Protein AF-0000000069422534 (afdb_homodimer)

Foldseek 3Di:
DPPCPDDPPPPDPPPPPPPPDDPPPPPPPPPPPPLDFPPQAAADALVNVVVVLVQFAEEEEEPDLFQAHVVNQHGDPCSQLLVVLSVVVRHHYAYAYLAQQAALVRVVVVCVVVPHDDDSLRYFYLLLLQLCCCCPVVNQDFEEEEQGEVNSVVSVVVVPHHYDPHDADPQDDDPDPVSLVPGDDDDGHQEYEAAWHPRDDPNSLSRLLVQVVPVRYAYEYADQQQQWDAPDDVDIGGGRNVRSVSSCVSNPPDDHHYRAFLDQNSVVVSCVSVVPDDQSRYEYEEADLRGGLSSNVNNVHAYEHAQSHDDHPVNQSPDDSVSHGSYYYHHSVSSSVND/DPPCPDDPPPPDPPPPPPPPDDPPPPPPPPPPPPLDFPPQAAADALVNVVVVLVQFAEEEEEPDLFQAHVVNQHHDPCSQLLVVLSVVVRHHYAYAYLAQQAALVRVVVVCVVVPHDDDSLRYFYLLLQQLCCCCPVVNQDFEEEEQGYVNSVVSVVVVPHHYDPHDADPQDDDPDPVSLVPGDDDDGHQEYEAAWHPRDDPNSLSRLLVQVVPVRYAYEYADQPQQWDAPDDVDIGGGRNVRSVSSCVSNPPDDHHYRAFLDQNSVVVSCVSVVPDDQSNYEYEEADLRGGLSSNVVNVHAYEHAQSHDDHPVNQSPDDSVSHGSYYYHHSVSSSVND

InterPro domains:
  IPR006349 2-phosphoglycolate phosphatase, eukaryotic [TIGR01452] (56-333)
  IPR006357 HAD-superfamily hydrolase, subfamily IIA [PF13344] (59-160)
  IPR006357 HAD-superfamily hydrolase, subfamily IIA [PIRSF000915] (41-337)
  IPR006357 HAD-superfamily hydrolase, subfamily IIA [TIGR01460] (59-309)
  IPR023214 HAD superfamily [G3DSA:3.40.50.1000] (58-333)
  IPR023214 HAD superfamily [G3DSA:3.40.50.1000] (126-260)
  IPR036412 HAD-like superfamily [SSF56784] (52-336)

Nearest PDB structures (foldseek):
  4bkm-assembly2_B  TM=9.030E-01  e=2.365E-28  Mus musculus
  7po7-assembly1_A  TM=9.098E-01  e=5.197E-28  Mus musculus
  7po7-assembly3_E  TM=8.797E-01  e=7.046E-29  Mus musculus
  4i9g-assembly1_B  TM=8.922E-01  e=3.150E-19  Mycobacterium tuberculosis
  4i9f-assembly1_B  TM=8.465E-01  e=4.804E-18  Mycobacterium tuberculosis

Solvent-accessible surface area (backbone atoms only — not comparable to full-atom values): 36246 Å² total; per-residue (Å²): 135,81,84,74,82,78,78,68,86,70,67,75,79,68,71,78,69,74,68,75,70,68,68,66,75,76,68,72,69,72,69,62,81,69,70,69,71,57,94,67,43,38,76,51,46,64,72,53,44,56,58,53,54,72,62,37,50,34,36,40,28,36,37,71,13,55,57,26,27,73,83,68,69,44,82,48,73,50,36,65,52,13,53,51,40,43,44,74,72,64,37,43,70,33,39,47,36,68,55,35,77,32,28,59,64,59,44,45,49,49,41,47,74,72,67,42,91,78,59,72,87,32,55,43,30,29,25,52,49,47,33,45,42,41,48,72,71,68,54,64,83,52,28,30,41,30,45,23,30,69,23,37,49,51,33,24,48,76,69,69,44,51,66,47,63,58,55,73,72,84,65,78,82,62,84,48,65,71,60,58,73,64,45,90,78,76,91,54,56,42,28,39,41,37,34,35,38,64,53,43,32,39,67,57,34,29,50,53,17,10,56,54,59,40,88,78,28,42,43,38,33,37,38,68,72,53,32,57,45,75,80,48,90,65,33,32,41,52,33,29,14,10,46,43,34,23,45,41,28,25,29,57,86,60,75,71,47,64,40,16,54,34,36,52,56,45,55,55,58,49,32,71,80,41,70,81,69,49,49,86,26,28,36,31,36,22,16,31,58,74,31,42,36,39,21,19,56,64,65,56,29,44,22,32,35,29,49,57,31,80,29,46,70,67,55,57,69,70,43,56,74,92,63,50,36,46,27,34,38,59,51,55,36,56,45,42,73,53,97,136,80,84,74,83,79,79,70,87,70,65,76,80,66,73,78,68,75,68,75,71,67,63,71,72,74,67,73,68,72,71,62,81,69,69,68,72,58,96,66,43,38,76,51,44,64,73,53,44,56,58,54,56,73,64,36,48,34,37,42,28,36,36,70,14,56,56,27,28,72,84,68,69,45,84,49,73,50,36,63,51,14,53,50,39,43,42,74,71,64,37,44,68,33,39,46,35,67,56,35,76,32,30,60,66,60,44,45,50,50,41,47,73,72,67,44,92,77,58,72,88,32,55,43,31,29,25,52,50,45,34,46,42,41,48,74,71,69,54,62,83,50,29,30,41,30,44,22,28,70,22,36,50,52,34,23,50,76,71,70,45,51,66,47,64,58,56,73,74,84,65,78,83,59,83,47,64,72,58,59,74,65,46,92,77,75,90,53,56,43,27,39,40,36,33,36,38,64,52,42,31,38,66,59,35,29,49,50,17,11,56,53,61,39,89,78,28,42,41,38,32,37,39,68,72,53,33,56,46,75,80,48,90,64,32,32,44,52,32,30,13,10,46,42,34,23,44,42,29,25,30,56,87,59,74,70,47,62,40,15,55,34,36,52,55,46,55,56,57,50,32,70,80,39,72,81,67,50,49,86,27,28,36,32,37,21,16,31,57,75,30,42,35,39,21,19,56,64,63,55,29,46,22,32,37,29,50,58,31,80,30,45,70,67,54,58,70,70,42,57,73,90,66,51,37,46,26,33,38,59,50,54,34,56,45,42,72,53,97

pLDDT: mean 87.61, std 21.86, range [19.75, 98.94]

Organism: NCBI:txid2607531

Radius of gyration: 29.17 Å; Cα contacts (8 Å, |Δi|>4): 1330; chains: 2; bounding box: 58×94×70 Å

Structure (mmCIF, N/CA/C/O backbone):
data_AF-0000000069422534-model_v1
#
loop_
_entity.id
_entity.type
_entity.pdbx_description
1 polymer 'Phosphoglycolate phosphatase 2'
#
loop_
_atom_site.group_PDB
_atom_site.id
_atom_site.type_symbol
_atom_site.label_atom_id
_atom_site.label_alt_id
_atom_site.label_comp_id
_atom_site.label_asym_id
_atom_site.label_entity_id
_atom_site.label_seq_id
_atom_site.pdbx_PDB_ins_code
_atom_site.Cartn_x
_atom_site.Cartn_y
_atom_site.Cartn_z
_atom_site.occupancy
_atom_site.B_iso_or_equiv
_atom_site.auth_seq_id
_atom_site.auth_comp_id
_atom_site.auth_asym_id
_atom_site.auth_atom_id
_atom_site.pdbx_PDB_model_num
ATOM 1 N N . MET A 1 1 ? 23.094 -49.656 -5.113 1 19.75 1 MET A N 1
ATOM 2 C CA . MET A 1 1 ? 23.312 -49.219 -6.484 1 19.75 1 MET A CA 1
ATOM 3 C C . MET A 1 1 ? 22.922 -47.75 -6.656 1 19.75 1 MET A C 1
ATOM 5 O O . MET A 1 1 ? 21.766 -47.406 -6.48 1 19.75 1 MET A O 1
ATOM 9 N N . VAL A 1 2 ? 23.859 -46.781 -6.336 1 21.44 2 VAL A N 1
ATOM 10 C CA . VAL A 1 2 ? 23.859 -45.344 -6 1 21.44 2 VAL A CA 1
ATOM 11 C C . VAL A 1 2 ? 23.484 -44.531 -7.234 1 21.44 2 VAL A C 1
ATOM 13 O O . VAL A 1 2 ? 24.141 -44.625 -8.273 1 21.44 2 VAL A O 1
ATOM 16 N N . PHE A 1 3 ? 22.203 -44.344 -7.531 1 21.11 3 PHE A N 1
ATOM 17 C CA . PHE A 1 3 ? 21.703 -43.75 -8.766 1 21.11 3 PHE A CA 1
ATOM 18 C C . PHE A 1 3 ? 22.328 -42.406 -9.008 1 21.11 3 PHE A C 1
ATOM 20 O O . PHE A 1 3 ? 22.219 -41.5 -8.172 1 21.11 3 PHE A O 1
ATOM 27 N N . LYS A 1 4 ? 23.531 -42.312 -9.672 1 22.3 4 LYS A N 1
ATOM 28 C CA . LYS A 1 4 ? 24.484 -41.312 -10.164 1 22.3 4 LYS A CA 1
ATOM 29 C C . LYS A 1 4 ? 23.812 -40.312 -11.102 1 22.3 4 LYS A C 1
ATOM 31 O O . LYS A 1 4 ? 23.625 -40.594 -12.289 1 22.3 4 LYS A O 1
ATOM 36 N N . LEU A 1 5 ? 22.703 -39.75 -10.812 1 23.52 5 LEU A N 1
ATOM 37 C CA . LEU A 1 5 ? 22.078 -38.781 -11.703 1 23.52 5 LEU A CA 1
ATOM 38 C C . LEU A 1 5 ? 23.047 -37.656 -12.047 1 23.52 5 LEU A C 1
ATOM 40 O O . LEU A 1 5 ? 23.422 -36.875 -11.18 1 23.52 5 LEU A O 1
ATOM 44 N N . THR A 1 6 ? 24.047 -37.812 -12.883 1 19.86 6 THR A N 1
ATOM 45 C CA . THR A 1 6 ? 25.266 -37.125 -13.273 1 19.86 6 THR A CA 1
ATOM 46 C C . THR A 1 6 ? 24.953 -35.75 -13.805 1 19.86 6 THR A C 1
ATOM 48 O O . THR A 1 6 ? 23.812 -35.438 -14.164 1 19.86 6 THR A O 1
ATOM 51 N N . ARG A 1 7 ? 26.109 -34.969 -14.523 1 22.17 7 ARG A N 1
ATOM 52 C CA . ARG A 1 7 ? 26.828 -33.719 -14.805 1 22.17 7 ARG A CA 1
ATOM 53 C C . ARG A 1 7 ? 26.203 -32.969 -15.984 1 22.17 7 ARG A C 1
ATOM 55 O O . ARG A 1 7 ? 26.516 -31.812 -16.234 1 22.17 7 ARG A O 1
ATOM 62 N N . THR A 1 8 ? 25.562 -33.594 -16.891 1 21.02 8 THR A N 1
ATOM 63 C CA . THR A 1 8 ? 25.75 -33.156 -18.266 1 21.02 8 THR A CA 1
ATOM 64 C C . THR A 1 8 ? 24.953 -31.875 -18.516 1 21.02 8 THR A C 1
ATOM 66 O O . THR A 1 8 ? 25.281 -31.109 -19.422 1 21.02 8 THR A O 1
ATOM 69 N N . VAL A 1 9 ? 23.828 -31.656 -17.922 1 22.38 9 VAL A N 1
ATOM 70 C CA . VAL A 1 9 ? 23.016 -30.688 -18.656 1 22.38 9 VAL A CA 1
ATOM 71 C C . VAL A 1 9 ? 23.578 -29.281 -18.453 1 22.38 9 VAL A C 1
ATOM 73 O O . VAL A 1 9 ? 22.969 -28.297 -18.875 1 22.38 9 VAL A O 1
ATOM 76 N N . TYR A 1 10 ? 24.781 -29.062 -17.75 1 22.88 10 TYR A N 1
ATOM 77 C CA . TYR A 1 10 ? 25.188 -27.719 -17.344 1 22.88 10 TYR A CA 1
ATOM 78 C C . TYR A 1 10 ? 25.609 -26.891 -18.562 1 22.88 10 TYR A C 1
ATOM 80 O O . TYR A 1 10 ? 25.812 -25.688 -18.453 1 22.88 10 TYR A O 1
ATOM 88 N N . HIS A 1 11 ? 26.062 -27.531 -19.672 1 23.81 11 HIS A N 1
ATOM 89 C CA . HIS A 1 11 ? 27.047 -26.812 -20.453 1 23.81 11 HIS A CA 1
ATOM 90 C C . HIS A 1 11 ? 26.406 -25.688 -21.266 1 23.81 11 HIS A C 1
ATOM 92 O O . HIS A 1 11 ? 27.078 -24.766 -21.719 1 23.81 11 HIS A O 1
ATOM 98 N N . ALA A 1 12 ? 25.234 -25.891 -21.859 1 22.94 12 ALA A N 1
ATOM 99 C CA . ALA A 1 12 ? 25.031 -25.109 -23.078 1 22.94 12 ALA A CA 1
ATOM 100 C C . ALA A 1 12 ? 24.734 -23.656 -22.734 1 22.94 12 ALA A C 1
ATOM 102 O O . ALA A 1 12 ? 24.719 -22.797 -23.625 1 22.94 12 ALA A O 1
ATOM 103 N N . TRP A 1 13 ? 24.328 -23.312 -21.547 1 23.12 13 TRP A N 1
ATOM 104 C CA . TRP A 1 13 ? 23.641 -22.031 -21.5 1 23.12 13 TRP A CA 1
ATOM 105 C C . TRP A 1 13 ? 24.656 -20.875 -21.516 1 23.12 13 TRP A C 1
ATOM 107 O O . TRP A 1 13 ? 24.5 -19.906 -20.781 1 23.12 13 TRP A O 1
ATOM 117 N N . THR A 1 14 ? 25.891 -21.109 -21.953 1 24.97 14 THR A N 1
ATOM 118 C CA . THR A 1 14 ? 26.875 -20.047 -21.766 1 24.97 14 THR A CA 1
ATOM 119 C C . THR A 1 14 ? 26.5 -18.812 -22.562 1 24.97 14 THR A C 1
ATOM 121 O O . THR A 1 14 ? 26.812 -17.688 -22.156 1 24.97 14 THR A O 1
ATOM 124 N N . LYS A 1 15 ? 26.188 -18.891 -23.859 1 25.72 15 LYS A N 1
ATOM 125 C CA . LYS A 1 15 ? 26.578 -17.812 -24.734 1 25.72 15 LYS A CA 1
ATOM 126 C C . LYS A 1 15 ? 25.562 -16.672 -24.703 1 25.72 15 LYS A C 1
ATOM 128 O O . LYS A 1 15 ? 25.578 -15.781 -25.562 1 25.72 15 LYS A O 1
ATOM 133 N N . LEU A 1 16 ? 24.484 -16.75 -24.031 1 23.06 16 LEU A N 1
ATOM 134 C CA . LEU A 1 16 ? 23.609 -15.625 -24.375 1 23.06 16 LEU A CA 1
ATOM 135 C C . LEU A 1 16 ? 24.188 -14.305 -23.875 1 23.06 16 LEU A C 1
ATOM 137 O O . LEU A 1 16 ? 24.422 -14.133 -22.672 1 23.06 16 LEU A O 1
ATOM 141 N N . THR A 1 17 ? 25.078 -13.703 -24.734 1 23.64 17 THR A N 1
ATOM 142 C CA . THR A 1 17 ? 25.688 -12.398 -24.5 1 23.64 17 THR A CA 1
ATOM 143 C C . THR A 1 17 ? 24.625 -11.344 -24.234 1 23.64 17 THR A C 1
ATOM 145 O O . THR A 1 17 ? 23.609 -11.273 -24.938 1 23.64 17 THR A O 1
ATOM 148 N N . PRO A 1 18 ? 24.5 -10.969 -23.047 1 24.42 18 PRO A N 1
ATOM 149 C CA . PRO A 1 18 ? 23.562 -9.938 -22.594 1 24.42 18 PRO A CA 1
ATOM 150 C C . PRO A 1 18 ? 23.719 -8.617 -23.344 1 24.42 18 PRO A C 1
ATOM 152 O O . PRO A 1 18 ? 23.203 -7.59 -22.922 1 24.42 18 PRO A O 1
ATOM 155 N N . ARG A 1 19 ? 24.328 -8.625 -24.547 1 25.06 19 ARG A N 1
ATOM 156 C CA . ARG A 1 19 ? 24.781 -7.312 -25 1 25.06 19 ARG A CA 1
ATOM 157 C C . ARG A 1 19 ? 23.594 -6.371 -25.203 1 25.06 19 ARG A C 1
ATOM 159 O O . ARG A 1 19 ? 23.766 -5.148 -25.219 1 25.06 19 ARG A O 1
ATOM 166 N N . VAL A 1 20 ? 22.531 -6.945 -25.734 1 23.59 20 VAL A N 1
ATOM 167 C CA . VAL A 1 20 ? 21.812 -5.961 -26.531 1 23.59 20 VAL A CA 1
ATOM 168 C C . VAL A 1 20 ? 21.203 -4.902 -25.625 1 23.59 20 VAL A C 1
ATOM 170 O O . VAL A 1 20 ? 20.938 -3.775 -26.062 1 23.59 20 VAL A O 1
ATOM 173 N N . LEU A 1 21 ? 20.828 -5.328 -24.391 1 21.23 21 LEU A N 1
ATOM 174 C CA . LEU A 1 21 ? 19.688 -4.504 -24 1 21.23 21 LEU A CA 1
ATOM 175 C C . LEU A 1 21 ? 20.141 -3.09 -23.641 1 21.23 21 LEU A C 1
ATOM 177 O O . LEU A 1 21 ? 19.328 -2.156 -23.672 1 21.23 21 LEU A O 1
ATOM 181 N N . LEU A 1 22 ? 21.297 -3.049 -23.062 1 22.47 22 LEU A N 1
ATOM 182 C CA . LEU A 1 22 ? 21.266 -1.954 -22.094 1 22.47 22 LEU A CA 1
ATOM 183 C C . LEU A 1 22 ? 21.469 -0.612 -22.797 1 22.47 22 LEU A C 1
ATOM 185 O O . LEU A 1 22 ? 21.453 0.436 -22.141 1 22.47 22 LEU A O 1
ATOM 189 N N . ALA A 1 23 ? 22 -0.636 -23.969 1 25.48 23 ALA A N 1
ATOM 190 C CA . ALA A 1 23 ? 22.641 0.647 -24.25 1 25.48 23 ALA A CA 1
ATOM 191 C C . ALA A 1 23 ? 21.609 1.751 -24.438 1 25.48 23 ALA A C 1
ATOM 193 O O . ALA A 1 23 ? 21.406 2.246 -25.547 1 25.48 23 ALA A O 1
ATOM 194 N N . ASP A 1 24 ? 20.375 1.513 -24.172 1 23.95 24 ASP A N 1
ATOM 195 C CA . ASP A 1 24 ? 19.703 2.742 -24.562 1 23.95 24 ASP A CA 1
ATOM 196 C C . ASP A 1 24 ? 20.344 3.961 -23.906 1 23.95 24 ASP A C 1
ATOM 198 O O . ASP A 1 24 ? 20.688 3.92 -22.719 1 23.95 24 ASP A O 1
ATOM 202 N N . GLY A 1 25 ? 21.125 4.695 -24.75 1 24.83 25 GLY A N 1
ATOM 203 C CA . GLY A 1 25 ? 21.797 5.969 -24.531 1 24.83 25 GLY A CA 1
ATOM 204 C C . GLY A 1 25 ? 20.969 6.938 -23.703 1 24.83 25 GLY A C 1
ATOM 205 O O . GLY A 1 25 ? 19.812 7.223 -24.031 1 24.83 25 GLY A O 1
ATOM 206 N N . MET A 1 26 ? 20.984 6.773 -22.406 1 24.92 26 MET A N 1
ATOM 207 C CA . MET A 1 26 ? 20.531 7.922 -21.625 1 24.92 26 MET A CA 1
ATOM 208 C C . MET A 1 26 ? 21.141 9.219 -22.156 1 24.92 26 MET A C 1
ATOM 210 O O . MET A 1 26 ? 22.344 9.453 -22.016 1 24.92 26 MET A O 1
ATOM 214 N N . ARG A 1 27 ? 20.781 9.609 -23.375 1 25.95 27 ARG A N 1
ATOM 215 C CA . ARG A 1 27 ? 21.172 10.984 -23.672 1 25.95 27 ARG A CA 1
ATOM 216 C C . ARG A 1 27 ? 20.922 11.898 -22.484 1 25.95 27 ARG A C 1
ATOM 218 O O . ARG A 1 27 ? 19.797 11.953 -21.969 1 25.95 27 ARG A O 1
ATOM 225 N N . ARG A 1 28 ? 21.891 12.109 -21.766 1 26.05 28 ARG A N 1
ATOM 226 C CA . ARG A 1 28 ? 21.875 13.242 -20.844 1 26.05 28 ARG A CA 1
ATOM 227 C C . ARG A 1 28 ? 21.266 14.469 -21.516 1 26.05 28 ARG A C 1
ATOM 229 O O . ARG A 1 28 ? 21.891 15.094 -22.375 1 26.05 28 ARG A O 1
ATOM 236 N N . ARG A 1 29 ? 20 14.438 -21.812 1 28.11 29 ARG A N 1
ATOM 237 C CA . ARG A 1 29 ? 19.516 15.766 -22.172 1 28.11 29 ARG A CA 1
ATOM 238 C C . ARG A 1 29 ? 20.047 16.828 -21.203 1 28.11 29 ARG A C 1
ATOM 240 O O . ARG A 1 29 ? 19.953 16.656 -19.984 1 28.11 29 ARG A O 1
ATOM 247 N N . SER A 1 30 ? 21.125 17.359 -21.562 1 27.81 30 SER A N 1
ATOM 248 C CA . SER A 1 30 ? 21.547 18.625 -20.953 1 27.81 30 SER A CA 1
ATOM 249 C C . SER A 1 30 ? 20.344 19.453 -20.5 1 27.81 30 SER A C 1
ATOM 251 O O . SER A 1 30 ? 19.484 19.797 -21.297 1 27.81 30 SER A O 1
ATOM 253 N N . PHE A 1 31 ? 19.781 18.984 -19.422 1 31.39 31 PHE A N 1
ATOM 254 C CA . PHE A 1 31 ? 18.859 19.938 -18.812 1 31.39 31 PHE A CA 1
ATOM 255 C C . PHE A 1 31 ? 19.422 21.344 -18.891 1 31.39 31 PHE A C 1
ATOM 257 O O . PHE A 1 31 ? 20.547 21.594 -18.453 1 31.39 31 PHE A O 1
ATOM 264 N N . ASP A 1 32 ? 19.156 21.922 -19.938 1 32.22 32 ASP A N 1
ATOM 265 C CA . ASP A 1 32 ? 19.438 23.359 -20 1 32.22 32 ASP A CA 1
ATOM 266 C C . ASP A 1 32 ? 19.125 24.016 -18.656 1 32.22 32 ASP A C 1
ATOM 268 O O . ASP A 1 32 ? 18 23.984 -18.172 1 32.22 32 ASP A O 1
ATOM 272 N N . ALA A 1 33 ? 19.953 24 -17.766 1 37.59 33 ALA A N 1
ATOM 273 C CA . ALA A 1 33 ? 19.984 24.766 -16.516 1 37.59 33 ALA A CA 1
ATOM 274 C C . ALA A 1 33 ? 19.203 26.078 -16.672 1 37.59 33 ALA A C 1
ATOM 276 O O . ALA A 1 33 ? 19.016 26.812 -15.688 1 37.59 33 ALA A O 1
ATOM 277 N N . GLY A 1 34 ? 19.094 26.438 -17.844 1 37.5 34 GLY A N 1
ATOM 278 C CA . GLY A 1 34 ? 18.5 27.75 -17.969 1 37.5 34 GLY A CA 1
ATOM 279 C C . GLY A 1 34 ? 16.984 27.734 -17.922 1 37.5 34 GLY A C 1
ATOM 280 O O . GLY A 1 34 ? 16.312 28.562 -18.547 1 37.5 34 GLY A O 1
ATOM 281 N N . ARG A 1 35 ? 16.422 26.594 -17.656 1 46.53 35 ARG A N 1
ATOM 282 C CA . ARG A 1 35 ? 14.969 26.719 -17.766 1 46.53 35 ARG A CA 1
ATOM 283 C C . ARG A 1 35 ? 14.422 27.781 -16.812 1 46.53 35 ARG A C 1
ATOM 285 O O . ARG A 1 35 ? 14.633 27.703 -15.609 1 46.53 35 ARG A O 1
ATOM 292 N N . LYS A 1 36 ? 14.18 28.828 -17.281 1 48.34 36 LYS A N 1
ATOM 293 C CA . LYS A 1 36 ? 13.602 30 -16.609 1 48.34 36 LYS A CA 1
ATOM 294 C C . LYS A 1 36 ? 12.203 29.688 -16.078 1 48.34 36 LYS A C 1
ATOM 296 O O . LYS A 1 36 ? 11.391 29.062 -16.766 1 48.34 36 LYS A O 1
ATOM 301 N N . LEU A 1 37 ? 12.125 29.656 -14.734 1 62.25 37 LEU A N 1
ATOM 302 C CA . LEU A 1 37 ? 10.805 29.578 -14.117 1 62.25 37 LEU A CA 1
ATOM 303 C C . LEU A 1 37 ? 9.828 30.516 -14.836 1 62.25 37 LEU A C 1
ATOM 305 O O . LEU A 1 37 ? 10.219 31.562 -15.352 1 62.25 37 LEU A O 1
ATOM 309 N N . SER A 1 38 ? 8.641 29.969 -15.047 1 59.44 38 SER A N 1
ATOM 310 C CA . SER A 1 38 ? 7.586 30.75 -15.688 1 59.44 38 SER A CA 1
ATOM 311 C C . SER A 1 38 ? 7.355 32.062 -14.953 1 59.44 38 SER A C 1
ATOM 313 O O . SER A 1 38 ? 7.707 32.188 -13.781 1 59.44 38 SER A O 1
ATOM 315 N N . SER A 1 39 ? 6.949 33.062 -15.602 1 66.75 39 SER A N 1
ATOM 316 C CA . SER A 1 39 ? 6.707 34.438 -15.164 1 66.75 39 SER A CA 1
ATOM 317 C C . SER A 1 39 ? 5.754 34.469 -13.977 1 66.75 39 SER A C 1
ATOM 319 O O . SER A 1 39 ? 5.723 35.469 -13.234 1 66.75 39 SER A O 1
ATOM 321 N N . ASN A 1 40 ? 5.129 33.312 -13.5 1 84 40 ASN A N 1
ATOM 322 C CA . ASN A 1 40 ? 4.121 33.375 -12.445 1 84 40 ASN A CA 1
ATOM 323 C C . ASN A 1 40 ? 4.672 32.844 -11.117 1 84 40 ASN A C 1
ATOM 325 O O . ASN A 1 40 ? 3.969 32.875 -10.102 1 84 40 ASN A O 1
ATOM 329 N N . CYS A 1 41 ? 5.84 32.406 -11.047 1 92.94 41 CYS A N 1
ATOM 330 C CA . CYS A 1 41 ? 6.539 31.969 -9.844 1 92.94 41 CYS A CA 1
ATOM 331 C C . CYS A 1 41 ? 7.789 32.812 -9.609 1 92.94 41 CYS A C 1
ATOM 333 O O . CYS A 1 41 ? 8.789 32.656 -10.305 1 92.94 41 CYS A O 1
ATOM 335 N N . CYS A 1 42 ? 7.754 33.625 -8.594 1 93.56 42 CYS A N 1
ATOM 336 C CA . CYS A 1 42 ? 8.805 34.625 -8.422 1 93.56 42 CYS A CA 1
ATOM 337 C C . CYS A 1 42 ? 9.648 34.312 -7.191 1 93.56 42 CYS A C 1
ATOM 339 O O . CYS A 1 42 ? 9.117 33.906 -6.152 1 93.56 42 CYS A O 1
ATOM 341 N N . HIS A 1 43 ? 10.891 34.469 -7.395 1 95.31 43 HIS A N 1
ATOM 342 C CA . HIS A 1 43 ? 11.781 34.406 -6.242 1 95.31 43 HIS A CA 1
ATOM 343 C C . HIS A 1 43 ? 11.617 35.625 -5.34 1 95.31 43 HIS A C 1
ATOM 345 O O . HIS A 1 43 ? 11.617 36.75 -5.82 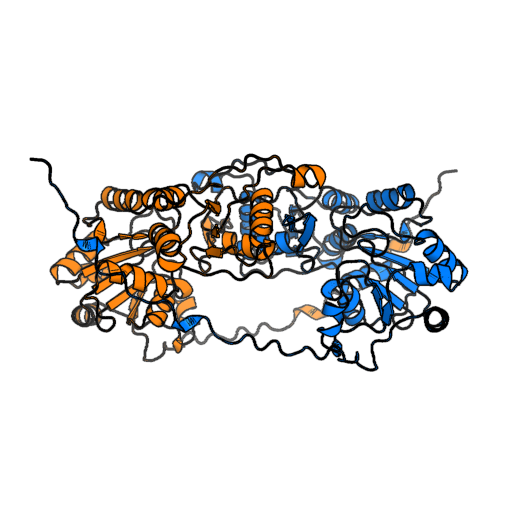1 95.31 43 HIS A O 1
ATOM 351 N N . LEU A 1 44 ? 11.492 35.344 -4.086 1 93.25 44 LEU A N 1
ATOM 352 C CA . LEU A 1 44 ? 11.414 36.438 -3.133 1 93.25 44 LEU A CA 1
ATOM 353 C C . LEU A 1 44 ? 12.797 36.781 -2.596 1 93.25 44 LEU A C 1
ATOM 355 O O . LEU A 1 44 ? 13.461 35.938 -1.988 1 93.25 44 LEU A O 1
ATOM 359 N N . ASP A 1 45 ? 13.117 37.969 -2.883 1 89.19 45 ASP A N 1
ATOM 360 C CA . ASP A 1 45 ? 14.32 38.531 -2.277 1 89.19 45 ASP A CA 1
ATOM 361 C C . ASP A 1 45 ? 13.969 39.625 -1.252 1 89.19 45 ASP A C 1
ATOM 363 O O . ASP A 1 45 ? 12.789 39.812 -0.922 1 89.19 45 ASP A O 1
ATOM 367 N N . CYS A 1 46 ? 15.008 40.25 -0.704 1 85.5 46 CYS A N 1
ATOM 368 C CA . CYS A 1 46 ? 14.789 41.219 0.369 1 85.5 46 CYS A CA 1
ATOM 369 C C . CYS A 1 46 ? 13.828 42.312 -0.07 1 85.5 46 CYS A C 1
ATOM 371 O O . CYS A 1 46 ? 12.883 42.625 0.647 1 85.5 46 CYS A O 1
ATOM 373 N N . SER A 1 47 ? 13.969 42.781 -1.221 1 85 47 SER A N 1
ATOM 374 C CA . SER A 1 47 ? 13.148 43.875 -1.716 1 85 47 SER A CA 1
ATOM 375 C C . SER A 1 47 ? 11.727 43.438 -1.994 1 85 47 SER A C 1
ATOM 377 O O . SER A 1 47 ? 10.766 44.094 -1.615 1 85 47 SER A O 1
ATOM 379 N N . SER A 1 48 ? 11.57 42.344 -2.57 1 89.5 48 SER A N 1
ATOM 380 C CA . SER A 1 48 ? 10.242 41.844 -2.955 1 89.5 48 SER A CA 1
ATOM 381 C C . SER A 1 48 ? 9.484 41.312 -1.753 1 89.5 48 SER A C 1
ATOM 383 O O . SER A 1 48 ? 8.25 41.375 -1.708 1 89.5 48 SER A O 1
ATOM 385 N N . ALA A 1 49 ? 10.211 40.844 -0.824 1 89.38 49 ALA A N 1
ATOM 386 C CA . ALA A 1 49 ? 9.578 40.281 0.362 1 89.38 49 ALA A CA 1
ATOM 387 C C . ALA A 1 49 ? 8.812 41.344 1.143 1 89.38 49 ALA A C 1
ATOM 389 O O . ALA A 1 49 ? 7.695 41.094 1.608 1 89.38 49 ALA A O 1
ATOM 390 N N . LYS A 1 50 ? 9.391 42.438 1.272 1 86.5 50 LYS A N 1
ATOM 391 C CA . LYS A 1 50 ? 8.742 43.562 1.977 1 86.5 50 LYS A CA 1
ATOM 392 C C . LYS A 1 50 ? 7.441 43.969 1.281 1 86.5 50 LYS A C 1
ATOM 394 O O . LYS A 1 50 ? 6.441 44.25 1.941 1 86.5 50 LYS A O 1
ATOM 399 N N . ARG A 1 51 ? 7.48 43.938 0.025 1 86.44 51 ARG A N 1
ATOM 400 C CA . ARG A 1 51 ? 6.332 44.344 -0.773 1 86.44 51 ARG A CA 1
ATOM 401 C C . ARG A 1 51 ? 5.191 43.344 -0.646 1 86.44 51 ARG A C 1
ATOM 403 O O . ARG A 1 51 ? 4.023 43.75 -0.545 1 86.44 51 ARG A O 1
ATOM 410 N N . ILE A 1 52 ? 5.52 42.125 -0.582 1 90 52 ILE A N 1
ATOM 411 C CA . ILE A 1 52 ? 4.457 41.125 -0.642 1 90 52 ILE A CA 1
ATOM 412 C C . ILE A 1 52 ? 3.807 40.969 0.731 1 90 52 ILE A C 1
ATOM 414 O O . ILE A 1 52 ? 2.641 40.594 0.834 1 90 52 ILE A O 1
ATOM 418 N N . VAL A 1 53 ? 4.52 41.312 1.707 1 90.88 53 VAL A N 1
ATOM 419 C CA . VAL A 1 53 ? 3.973 41.219 3.057 1 90.88 53 VAL A CA 1
ATOM 420 C C . VAL A 1 53 ? 2.75 42.094 3.188 1 90.88 53 VAL A C 1
ATOM 422 O O . VAL A 1 53 ? 1.78 41.75 3.865 1 90.88 53 VAL A O 1
ATOM 425 N N . GLY A 1 54 ? 2.803 43.219 2.518 1 92 54 GLY A N 1
ATOM 426 C CA . GLY A 1 54 ? 1.701 44.156 2.58 1 92 54 GLY A CA 1
ATOM 427 C C . GLY A 1 54 ? 0.453 43.656 1.87 1 92 54 GLY A C 1
ATOM 428 O O . GLY A 1 54 ? -0.646 44.156 2.121 1 92 54 GLY A O 1
ATOM 429 N N . LYS A 1 55 ? 0.625 42.688 1.12 1 94.56 55 LYS A N 1
ATOM 430 C CA . LYS A 1 55 ? -0.464 42.188 0.274 1 94.56 55 LYS A CA 1
ATOM 431 C C . LYS A 1 55 ? -1.395 41.281 1.049 1 94.56 55 LYS A C 1
ATOM 433 O O . LYS A 1 55 ? -2.537 41.062 0.645 1 94.56 55 LYS A O 1
ATOM 438 N N . TYR A 1 56 ? -0.965 40.75 2.094 1 96.94 56 TYR A N 1
ATOM 439 C CA . TYR A 1 56 ? -1.718 39.719 2.771 1 96.94 56 TYR A CA 1
ATOM 440 C C . TYR A 1 56 ? -2.008 40.094 4.215 1 96.94 56 TYR A C 1
ATOM 442 O O . TYR A 1 56 ? -1.255 40.844 4.824 1 96.94 56 TYR A O 1
ATOM 450 N N . ASP A 1 57 ? -3.092 39.562 4.723 1 97.62 57 ASP A N 1
ATOM 451 C CA . ASP A 1 57 ? -3.479 39.781 6.113 1 97.62 57 ASP A CA 1
ATOM 452 C C . ASP A 1 57 ? -3.145 38.562 6.973 1 97.62 57 ASP A C 1
ATOM 454 O O . ASP A 1 57 ? -2.832 38.719 8.156 1 97.62 57 ASP A O 1
ATOM 458 N N . THR A 1 58 ? -3.229 37.406 6.375 1 98.12 58 THR A N 1
ATOM 459 C CA . THR A 1 58 ? -3.047 36.125 7.086 1 98.12 58 THR A CA 1
ATOM 460 C C . THR A 1 58 ? -2.02 35.25 6.379 1 98.12 58 THR A C 1
ATOM 462 O O . THR A 1 58 ? -2.008 35.156 5.148 1 98.12 58 THR A O 1
ATOM 465 N N . ILE A 1 59 ? -1.166 34.656 7.191 1 98.25 59 ILE A N 1
ATOM 466 C CA . ILE A 1 59 ? -0.203 33.688 6.672 1 98.25 59 ILE A CA 1
ATOM 467 C C . ILE A 1 59 ? -0.47 32.312 7.281 1 98.25 59 ILE A C 1
ATOM 469 O O . ILE A 1 59 ? -0.462 32.156 8.508 1 98.25 59 ILE A O 1
ATOM 473 N N . LEU A 1 60 ? -0.822 31.344 6.43 1 98.44 60 LEU A N 1
ATOM 474 C CA . LEU A 1 60 ? -0.843 29.938 6.836 1 98.44 60 LEU A CA 1
ATOM 475 C C . LEU A 1 60 ? 0.547 29.328 6.73 1 98.44 60 LEU A C 1
ATOM 477 O O . LEU A 1 60 ? 1.152 29.328 5.656 1 98.44 60 LEU A O 1
ATOM 481 N N . LEU A 1 61 ? 1.03 28.828 7.832 1 98.12 61 LEU A N 1
ATOM 482 C CA . LEU A 1 61 ? 2.393 28.312 7.871 1 98.12 61 LEU A CA 1
ATOM 483 C C . LEU A 1 61 ? 2.396 26.812 8.1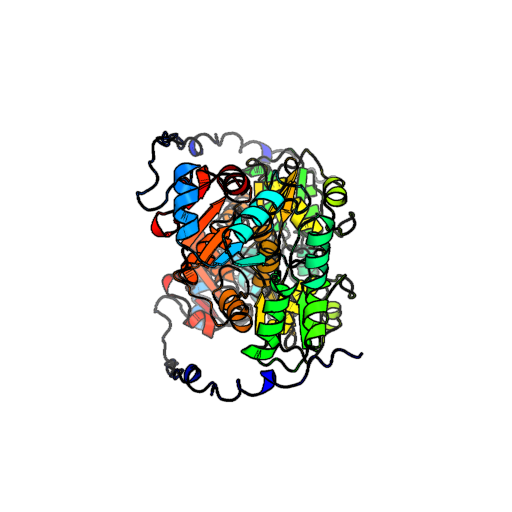41 1 98.12 61 LEU A C 1
ATOM 485 O O . LEU A 1 61 ? 1.846 26.359 9.141 1 98.12 61 LEU A O 1
ATOM 489 N N . ASP A 1 62 ? 3.025 26.047 7.238 1 97.19 62 ASP A N 1
ATOM 490 C CA . ASP A 1 62 ? 3.432 24.688 7.594 1 97.19 62 ASP A CA 1
ATOM 491 C C . ASP A 1 62 ? 4.465 24.703 8.719 1 97.19 62 ASP A C 1
ATOM 493 O O . ASP A 1 62 ? 5.004 25.75 9.062 1 97.19 62 ASP A O 1
ATOM 497 N N . CYS A 1 63 ? 4.68 23.531 9.273 1 94.75 63 CYS A N 1
ATOM 498 C CA . CYS A 1 63 ? 5.586 23.516 10.414 1 94.75 63 CYS A CA 1
ATOM 499 C C . CYS A 1 63 ? 6.848 22.719 10.102 1 94.75 63 CYS A C 1
ATOM 501 O O . CYS A 1 63 ? 7.941 23.281 10.039 1 94.75 63 CYS A O 1
ATOM 503 N N . ASP A 1 64 ? 6.672 21.453 9.812 1 91.31 64 ASP A N 1
ATOM 504 C CA . ASP A 1 64 ? 7.82 20.594 9.516 1 91.31 64 ASP A CA 1
ATOM 505 C C . ASP A 1 64 ? 8.492 21.016 8.211 1 91.31 64 ASP A C 1
ATOM 507 O O . ASP A 1 64 ? 7.871 20.984 7.145 1 91.31 64 ASP A O 1
ATOM 511 N N . GLY A 1 65 ? 9.727 21.453 8.32 1 92.69 65 GLY A N 1
ATOM 512 C CA . GLY A 1 65 ? 10.453 21.938 7.156 1 92.69 65 GLY A CA 1
ATOM 513 C C . GLY A 1 65 ? 10.375 23.453 6.984 1 92.69 65 GLY A C 1
ATOM 514 O O . GLY A 1 65 ? 11.023 24.016 6.102 1 92.69 65 GLY A O 1
ATOM 515 N N . VAL A 1 66 ? 9.586 24.078 7.836 1 95.69 66 VAL A N 1
ATOM 516 C CA . VAL A 1 66 ? 9.375 25.516 7.746 1 95.69 66 VAL A CA 1
ATOM 517 C C . VAL A 1 66 ? 9.75 26.172 9.07 1 95.69 66 VAL A C 1
ATOM 519 O O . VAL A 1 66 ? 10.633 27.047 9.109 1 95.69 66 VAL A O 1
ATOM 522 N N . ILE A 1 67 ? 9.125 25.734 10.117 1 94.81 67 ILE A N 1
ATOM 523 C CA . ILE A 1 67 ? 9.375 26.266 11.453 1 94.81 67 ILE A CA 1
ATOM 524 C C . ILE A 1 67 ? 10.602 25.578 12.055 1 94.81 67 ILE A C 1
ATOM 526 O O . ILE A 1 67 ? 11.406 26.234 12.734 1 94.81 67 ILE A O 1
ATOM 530 N N . TRP A 1 68 ? 10.68 24.312 11.859 1 90.5 68 TRP A N 1
ATOM 531 C CA . TRP A 1 68 ? 11.828 23.5 12.242 1 90.5 68 TRP A CA 1
ATOM 532 C C . TRP A 1 68 ? 12.188 22.516 11.141 1 90.5 68 TRP A C 1
ATOM 534 O O . TRP A 1 68 ? 11.547 22.5 10.086 1 90.5 68 TRP A O 1
ATOM 544 N N . GLY A 1 69 ? 13.203 21.766 11.398 1 83.56 69 GLY A N 1
ATOM 545 C CA . GLY A 1 69 ? 13.695 20.875 10.367 1 83.56 69 GLY A CA 1
ATOM 546 C C . GLY A 1 69 ? 12.742 19.734 10.055 1 83.56 69 GLY A C 1
ATOM 547 O O . GLY A 1 69 ? 11.812 19.469 10.82 1 83.56 69 GLY A O 1
ATOM 548 N N . THR A 1 70 ? 13.039 19.031 8.938 1 76.94 70 THR A N 1
ATOM 549 C CA . THR A 1 70 ? 12.203 17.922 8.469 1 76.94 70 THR A CA 1
ATOM 550 C C . THR A 1 70 ? 12.312 16.734 9.414 1 76.94 70 THR A C 1
ATOM 552 O O . THR A 1 70 ? 11.469 15.836 9.383 1 76.94 70 THR A O 1
ATOM 555 N N . ASP A 1 71 ? 13.352 16.766 10.211 1 69.12 71 ASP A N 1
ATOM 556 C CA . ASP A 1 71 ? 13.5 15.742 11.234 1 69.12 71 ASP A CA 1
ATOM 557 C C . ASP A 1 71 ? 12.617 16.047 12.445 1 69.12 71 ASP A C 1
ATOM 559 O O . ASP A 1 71 ? 12.617 15.297 13.422 1 69.12 71 ASP A O 1
ATOM 563 N N . HIS A 1 72 ? 11.961 17.141 12.43 1 71.88 72 HIS A N 1
ATOM 564 C CA . HIS A 1 72 ? 10.93 17.578 13.359 1 71.88 72 HIS A CA 1
ATOM 565 C C . HIS A 1 72 ? 11.539 18.109 14.656 1 71.88 72 HIS A C 1
ATOM 567 O O . HIS A 1 72 ? 10.812 18.469 15.586 1 71.88 72 HIS A O 1
ATOM 573 N N . VAL A 1 73 ? 12.906 18.203 14.703 1 70.31 73 VAL A N 1
ATOM 574 C CA . VAL A 1 73 ? 13.492 18.609 15.977 1 70.31 73 VAL A CA 1
ATOM 575 C C . VAL A 1 73 ? 14.531 19.719 15.734 1 70.31 73 VAL A C 1
ATOM 577 O O . VAL A 1 73 ? 14.734 20.578 16.578 1 70.31 73 VAL A O 1
ATOM 580 N N . SER A 1 74 ? 15.117 19.719 14.625 1 77.38 74 SER A N 1
ATOM 581 C CA . SER A 1 74 ? 16.234 20.641 14.375 1 77.38 74 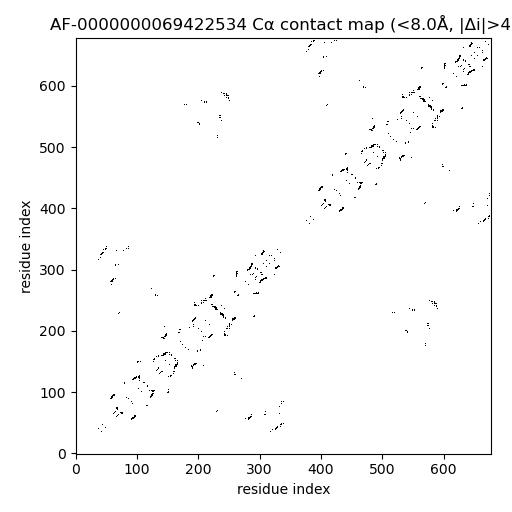SER A CA 1
ATOM 582 C C . SER A 1 74 ? 15.742 22.078 14.281 1 77.38 74 SER A C 1
ATOM 584 O O . SER A 1 74 ? 14.758 22.359 13.594 1 77.38 74 SER A O 1
ATOM 586 N N . ARG A 1 75 ? 16.469 22.969 14.875 1 82.56 75 ARG A N 1
ATOM 587 C CA . ARG A 1 75 ? 16.109 24.375 14.875 1 82.56 75 ARG A CA 1
ATOM 588 C C . ARG A 1 75 ? 16.562 25.047 13.586 1 82.56 75 ARG A C 1
ATOM 590 O O . ARG A 1 75 ? 17.609 24.688 13.016 1 82.56 75 ARG A O 1
ATOM 597 N N . MET A 1 76 ? 15.727 25.969 13.188 1 87.94 76 MET A N 1
ATOM 598 C CA . MET A 1 76 ? 16.062 26.766 12.008 1 87.94 76 MET A CA 1
ATOM 599 C C . MET A 1 76 ? 16.406 28.203 12.398 1 87.94 76 MET A C 1
ATOM 601 O O . MET A 1 76 ? 15.852 28.75 13.352 1 87.94 76 MET A O 1
ATOM 605 N N . ASP A 1 77 ? 17.25 28.766 11.602 1 87.19 77 ASP A N 1
ATOM 606 C CA . ASP A 1 77 ? 17.797 30.078 11.914 1 87.19 77 ASP A CA 1
ATOM 607 C C . ASP A 1 77 ? 16.734 31.156 11.797 1 87.19 77 ASP A C 1
ATOM 609 O O . ASP A 1 77 ? 16 31.219 10.805 1 87.19 77 ASP A O 1
ATOM 613 N N . LYS A 1 78 ? 16.594 32.031 12.836 1 92.94 78 LYS A N 1
ATOM 614 C CA . LYS A 1 78 ? 15.891 33.312 12.883 1 92.94 78 LYS A CA 1
ATOM 615 C C . LYS A 1 78 ? 14.391 33.125 12.656 1 92.94 78 LYS A C 1
ATOM 617 O O . LYS A 1 78 ? 13.703 34.062 12.211 1 92.94 78 LYS A O 1
ATOM 622 N N . VAL A 1 79 ? 13.922 31.953 12.844 1 94.19 79 VAL A N 1
ATOM 623 C CA . VAL A 1 79 ? 12.5 31.703 12.633 1 94.19 79 VAL A CA 1
ATOM 624 C C . VAL A 1 79 ? 11.68 32.469 13.656 1 94.19 79 VAL A C 1
ATOM 626 O O . VAL A 1 79 ? 10.688 33.125 13.312 1 94.19 79 VAL A O 1
ATOM 629 N N . ASN A 1 80 ? 12.117 32.438 14.875 1 93 80 ASN A N 1
ATOM 630 C CA . ASN A 1 80 ? 11.422 33.188 15.93 1 93 80 ASN A CA 1
ATOM 631 C C . ASN A 1 80 ? 11.367 34.688 15.633 1 93 80 ASN A C 1
ATOM 633 O O . ASN A 1 80 ? 10.328 35.312 15.812 1 93 80 ASN A O 1
ATOM 637 N N . GLU A 1 81 ? 12.445 35.188 15.219 1 95.12 81 GLU A N 1
ATOM 638 C CA . GLU A 1 81 ? 12.523 36.594 14.867 1 95.12 81 GLU A CA 1
ATOM 639 C C . GLU A 1 81 ? 11.609 36.906 13.688 1 95.12 81 GLU A C 1
ATOM 641 O O . GLU A 1 81 ? 10.945 37.969 13.68 1 95.12 81 GLU A O 1
ATOM 646 N N . ALA A 1 82 ? 11.625 36.062 12.719 1 96 82 ALA A N 1
ATOM 647 C CA . ALA A 1 82 ? 10.773 36.25 11.547 1 96 82 ALA A CA 1
ATOM 648 C C . ALA A 1 82 ? 9.305 36.312 11.938 1 96 82 ALA A C 1
ATOM 650 O O . ALA A 1 82 ? 8.57 37.188 11.484 1 96 82 ALA A O 1
ATOM 651 N N . LEU A 1 83 ? 8.883 35.406 12.781 1 96.56 83 LEU A N 1
ATOM 652 C CA . LEU A 1 83 ? 7.496 35.344 13.227 1 96.56 83 LEU A CA 1
ATOM 653 C C . LEU A 1 83 ? 7.129 36.625 14 1 96.56 83 LEU A C 1
ATOM 655 O O . LEU A 1 83 ? 6.043 37.156 13.812 1 96.56 83 LEU A O 1
ATOM 659 N N . HIS A 1 84 ? 8.008 37.062 14.805 1 95.5 84 HIS A N 1
ATOM 660 C CA . HIS A 1 84 ? 7.797 38.25 15.586 1 95.5 84 HIS A CA 1
ATOM 661 C C . HIS A 1 84 ? 7.633 39.469 14.68 1 95.5 84 HIS A C 1
ATOM 663 O O . HIS A 1 84 ? 6.715 40.281 14.875 1 95.5 84 HIS A O 1
ATOM 669 N N . LYS A 1 85 ? 8.5 39.531 13.75 1 95.44 85 LYS A N 1
ATOM 670 C CA . LYS A 1 85 ? 8.461 40.688 12.828 1 95.44 85 LYS A CA 1
ATOM 671 C C . LYS A 1 85 ? 7.172 40.656 12.008 1 95.44 85 LYS A C 1
ATOM 673 O O . LYS A 1 85 ? 6.57 41.719 11.781 1 95.44 85 LYS A O 1
ATOM 678 N N . LEU A 1 86 ? 6.789 39.531 11.539 1 96.44 86 LEU A N 1
ATOM 679 C CA . LEU A 1 86 ? 5.547 39.438 10.789 1 96.44 86 LEU A CA 1
ATOM 680 C C . LEU A 1 86 ? 4.359 39.906 11.633 1 96.44 86 LEU A C 1
ATOM 682 O O . LEU A 1 86 ? 3.494 40.625 11.141 1 96.44 86 LEU A O 1
ATOM 686 N N . ARG A 1 87 ? 4.348 39.531 12.891 1 95.94 87 ARG A N 1
ATOM 687 C CA . ARG A 1 87 ? 3.291 39.969 13.805 1 95.94 87 ARG A CA 1
ATOM 688 C C . ARG A 1 87 ? 3.32 41.469 14.008 1 95.94 87 ARG A C 1
ATOM 690 O O . ARG A 1 87 ? 2.273 42.125 14.039 1 95.94 87 ARG A O 1
ATOM 697 N N . GLN A 1 88 ? 4.477 41.969 14.133 1 94.81 88 GLN A N 1
ATOM 698 C CA . GLN A 1 88 ? 4.637 43.406 14.312 1 94.81 88 GLN A CA 1
ATOM 699 C C . GLN A 1 88 ? 4.105 44.156 13.109 1 94.81 88 GLN A C 1
ATOM 701 O O . GLN A 1 88 ? 3.652 45.312 13.242 1 94.81 88 GLN A O 1
ATOM 706 N N . HIS A 1 89 ? 4.125 43.531 12.047 1 95.19 89 HIS A N 1
ATOM 707 C CA . HIS A 1 89 ? 3.625 44.156 10.828 1 95.19 89 HIS A CA 1
ATOM 708 C C . HIS A 1 89 ? 2.154 43.844 10.602 1 95.19 89 HIS A C 1
ATOM 710 O O . HIS A 1 89 ? 1.669 43.906 9.469 1 95.19 89 HIS A O 1
ATOM 716 N N . GLY A 1 90 ? 1.508 43.281 11.586 1 95.44 90 GLY A N 1
ATOM 717 C CA . GLY A 1 90 ? 0.061 43.125 11.594 1 95.44 90 GLY A CA 1
ATOM 718 C C . GLY A 1 90 ? -0.413 41.844 10.977 1 95.44 90 GLY A C 1
ATOM 719 O O . GLY A 1 90 ? -1.594 41.688 10.656 1 95.44 90 GLY A O 1
ATOM 720 N N . LYS A 1 91 ? 0.457 40.906 10.812 1 96.69 91 LYS A N 1
ATOM 721 C CA . LYS A 1 91 ? 0.047 39.688 10.164 1 96.69 91 LYS A CA 1
ATOM 722 C C . LYS A 1 91 ? -0.529 38.688 11.172 1 96.69 91 LYS A C 1
ATOM 724 O O . LYS A 1 91 ? 0.001 38.531 12.273 1 96.69 91 LYS A O 1
ATOM 729 N N . GLN A 1 92 ? -1.65 38.125 10.836 1 97.31 92 GLN A N 1
ATOM 730 C CA . GLN A 1 92 ? -2.158 36.938 11.539 1 97.31 92 GLN A CA 1
ATOM 731 C C . GLN A 1 92 ? -1.432 35.688 11.094 1 97.31 92 GLN A C 1
ATOM 733 O O . GLN A 1 92 ? -1.37 35.375 9.898 1 97.31 92 GLN A O 1
ATOM 738 N N . LEU A 1 93 ? -0.877 34.969 12.078 1 97.81 93 LEU A N 1
ATOM 739 C CA . LEU A 1 93 ? -0.152 33.75 11.766 1 97.81 93 LEU A CA 1
ATOM 740 C C . LEU A 1 93 ? -0.933 32.531 12.234 1 97.81 93 LEU A C 1
ATOM 742 O O . LEU A 1 93 ? -1.35 32.438 13.398 1 97.81 93 LEU A O 1
ATOM 746 N N . LEU A 1 94 ? -1.178 31.562 11.336 1 98.12 94 LEU A N 1
ATOM 747 C CA . LEU A 1 94 ? -1.816 30.281 11.633 1 98.12 94 LEU A CA 1
ATOM 748 C C . LEU A 1 94 ? -0.919 29.125 11.227 1 98.12 94 LEU A C 1
ATOM 750 O O . LEU A 1 94 ? -0.371 29.109 10.117 1 98.12 94 LEU A O 1
ATOM 754 N N . PHE A 1 95 ? -0.719 28.203 12.133 1 97.56 95 PHE A N 1
ATOM 755 C CA . PHE A 1 95 ? 0.17 27.062 11.914 1 97.56 95 PHE A CA 1
ATOM 756 C C . PHE A 1 95 ? -0.627 25.812 11.562 1 97.56 95 PHE A C 1
ATOM 758 O O . PHE A 1 95 ? -1.414 25.312 12.375 1 97.56 95 PHE A O 1
ATOM 765 N N . VAL A 1 96 ? -0.381 25.266 10.375 1 97.12 96 VAL A N 1
ATOM 766 C CA . VAL A 1 96 ? -1.188 24.188 9.805 1 97.12 96 VAL A CA 1
ATOM 767 C C . VAL A 1 96 ? -0.302 22.984 9.492 1 97.12 96 VAL A C 1
ATOM 769 O O . VAL A 1 96 ? 0.531 23.031 8.586 1 97.12 96 VAL A O 1
ATOM 772 N N . THR A 1 97 ? -0.497 21.906 10.219 1 95.06 97 THR A N 1
ATOM 773 C CA . THR A 1 97 ? 0.416 20.781 10.055 1 95.06 97 THR A CA 1
ATOM 774 C C . THR A 1 97 ? -0.355 19.5 9.75 1 95.06 97 THR A C 1
ATOM 776 O O . THR A 1 97 ? -1.434 19.266 10.297 1 95.06 97 THR A O 1
ATOM 779 N N . ASN A 1 98 ? 0.202 18.609 8.82 1 94.75 98 ASN A N 1
ATOM 780 C CA . ASN A 1 98 ? -0.298 17.281 8.531 1 94.75 98 ASN A CA 1
ATOM 781 C C . ASN A 1 98 ? 0.292 16.234 9.492 1 94.75 98 ASN A C 1
ATOM 783 O O . ASN A 1 98 ? -0.035 15.055 9.406 1 94.75 98 ASN A O 1
ATOM 787 N N . ASN A 1 99 ? 1.101 16.688 10.367 1 92.25 99 ASN A N 1
ATOM 788 C CA . ASN A 1 99 ? 1.772 15.742 11.258 1 92.25 99 ASN A CA 1
ATOM 789 C C . ASN A 1 99 ? 0.788 15.078 12.219 1 92.25 99 ASN A C 1
ATOM 791 O O . ASN A 1 99 ? 0.205 15.742 13.078 1 92.25 99 ASN A O 1
ATOM 795 N N . SER A 1 100 ? 0.71 13.781 12.047 1 92.31 100 SER A N 1
ATOM 796 C CA . SER A 1 100 ? -0.305 13.07 12.812 1 92.31 100 SER A CA 1
ATOM 797 C C . SER A 1 100 ? 0.284 12.477 14.086 1 92.31 100 SER A C 1
ATOM 799 O O . SER A 1 100 ? -0.321 11.594 14.703 1 92.31 100 SER A O 1
ATOM 801 N N . LEU A 1 101 ? 1.458 12.938 14.516 1 91.94 101 LEU A N 1
ATOM 802 C CA . LEU A 1 101 ? 2.102 12.43 15.719 1 91.94 101 LEU A CA 1
ATOM 803 C C . LEU A 1 101 ? 1.826 13.344 16.906 1 91.94 101 LEU A C 1
ATOM 805 O O . LEU A 1 101 ? 2.184 13.023 18.047 1 91.94 101 LEU A O 1
ATOM 809 N N . HIS A 1 102 ? 1.111 14.43 16.609 1 90.19 102 HIS A N 1
ATOM 810 C CA . HIS A 1 102 ? 0.867 15.375 17.688 1 90.19 102 HIS A CA 1
ATOM 811 C C . HIS A 1 102 ? -0.614 15.734 17.781 1 90.19 102 HIS A C 1
ATOM 813 O O . HIS A 1 102 ? -1.292 15.867 16.766 1 90.19 102 HIS A O 1
ATOM 819 N N . SER A 1 103 ? -1.03 15.859 19.047 1 92.69 103 SER A N 1
ATOM 820 C CA . SER A 1 103 ? -2.26 16.594 19.297 1 92.69 103 SER A CA 1
ATOM 821 C C . SER A 1 103 ? -2.01 18.109 19.281 1 92.69 103 SER A C 1
ATOM 823 O O . SER A 1 103 ? -0.859 18.547 19.281 1 92.69 103 SER A O 1
ATOM 825 N N . THR A 1 104 ? -3.07 18.844 19.281 1 94.06 104 THR A N 1
ATOM 826 C CA . THR A 1 104 ? -2.918 20.297 19.328 1 94.06 104 THR A CA 1
ATOM 827 C C . THR A 1 104 ? -2.182 20.719 20.609 1 94.06 104 THR A C 1
ATOM 829 O O . THR A 1 104 ? -1.287 21.562 20.562 1 94.06 104 THR A O 1
ATOM 832 N N . ASN A 1 105 ? -2.492 20.031 21.656 1 93.69 105 ASN A N 1
ATOM 833 C CA . ASN A 1 105 ? -1.866 20.359 22.922 1 93.69 105 ASN A CA 1
ATOM 834 C C . ASN A 1 105 ? -0.377 20.031 22.922 1 93.69 105 ASN A C 1
ATOM 836 O O . ASN A 1 105 ? 0.447 20.844 23.328 1 93.69 105 ASN A O 1
ATOM 840 N N . THR A 1 106 ? -0.098 18.797 22.469 1 92.19 106 THR A N 1
ATOM 841 C CA . THR A 1 106 ? 1.306 18.406 22.5 1 92.19 106 THR A CA 1
ATOM 842 C C . THR A 1 106 ? 2.111 19.219 21.484 1 92.19 106 THR A C 1
ATOM 844 O O . THR A 1 106 ? 3.295 19.484 21.703 1 92.19 106 THR A O 1
ATOM 847 N N . PHE A 1 107 ? 1.453 19.641 20.484 1 92.5 107 PHE A N 1
ATOM 848 C CA . PHE A 1 107 ? 2.131 20.469 19.5 1 92.5 107 PHE A CA 1
ATOM 849 C C . PHE A 1 107 ? 2.375 21.875 20.047 1 92.5 107 PHE A C 1
ATOM 851 O O . PHE A 1 107 ? 3.426 22.469 19.812 1 92.5 107 PHE A O 1
ATOM 858 N N . PHE A 1 108 ? 1.423 22.391 20.734 1 94.88 108 PHE A N 1
ATOM 859 C CA . PHE A 1 108 ? 1.59 23.672 21.422 1 94.88 108 PHE A CA 1
ATOM 860 C C . PHE A 1 108 ? 2.77 23.609 22.391 1 94.88 108 PHE A C 1
ATOM 862 O O . PHE A 1 108 ? 3.609 24.516 22.406 1 94.88 108 PHE A O 1
ATOM 869 N N . ASP A 1 109 ? 2.814 22.547 23.125 1 94.12 109 ASP A N 1
ATOM 870 C CA . ASP A 1 109 ? 3.916 22.375 24.062 1 94.12 109 ASP A CA 1
ATOM 871 C C . ASP A 1 109 ? 5.262 22.391 23.344 1 94.12 109 ASP A C 1
ATOM 873 O O . ASP A 1 109 ? 6.242 22.922 23.859 1 94.12 109 ASP A O 1
ATOM 877 N N . LYS A 1 110 ? 5.262 21.766 22.219 1 91.81 110 LYS A N 1
ATOM 878 C CA . LYS A 1 110 ? 6.484 21.75 21.422 1 91.81 110 LYS A CA 1
ATOM 879 C C . LYS A 1 110 ? 6.898 23.172 21.016 1 91.81 110 LYS A C 1
ATOM 881 O O . LYS A 1 110 ? 8.07 23.531 21.125 1 91.81 110 LYS A O 1
ATOM 886 N N . PHE A 1 111 ? 5.98 23.969 20.562 1 93.12 111 PHE A N 1
ATOM 887 C CA . PHE A 1 111 ? 6.246 25.359 20.188 1 93.12 111 PHE A CA 1
ATOM 888 C C . PHE A 1 111 ? 6.828 26.125 21.375 1 93.12 111 PHE A C 1
ATOM 890 O O . PHE A 1 111 ? 7.832 26.828 21.219 1 93.12 111 PHE A O 1
ATOM 897 N N . VAL A 1 112 ? 6.246 25.938 22.484 1 92.44 112 VAL A N 1
ATOM 898 C CA . VAL A 1 112 ? 6.672 26.641 23.688 1 92.44 112 VAL A CA 1
ATOM 899 C C . VAL A 1 112 ? 8.07 26.188 24.094 1 92.44 112 VAL A C 1
ATOM 901 O O . VAL A 1 112 ? 8.93 27.016 24.406 1 92.44 112 VAL A O 1
ATOM 904 N N . GLN A 1 113 ? 8.234 24.953 24.047 1 90.94 113 GLN A N 1
ATOM 905 C CA . GLN A 1 113 ? 9.531 24.391 24.391 1 90.94 113 GLN A CA 1
ATOM 906 C C . GLN A 1 113 ? 10.633 24.953 23.5 1 90.94 113 GLN A C 1
ATOM 908 O O . GLN A 1 113 ? 11.766 25.156 23.953 1 90.94 113 GLN A O 1
ATOM 913 N N . TYR A 1 114 ? 10.258 25.203 22.266 1 88.88 114 TYR A N 1
ATOM 914 C CA . TYR A 1 114 ? 11.242 25.688 21.312 1 88.88 114 TYR A CA 1
ATOM 915 C C . TYR A 1 114 ? 11.359 27.203 21.359 1 88.88 114 TYR A C 1
ATOM 917 O O . TYR A 1 114 ? 12.125 27.797 20.609 1 88.88 114 TYR A O 1
ATOM 925 N N . GLY A 1 115 ? 10.562 27.891 22.219 1 88 115 GLY A N 1
ATOM 926 C CA . GLY A 1 115 ? 10.719 29.312 22.516 1 88 115 GLY A CA 1
ATOM 927 C C . GLY A 1 115 ? 9.859 30.188 21.625 1 88 115 GLY A C 1
ATOM 928 O O . GLY A 1 115 ? 10.117 31.391 21.5 1 88 115 GLY A O 1
ATOM 929 N N . PHE A 1 116 ? 8.953 29.594 21.016 1 91.06 116 PHE A N 1
ATOM 930 C CA . PHE A 1 116 ? 8.07 30.391 20.172 1 91.06 116 PHE A CA 1
ATOM 931 C C . PHE A 1 116 ? 6.926 30.984 21 1 91.06 116 PHE A C 1
ATOM 933 O O . PHE A 1 116 ? 6.398 30.328 21.891 1 91.06 116 PHE A O 1
ATOM 940 N N . ASP A 1 117 ? 6.652 32.219 20.672 1 90.19 117 ASP A N 1
ATOM 941 C CA . ASP A 1 117 ? 5.488 32.875 21.25 1 90.19 117 ASP A CA 1
ATOM 942 C C . ASP A 1 117 ? 4.254 32.688 20.375 1 90.19 117 ASP A C 1
ATOM 944 O O . ASP A 1 117 ? 4.078 33.406 19.391 1 90.19 117 ASP A O 1
ATOM 948 N N . ILE A 1 118 ? 3.438 31.75 20.797 1 92.88 118 ILE A N 1
ATOM 949 C CA . ILE A 1 118 ? 2.252 31.453 20 1 92.88 118 ILE A CA 1
ATOM 950 C C . ILE A 1 118 ? 1.055 31.219 20.922 1 92.88 118 ILE A C 1
ATOM 952 O O . ILE A 1 118 ? 1.224 30.969 22.109 1 92.88 118 ILE A O 1
ATOM 956 N N . ASN A 1 119 ? -0.148 31.375 20.312 1 93.69 119 ASN A N 1
ATOM 957 C CA . ASN A 1 119 ? -1.385 31.016 21 1 93.69 119 ASN A CA 1
ATOM 958 C C . ASN A 1 119 ? -1.888 29.641 20.547 1 93.69 119 ASN A C 1
ATOM 960 O O . ASN A 1 119 ? -1.751 29.281 19.375 1 93.69 119 ASN A O 1
ATOM 964 N N . HIS A 1 120 ? -2.479 28.984 21.469 1 94.94 120 HIS A N 1
ATOM 965 C CA . HIS A 1 120 ? -3.01 27.656 21.219 1 94.94 120 HIS A CA 1
ATOM 966 C C . HIS A 1 120 ? -3.996 27.656 20.062 1 94.94 120 HIS A C 1
ATOM 968 O O . HIS A 1 120 ? -4.02 26.734 19.25 1 94.94 120 HIS A O 1
ATOM 974 N N . ASP A 1 121 ? -4.688 28.719 19.938 1 94.81 121 ASP A N 1
ATOM 975 C CA . ASP A 1 121 ? -5.754 28.828 18.938 1 94.81 121 ASP A CA 1
ATOM 976 C C . ASP A 1 121 ? -5.188 29.047 17.547 1 94.81 121 ASP A C 1
ATOM 978 O O . ASP A 1 121 ? -5.91 28.969 16.547 1 94.81 121 ASP A O 1
ATOM 982 N N . GLU A 1 122 ? -3.914 29.219 17.453 1 96.56 122 GLU A N 1
ATOM 983 C CA . GLU A 1 122 ? -3.266 29.453 16.172 1 96.56 122 GLU A CA 1
ATOM 984 C C . GLU A 1 122 ? -2.824 28.141 15.523 1 96.56 122 GLU A C 1
ATOM 986 O O . GLU A 1 122 ? -2.404 28.125 14.359 1 96.56 122 GLU A O 1
ATOM 991 N N . ILE A 1 123 ? -2.99 27.078 16.281 1 96.81 123 ILE A N 1
ATOM 992 C CA . ILE A 1 123 ? -2.459 25.797 15.836 1 96.81 123 ILE A CA 1
ATOM 993 C C . ILE A 1 123 ? -3.588 24.938 15.258 1 96.81 123 ILE A C 1
ATOM 995 O O . ILE A 1 123 ? -4.605 24.719 15.922 1 96.81 123 ILE A O 1
ATOM 999 N N . PHE A 1 124 ? -3.393 24.484 14.062 1 96.56 124 PHE A N 1
ATOM 1000 C CA . PHE A 1 124 ? -4.32 23.562 13.406 1 96.56 124 PHE A CA 1
ATOM 1001 C C . PHE A 1 124 ? -3.631 22.266 13.031 1 96.56 124 PHE A C 1
ATOM 1003 O O . PHE A 1 124 ? -2.916 22.203 12.031 1 96.56 124 PHE A O 1
ATOM 1010 N N . CYS A 1 125 ? -3.965 21.25 13.797 1 95.06 125 CYS A N 1
ATOM 1011 C CA . CYS A 1 125 ? -3.398 19.906 13.625 1 95.06 125 CYS A CA 1
ATOM 1012 C C . CYS A 1 125 ? -4.359 19.016 12.859 1 95.06 125 CYS A C 1
ATOM 1014 O O . CYS A 1 125 ? -5.57 19.062 13.078 1 95.06 125 CYS A O 1
ATOM 1016 N N . ILE A 1 126 ? -3.754 18.172 12.07 1 96.75 126 ILE A N 1
ATOM 1017 C CA . ILE A 1 126 ? -4.551 17.297 11.211 1 96.75 126 ILE A CA 1
ATOM 1018 C C . ILE A 1 126 ? -5.398 16.359 12.078 1 96.75 126 ILE A C 1
ATOM 1020 O O . ILE A 1 126 ? -6.512 15.992 11.688 1 96.75 126 ILE A O 1
ATOM 1024 N N . ASN A 1 127 ? -4.914 15.953 13.25 1 97.62 127 ASN A N 1
ATOM 1025 C CA . ASN A 1 127 ? -5.66 15.039 14.109 1 97.62 127 ASN A CA 1
ATOM 1026 C C . ASN A 1 127 ? -6.945 15.672 14.625 1 97.62 127 ASN A C 1
ATOM 1028 O O . ASN A 1 127 ? -7.98 15.008 14.719 1 97.62 127 ASN A O 1
ATOM 1032 N N . SER A 1 128 ? -6.887 16.953 14.969 1 96.88 128 SER A N 1
ATOM 1033 C CA . SER A 1 128 ? -8.086 17.672 15.383 1 96.88 128 SER A CA 1
ATOM 1034 C C . SER A 1 128 ? -9.07 17.812 14.234 1 96.88 128 SER A C 1
ATOM 1036 O O . SER A 1 128 ? -10.281 17.672 14.43 1 96.88 128 SER A O 1
ATOM 1038 N N . ALA A 1 129 ? -8.562 18.078 13.086 1 96.69 129 ALA A N 1
ATOM 1039 C CA . ALA A 1 129 ? -9.406 18.172 11.898 1 96.69 129 ALA A CA 1
ATOM 1040 C C . ALA A 1 129 ? -10.086 16.844 11.594 1 96.69 129 ALA A C 1
ATOM 1042 O O . ALA A 1 129 ? -11.273 16.812 11.25 1 96.69 129 ALA A O 1
ATOM 1043 N N . ALA A 1 130 ? -9.352 15.758 11.719 1 98.31 130 ALA A N 1
ATOM 1044 C CA . ALA A 1 130 ? -9.898 14.43 11.461 1 98.31 130 ALA A CA 1
ATOM 1045 C C . ALA A 1 130 ? -11.016 14.094 12.445 1 98.31 130 ALA A C 1
ATOM 1047 O O . ALA A 1 130 ? -12.07 13.586 12.047 1 98.31 130 ALA A O 1
ATOM 1048 N N . ALA A 1 131 ? -10.766 14.383 13.719 1 98.25 131 ALA A N 1
ATOM 1049 C CA . ALA A 1 131 ? -11.797 14.156 14.727 1 98.25 131 ALA A CA 1
ATOM 1050 C C . ALA A 1 131 ? -13.055 14.969 14.43 1 98.25 131 ALA A C 1
ATOM 1052 O O . ALA A 1 131 ? -14.172 14.453 14.508 1 98.25 131 ALA A O 1
ATOM 1053 N N . PHE A 1 132 ? -12.836 16.172 14.055 1 97.19 132 PHE A N 1
ATOM 1054 C CA . PHE A 1 132 ? -13.961 17.047 13.727 1 97.19 132 PHE A CA 1
ATOM 1055 C C . PHE A 1 132 ? -14.711 16.516 12.508 1 97.19 132 PHE A C 1
ATOM 1057 O O . PHE A 1 132 ? -15.945 16.547 12.484 1 97.19 132 PHE A O 1
ATOM 1064 N N . TYR A 1 133 ? -13.961 16.094 11.5 1 98 133 TYR A N 1
ATOM 1065 C CA . TYR A 1 133 ? -14.578 15.539 10.305 1 98 133 TYR A CA 1
ATOM 1066 C C . TYR A 1 133 ? -15.484 14.359 10.648 1 98 133 TYR A C 1
ATOM 1068 O O . TYR A 1 133 ? -16.625 14.297 10.195 1 98 133 TYR A O 1
ATOM 1076 N N . LEU A 1 134 ? -15.023 13.461 11.469 1 98.62 134 LEU A N 1
ATOM 1077 C CA . LEU A 1 134 ? -15.773 12.273 11.867 1 98.62 134 LEU A CA 1
ATOM 1078 C C . LEU A 1 134 ? -17.031 12.664 12.641 1 98.62 134 LEU A C 1
ATOM 1080 O O . LEU A 1 134 ? -18.109 12.148 12.367 1 98.62 134 LEU A O 1
ATOM 1084 N N . LYS A 1 135 ? -16.875 13.594 13.516 1 97.75 135 LYS A N 1
ATOM 1085 C CA . LYS A 1 135 ? -17.969 13.953 14.414 1 97.75 135 LYS A CA 1
ATOM 1086 C C . LYS A 1 135 ? -19 14.836 13.703 1 97.75 135 LYS A C 1
ATOM 1088 O O . LYS A 1 135 ? -20.203 14.539 13.727 1 97.75 135 LYS A O 1
ATOM 1093 N N . SER A 1 136 ? -18.562 15.828 13.008 1 96.06 136 SER A N 1
ATOM 1094 C CA . SER A 1 136 ? -19.453 16.906 12.602 1 96.06 136 SER A CA 1
ATOM 1095 C C . SER A 1 136 ? -19.828 16.781 11.125 1 96.06 136 SER A C 1
ATOM 1097 O O . SER A 1 136 ? -20.891 17.266 10.711 1 96.06 136 SER A O 1
ATOM 1099 N N . VAL A 1 137 ? -19.031 16.219 10.359 1 96.19 137 VAL A N 1
ATOM 1100 C CA . VAL A 1 137 ? -19.328 16.078 8.938 1 96.19 137 VAL A CA 1
ATOM 1101 C C . VAL A 1 137 ? -20 14.734 8.68 1 96.19 137 VAL A C 1
ATOM 1103 O O . VAL A 1 137 ? -21.094 14.672 8.086 1 96.19 137 VAL A O 1
ATOM 1106 N N . LEU A 1 138 ? -19.438 13.648 9.203 1 97.5 138 LEU A N 1
ATOM 1107 C CA . LEU A 1 138 ? -19.953 12.312 8.938 1 97.5 138 LEU A CA 1
ATOM 1108 C C . LEU A 1 138 ? -21 11.922 9.977 1 97.5 138 LEU A C 1
ATOM 1110 O O . LEU A 1 138 ? -21.812 11.031 9.734 1 97.5 138 LEU A O 1
ATOM 1114 N N . GLY A 1 139 ? -20.938 12.539 11.125 1 97.88 139 GLY A N 1
ATOM 1115 C CA . GLY A 1 139 ? -21.875 12.227 12.188 1 97.88 139 GLY A CA 1
ATOM 1116 C C . GLY A 1 139 ? -21.672 10.844 12.773 1 97.88 139 GLY A C 1
ATOM 1117 O O . GLY A 1 139 ? -22.656 10.156 13.086 1 97.88 139 GLY A O 1
ATOM 1118 N N . VAL A 1 140 ? -20.484 10.445 12.898 1 97.56 140 VAL A N 1
ATOM 1119 C CA . VAL A 1 140 ? -20.156 9.125 13.43 1 97.56 140 VAL A CA 1
ATOM 1120 C C . VAL A 1 140 ? -20.656 9.008 14.867 1 97.56 140 VAL A C 1
ATOM 1122 O O . VAL A 1 140 ? -20.422 9.883 15.695 1 97.56 140 VAL A O 1
ATOM 1125 N N . LYS A 1 141 ? -21.328 7.891 15.133 1 97.12 141 LYS A N 1
ATOM 1126 C CA . LYS A 1 141 ? -21.938 7.672 16.438 1 97.12 141 LYS A CA 1
ATOM 1127 C C . LYS A 1 141 ? -21.359 6.426 17.109 1 97.12 141 LYS A C 1
ATOM 1129 O O . LYS A 1 141 ? -21.5 6.25 18.328 1 97.12 141 LYS A O 1
ATOM 1134 N N . LYS A 1 142 ? -20.797 5.594 16.344 1 97.44 142 LYS A N 1
ATOM 1135 C CA . LYS A 1 142 ? -20.234 4.34 16.844 1 97.44 142 LYS A CA 1
ATOM 1136 C C . LYS A 1 142 ? -18.719 4.41 16.938 1 97.44 142 LYS A C 1
ATOM 1138 O O . LYS A 1 142 ? -18.141 5.496 17.031 1 97.44 142 LYS A O 1
ATOM 1143 N N . SER A 1 143 ? -18.078 3.264 16.969 1 98.5 143 SER A N 1
ATOM 1144 C CA . SER A 1 143 ? -16.641 3.232 17.234 1 98.5 143 SER A CA 1
ATOM 1145 C C . SER A 1 143 ? -15.836 3.459 15.969 1 98.5 143 SER A C 1
ATOM 1147 O O . SER A 1 143 ? -16.312 3.16 14.867 1 98.5 143 SER A O 1
ATOM 1149 N N . VAL A 1 144 ? -14.68 4.016 16.188 1 98.94 144 VAL A N 1
ATOM 1150 C CA . VAL A 1 144 ? -13.711 4.223 15.117 1 98.94 144 VAL A CA 1
ATOM 1151 C C . VAL A 1 144 ? -12.5 3.322 15.336 1 98.94 144 VAL A C 1
ATOM 1153 O O . VAL A 1 144 ? -11.906 3.314 16.422 1 98.94 144 VAL A O 1
ATOM 1156 N N . TYR A 1 145 ? -12.195 2.477 14.328 1 98.94 145 TYR A N 1
ATOM 1157 C CA . TYR A 1 145 ? -10.938 1.738 14.352 1 98.94 145 TYR A CA 1
ATOM 1158 C C . TYR A 1 145 ? -9.789 2.602 13.852 1 98.94 145 TYR A C 1
ATOM 1160 O O . TYR A 1 145 ? -9.828 3.104 12.719 1 98.94 145 TYR A O 1
ATOM 1168 N N . VAL A 1 146 ? -8.75 2.77 14.703 1 98.94 146 VAL A N 1
ATOM 1169 C CA . VAL A 1 146 ? -7.68 3.713 14.391 1 98.94 146 VAL A CA 1
ATOM 1170 C C . VAL A 1 146 ? -6.379 2.957 14.148 1 98.94 146 VAL A C 1
ATOM 1172 O O . VAL A 1 146 ? -5.949 2.158 14.984 1 98.94 146 VAL A O 1
ATOM 1175 N N . ILE A 1 147 ? -5.875 3.135 13.016 1 98.88 147 ILE A N 1
ATOM 1176 C CA . ILE A 1 147 ? -4.461 2.877 12.758 1 98.88 147 ILE A CA 1
ATOM 1177 C C . ILE A 1 147 ? -3.68 4.188 12.82 1 98.88 147 ILE A C 1
ATOM 1179 O O . ILE A 1 147 ? -3.686 4.961 11.859 1 98.88 147 ILE A O 1
ATOM 1183 N N . GLY A 1 148 ? -3.033 4.434 13.938 1 98.69 148 GLY A N 1
ATOM 1184 C CA . GLY A 1 148 ? -2.473 5.762 14.133 1 98.69 148 GLY A CA 1
ATOM 1185 C C . GLY A 1 148 ? -1.849 5.953 15.5 1 98.69 148 GLY A C 1
ATOM 1186 O O . GLY A 1 148 ? -1.589 4.984 16.219 1 98.69 148 GLY A O 1
ATOM 1187 N N . SER A 1 149 ? -1.625 7.176 15.828 1 97.62 149 SER A N 1
ATOM 1188 C CA . SER A 1 149 ? -0.852 7.555 17 1 97.62 149 SER A CA 1
ATOM 1189 C C . SER A 1 149 ? -1.76 7.816 18.203 1 97.62 149 SER A C 1
ATOM 1191 O O . SER A 1 149 ? -2.975 7.949 18.047 1 97.62 149 SER A O 1
ATOM 1193 N N . GLU A 1 150 ? -1.09 7.902 19.375 1 97.5 150 GLU A N 1
ATOM 1194 C CA . GLU A 1 150 ? -1.795 8.281 20.594 1 97.5 150 GLU A CA 1
ATOM 1195 C C . GLU A 1 150 ? -2.412 9.672 20.469 1 97.5 150 GLU A C 1
ATOM 1197 O O . GLU A 1 150 ? -3.479 9.93 21.031 1 97.5 150 GLU A O 1
ATOM 1202 N N . ALA A 1 151 ? -1.787 10.539 19.75 1 97.44 151 ALA A N 1
ATOM 1203 C CA . ALA A 1 151 ? -2.287 11.898 19.547 1 97.44 151 ALA A CA 1
ATOM 1204 C C . ALA A 1 151 ? -3.629 11.875 18.812 1 97.44 151 ALA A C 1
ATOM 1206 O O . ALA A 1 151 ? -4.508 12.695 19.109 1 97.44 151 ALA A O 1
ATOM 1207 N N . MET A 1 152 ? -3.773 11 17.922 1 98.25 152 MET A N 1
ATOM 1208 C CA . MET A 1 152 ? -5.055 10.836 17.234 1 98.25 152 MET A CA 1
ATOM 1209 C C . MET A 1 152 ? -6.148 10.438 18.219 1 98.25 152 MET A C 1
ATOM 1211 O O . MET A 1 152 ? -7.254 10.977 18.188 1 98.25 152 MET A O 1
ATOM 1215 N N . GLY A 1 153 ? -5.793 9.516 19.062 1 98.44 153 GLY A N 1
ATOM 1216 C CA . GLY A 1 153 ? -6.73 9.102 20.094 1 98.44 153 GLY A CA 1
ATOM 1217 C C . GLY A 1 153 ? -7.156 10.242 21 1 98.44 153 GLY A C 1
ATOM 1218 O O . GLY A 1 153 ? -8.336 10.352 21.359 1 98.44 153 GLY A O 1
ATOM 1219 N N . THR A 1 154 ? -6.211 11.039 21.344 1 98 154 THR A N 1
ATOM 1220 C CA . THR A 1 154 ? -6.48 12.172 22.219 1 98 154 THR A CA 1
ATOM 1221 C C . THR A 1 154 ? -7.512 13.109 21.594 1 98 154 THR A C 1
ATOM 1223 O O . THR A 1 154 ? -8.453 13.547 22.266 1 98 154 THR A O 1
ATOM 1226 N N . GLU A 1 155 ? -7.355 13.422 20.344 1 98.06 155 GLU A N 1
ATOM 1227 C CA . GLU A 1 155 ? -8.273 14.336 19.672 1 98.06 155 GLU A CA 1
ATOM 1228 C C . GLU A 1 155 ? -9.656 13.711 19.5 1 98.06 155 GLU A C 1
ATOM 1230 O O . GLU A 1 155 ? -10.672 14.406 19.578 1 98.06 155 GLU A O 1
ATOM 1235 N N . LEU A 1 156 ? -9.672 12.391 19.266 1 98.56 156 LEU A N 1
ATOM 1236 C CA . LEU A 1 156 ? -10.961 11.703 19.219 1 98.56 156 LEU A CA 1
ATOM 1237 C C . LEU A 1 156 ? -11.641 11.727 20.578 1 98.56 156 LEU A C 1
ATOM 1239 O O . LEU A 1 156 ? -12.852 11.977 20.656 1 98.56 156 LEU A O 1
ATOM 1243 N N . GLN A 1 157 ? -10.852 11.484 21.594 1 98.12 157 GLN A N 1
ATOM 1244 C CA . GLN A 1 157 ? -11.375 11.5 22.969 1 98.12 157 GLN A CA 1
ATOM 1245 C C . GLN A 1 157 ? -11.93 12.875 23.328 1 98.12 157 GLN A C 1
ATOM 1247 O O . GLN A 1 157 ? -12.961 12.977 24 1 98.12 157 GLN A O 1
ATOM 1252 N N . ASN A 1 158 ? -11.289 13.93 22.922 1 96.62 158 ASN A N 1
ATOM 1253 C CA . ASN A 1 158 ? -11.727 15.289 23.172 1 96.62 158 ASN A CA 1
ATOM 1254 C C . ASN A 1 158 ? -13.141 15.539 22.641 1 96.62 158 ASN A C 1
ATOM 1256 O O . ASN A 1 158 ? -13.875 16.359 23.188 1 96.62 158 ASN A O 1
ATOM 1260 N N . LEU A 1 159 ? -13.484 14.844 21.594 1 97.31 159 LEU A N 1
ATOM 1261 C CA . LEU A 1 159 ? -14.812 15 21.016 1 97.31 159 LEU A CA 1
ATOM 1262 C C . LEU A 1 159 ? -15.727 13.844 21.391 1 97.31 159 LEU A C 1
ATOM 1264 O O . LEU A 1 159 ? -16.781 13.648 20.797 1 97.31 159 LEU A O 1
ATOM 1268 N N . LYS A 1 160 ? -15.273 13.008 22.312 1 98.06 160 LYS A N 1
ATOM 1269 C CA . LYS A 1 160 ? -16.031 11.898 22.875 1 98.06 160 LYS A CA 1
ATOM 1270 C C . LYS A 1 160 ? -16.391 10.875 21.797 1 98.06 160 LYS A C 1
ATOM 1272 O O . LYS A 1 160 ? -17.5 10.359 21.766 1 98.06 160 LYS A O 1
ATOM 1277 N N . ILE A 1 161 ? -15.516 10.656 20.922 1 98.5 161 ILE A N 1
ATOM 1278 C CA . ILE A 1 161 ? -15.664 9.609 19.906 1 98.5 161 ILE A CA 1
ATOM 1279 C C . ILE A 1 161 ? -15.023 8.32 20.406 1 98.5 161 ILE A C 1
ATOM 1281 O O . ILE A 1 161 ? -13.828 8.289 20.719 1 98.5 161 ILE A O 1
ATOM 1285 N N . ASP A 1 162 ? -15.82 7.25 20.531 1 98.69 162 ASP A N 1
ATOM 1286 C CA . ASP A 1 162 ? -15.273 5.953 20.922 1 98.69 162 ASP A CA 1
ATOM 1287 C C . ASP A 1 162 ? -14.305 5.422 19.859 1 98.69 162 ASP A C 1
ATOM 1289 O O . ASP A 1 162 ? -14.578 5.508 18.656 1 98.69 162 ASP A O 1
ATOM 1293 N N . HIS A 1 163 ? -13.156 4.953 20.344 1 98.81 163 HIS A N 1
ATOM 1294 C CA . HIS A 1 163 ? -12.148 4.496 19.406 1 98.81 163 HIS A CA 1
ATOM 1295 C C . HIS A 1 163 ? -11.266 3.414 20.016 1 98.81 163 HIS A C 1
ATOM 1297 O O . HIS A 1 163 ? -11.242 3.248 21.234 1 98.81 163 HIS A O 1
ATOM 1303 N N . PHE A 1 164 ? -10.617 2.662 19.156 1 98.75 164 PHE A N 1
ATOM 1304 C CA . PHE A 1 164 ? -9.656 1.645 19.562 1 98.75 164 PHE A CA 1
ATOM 1305 C C . PHE A 1 164 ? -8.664 1.356 18.453 1 98.75 164 PHE A C 1
ATOM 1307 O O . PHE A 1 164 ? -8.758 1.933 17.359 1 98.75 164 PHE A O 1
ATOM 1314 N N . GLY A 1 165 ? -7.645 0.538 18.672 1 98.56 165 GLY A N 1
ATOM 1315 C CA . GLY A 1 165 ? -6.68 0.121 17.672 1 98.56 165 GLY A CA 1
ATOM 1316 C C . GLY A 1 165 ? -5.32 0.78 17.844 1 98.56 165 GLY A C 1
ATOM 1317 O O . GLY A 1 165 ? -4.352 0.391 17.188 1 98.56 165 GLY A O 1
ATOM 1318 N N . ILE A 1 166 ? -5.219 1.753 18.688 1 98.5 166 ILE A N 1
ATOM 1319 C CA . ILE A 1 166 ? -3.986 2.506 18.891 1 98.5 166 ILE A CA 1
ATOM 1320 C C . ILE A 1 166 ? -2.998 1.669 19.703 1 98.5 166 ILE A C 1
ATOM 1322 O O . ILE A 1 166 ? -3.375 1.028 20.688 1 98.5 166 ILE A O 1
ATOM 1326 N N . GLY A 1 167 ? -1.728 1.707 19.25 1 98 167 GLY A N 1
ATOM 1327 C CA . GLY A 1 167 ? -0.691 0.968 19.953 1 98 167 GLY A CA 1
ATOM 1328 C C . GLY A 1 167 ? -0.457 -0.419 19.391 1 98 167 GLY A C 1
ATOM 1329 O O . GLY A 1 167 ? -0.89 -0.72 18.266 1 98 167 GLY A O 1
ATOM 1330 N N . PRO A 1 168 ? 0.282 -1.254 20.109 1 97.81 168 PRO A N 1
ATOM 1331 C CA . PRO A 1 168 ? 0.58 -2.602 19.609 1 97.81 168 PRO A CA 1
ATOM 1332 C C . PRO A 1 168 ? -0.674 -3.455 19.438 1 97.81 168 PRO A C 1
ATOM 1334 O O . PRO A 1 168 ? -1.61 -3.355 20.234 1 97.81 168 PRO A O 1
ATOM 1337 N N . GLU A 1 169 ? -0.673 -4.195 18.359 1 97.56 169 GLU A N 1
ATOM 1338 C CA . GLU A 1 169 ? -1.759 -5.141 18.125 1 97.56 169 GLU A CA 1
ATOM 1339 C C . GLU A 1 169 ? -1.769 -6.246 19.172 1 97.56 169 GLU A C 1
ATOM 1341 O O . GLU A 1 169 ? -0.75 -6.902 19.406 1 97.56 169 GLU A O 1
ATOM 1346 N N . PRO A 1 170 ? -2.93 -6.496 19.797 1 97.06 170 PRO A N 1
ATOM 1347 C CA . PRO A 1 170 ? -2.965 -7.477 20.875 1 97.06 170 PRO A CA 1
ATOM 1348 C C . PRO A 1 170 ? -3.029 -8.914 20.375 1 97.06 170 PRO A C 1
ATOM 1350 O O . PRO A 1 170 ? -2.592 -9.836 21.078 1 97.06 170 PRO A O 1
ATOM 1353 N N . ASP A 1 171 ? -3.691 -9.211 19.25 1 97.94 171 ASP A N 1
ATOM 1354 C CA . ASP A 1 171 ? -3.834 -10.562 18.734 1 97.94 171 ASP A CA 1
ATOM 1355 C C . ASP A 1 171 ? -2.508 -11.086 18.188 1 97.94 171 ASP A C 1
ATOM 1357 O O . ASP A 1 171 ? -1.751 -10.336 17.562 1 97.94 171 ASP A O 1
ATOM 1361 N N . SER A 1 172 ? -2.289 -12.336 18.328 1 96.88 172 SER A N 1
ATOM 1362 C CA . SER A 1 172 ? -1.062 -12.961 17.844 1 96.88 172 SER A CA 1
ATOM 1363 C C . SER A 1 172 ? -1.071 -13.102 16.328 1 96.88 172 SER A C 1
ATOM 1365 O O . SER A 1 172 ? -2.127 -13.289 15.719 1 96.88 172 SER A O 1
ATOM 1367 N N . THR A 1 173 ? 0.091 -13.07 15.773 1 96.19 173 THR A N 1
ATOM 1368 C CA . THR A 1 173 ? 0.255 -13.25 14.336 1 96.19 173 THR A CA 1
ATOM 1369 C C . THR A 1 173 ? -0.055 -14.688 13.93 1 96.19 173 THR A C 1
ATOM 1371 O O . THR A 1 173 ? 0.405 -15.633 14.578 1 96.19 173 THR A O 1
ATOM 1374 N N . SER A 1 174 ? -0.874 -14.828 12.859 1 94.69 174 SER A N 1
ATOM 1375 C CA . SER A 1 174 ? -1.195 -16.156 12.352 1 94.69 174 SER A CA 1
ATOM 1376 C C . SER A 1 174 ? -1.656 -16.094 10.898 1 94.69 174 SER A C 1
ATOM 1378 O O . SER A 1 174 ? -2.24 -15.102 10.469 1 94.69 174 SER A O 1
ATOM 1380 N N . ARG A 1 175 ? -1.381 -17.156 10.203 1 90.12 175 ARG A N 1
ATOM 1381 C CA . ARG A 1 175 ? -1.94 -17.266 8.859 1 90.12 175 ARG A CA 1
ATOM 1382 C C . ARG A 1 175 ? -3.094 -18.25 8.82 1 90.12 175 ARG A C 1
ATOM 1384 O O . ARG A 1 175 ? -3.734 -18.438 7.785 1 90.12 175 ARG A O 1
ATOM 1391 N N . LYS A 1 176 ? -3.299 -18.938 9.883 1 91.31 176 LYS A N 1
ATOM 1392 C CA . LYS A 1 176 ? -4.387 -19.906 9.945 1 91.31 176 LYS A CA 1
ATOM 1393 C C . LYS A 1 176 ? -5.746 -19.203 9.969 1 91.31 176 LYS A C 1
ATOM 1395 O O . LYS A 1 176 ? -5.977 -18.312 10.773 1 91.31 176 LYS A O 1
ATOM 1400 N N . ILE A 1 177 ? -6.621 -19.75 9.188 1 92.25 177 ILE A N 1
ATOM 1401 C CA . ILE A 1 177 ? -7.941 -19.141 9.031 1 92.25 177 ILE A CA 1
ATOM 1402 C C . ILE A 1 177 ? -8.672 -19.141 10.375 1 92.25 177 ILE A C 1
ATOM 1404 O O . ILE A 1 177 ? -9.273 -18.141 10.758 1 92.25 177 ILE A O 1
ATOM 1408 N N . ASP A 1 178 ? -8.594 -20.234 11.055 1 93.19 178 ASP A N 1
ATOM 1409 C CA . ASP A 1 178 ? -9.281 -20.359 12.344 1 93.19 178 ASP A CA 1
ATOM 1410 C C . ASP A 1 178 ? -8.797 -19.297 13.32 1 93.19 178 ASP A C 1
ATOM 1412 O O . ASP A 1 178 ? -9.594 -18.688 14.031 1 93.19 178 ASP A O 1
ATOM 1416 N N . ASP A 1 179 ? -7.523 -19.094 13.398 1 96.38 179 ASP A N 1
ATOM 1417 C CA . ASP A 1 179 ? -6.945 -18.062 14.273 1 96.38 179 ASP A CA 1
ATOM 1418 C C . ASP A 1 179 ? -7.41 -16.672 13.867 1 96.38 179 ASP A C 1
ATOM 1420 O O . ASP A 1 179 ? -7.766 -15.852 14.719 1 96.38 179 ASP A O 1
ATOM 1424 N N . LEU A 1 180 ? -7.391 -16.422 12.594 1 96.5 180 LEU A N 1
ATOM 1425 C CA . LEU A 1 180 ? -7.797 -15.133 12.062 1 96.5 180 LEU A CA 1
ATOM 1426 C C . LEU A 1 180 ? -9.25 -14.828 12.422 1 96.5 180 LEU A C 1
ATOM 1428 O O . LEU A 1 180 ? -9.57 -13.711 12.844 1 96.5 180 LEU A O 1
ATOM 1432 N N . LEU A 1 181 ? -10.086 -15.805 12.281 1 96 181 LEU A N 1
ATOM 1433 C CA . LEU A 1 181 ? -11.516 -15.617 12.531 1 96 181 LEU A CA 1
ATOM 1434 C C . LEU A 1 181 ? -11.781 -15.406 14.016 1 96 181 LEU A C 1
ATOM 1436 O O . LEU A 1 181 ? -12.844 -14.906 14.398 1 96 181 LEU A O 1
ATOM 1440 N N . HIS A 1 182 ? -10.836 -15.719 14.875 1 96.5 182 HIS A N 1
ATOM 1441 C CA . HIS A 1 182 ? -11.031 -15.625 16.312 1 96.5 182 HIS A CA 1
ATOM 1442 C C . HIS A 1 182 ? -10.375 -14.367 16.891 1 96.5 182 HIS A C 1
ATOM 1444 O O . HIS A 1 182 ? -10.422 -14.133 18.094 1 96.5 182 HIS A O 1
ATOM 1450 N N . MET A 1 183 ? -9.773 -13.648 16.062 1 97.44 183 MET A N 1
ATOM 1451 C CA . MET A 1 183 ? -9.211 -12.383 16.531 1 97.44 183 MET A CA 1
ATOM 1452 C C . MET A 1 183 ? -10.305 -11.469 17.062 1 97.44 183 MET A C 1
ATOM 1454 O O . MET A 1 183 ? -11.484 -11.664 16.781 1 97.44 183 MET A O 1
ATOM 1458 N N . HIS A 1 184 ? -9.805 -10.492 17.859 1 96.44 184 HIS A N 1
ATOM 1459 C CA . HIS A 1 184 ? -10.742 -9.57 18.484 1 96.44 184 HIS A CA 1
ATOM 1460 C C . HIS A 1 184 ? -11.258 -8.547 17.484 1 96.44 184 HIS A C 1
ATOM 1462 O O . HIS A 1 184 ? -10.477 -7.762 16.938 1 96.44 184 HIS A O 1
ATOM 1468 N N . PHE A 1 185 ? -12.547 -8.562 17.234 1 97.69 185 PHE A N 1
ATOM 1469 C CA . PHE A 1 185 ? -13.25 -7.594 16.406 1 97.69 185 PHE A CA 1
ATOM 1470 C C . PHE A 1 185 ? -14.375 -6.93 17.188 1 97.69 185 PHE A C 1
ATOM 1472 O O . PHE A 1 185 ? -14.898 -7.504 18.141 1 97.69 185 PHE A O 1
ATOM 1479 N N . ARG A 1 186 ? -14.664 -5.723 16.828 1 97.56 186 ARG A N 1
ATOM 1480 C CA . ARG A 1 186 ? -15.875 -5.07 17.312 1 97.56 186 ARG A CA 1
ATOM 1481 C C . ARG A 1 186 ? -16.938 -5 16.234 1 97.56 186 ARG A C 1
ATOM 1483 O O . ARG A 1 186 ? -16.609 -4.801 15.055 1 97.56 186 ARG A O 1
ATOM 1490 N N . ASP A 1 187 ? -18.203 -4.992 16.641 1 95.56 187 ASP A N 1
ATOM 1491 C CA . ASP A 1 187 ? -19.312 -5.004 15.695 1 95.56 187 ASP A CA 1
ATOM 1492 C C . ASP A 1 187 ? -19.812 -3.588 15.422 1 95.56 187 ASP A C 1
ATOM 1494 O O . ASP A 1 187 ? -20.562 -3.363 14.469 1 95.56 187 ASP A O 1
ATOM 1498 N N . ASP A 1 188 ? -19.344 -2.662 16.141 1 97.44 188 ASP A N 1
ATOM 1499 C CA . ASP A 1 188 ? -19.938 -1.329 16.047 1 97.44 188 ASP A CA 1
ATOM 1500 C C . ASP A 1 188 ? -18.969 -0.348 15.383 1 97.44 188 ASP A C 1
ATOM 1502 O O . ASP A 1 188 ? -18.938 0.834 15.727 1 97.44 188 ASP A O 1
ATOM 1506 N N . VAL A 1 189 ? -18.125 -0.855 14.492 1 98.69 189 VAL A N 1
ATOM 1507 C CA . VAL A 1 189 ? -17.172 0.031 13.844 1 98.69 189 VAL A CA 1
ATOM 1508 C C . VAL A 1 189 ? -17.844 0.761 12.688 1 98.69 189 VAL A C 1
ATOM 1510 O O . VAL A 1 189 ? -18.328 0.128 11.742 1 98.69 189 VAL A O 1
ATOM 1513 N N . GLU A 1 190 ? -17.766 2.057 12.75 1 98.69 190 GLU A N 1
ATOM 1514 C CA . GLU A 1 190 ? -18.438 2.883 11.742 1 98.69 190 GLU A CA 1
ATOM 1515 C C . GLU A 1 190 ? -17.422 3.564 10.828 1 98.69 190 GLU A C 1
ATOM 1517 O O . GLU A 1 190 ? -17.781 4.062 9.758 1 98.69 190 GLU A O 1
ATOM 1522 N N . ALA A 1 191 ? -16.172 3.574 11.242 1 98.94 191 ALA A N 1
ATOM 1523 C CA . ALA A 1 191 ? -15.133 4.211 10.438 1 98.94 191 ALA A CA 1
ATOM 1524 C C . ALA A 1 191 ? -13.766 3.619 10.742 1 98.94 191 ALA A C 1
ATOM 1526 O O . ALA A 1 191 ? -13.516 3.156 11.859 1 98.94 191 ALA A O 1
ATOM 1527 N N . VAL A 1 192 ? -12.984 3.584 9.734 1 98.94 192 VAL A N 1
ATOM 1528 C CA . VAL A 1 192 ? -11.547 3.35 9.867 1 98.94 192 VAL A CA 1
ATOM 1529 C C . VAL A 1 192 ? -10.789 4.648 9.617 1 98.94 192 VAL A C 1
ATOM 1531 O O . VAL A 1 192 ? -10.969 5.297 8.586 1 98.94 192 VAL A O 1
ATOM 1534 N N . LEU A 1 193 ? -9.992 5.105 10.633 1 98.94 193 LEU A N 1
ATOM 1535 C CA . LEU A 1 193 ? -9.172 6.305 10.539 1 98.94 193 LEU A CA 1
ATOM 1536 C C . LEU A 1 193 ? -7.688 5.945 10.508 1 98.94 193 LEU A C 1
ATOM 1538 O O . LEU A 1 193 ? -7.195 5.25 11.398 1 98.94 193 LEU A O 1
ATOM 1542 N N . VAL A 1 194 ? -7.012 6.449 9.477 1 98.94 194 VAL A N 1
ATOM 1543 C CA . VAL A 1 194 ? -5.621 6.051 9.297 1 98.94 194 VAL A CA 1
ATOM 1544 C C . VAL A 1 194 ? -4.719 7.281 9.359 1 98.94 194 VAL A C 1
ATOM 1546 O O . VAL A 1 194 ? -4.949 8.266 8.656 1 98.94 194 VAL A O 1
ATOM 1549 N N . GLY A 1 195 ? -3.748 7.316 10.18 1 98.56 195 GLY A N 1
ATOM 1550 C CA . GLY A 1 195 ? -2.594 8.195 10.273 1 98.56 195 GLY A CA 1
ATOM 1551 C C . GLY A 1 195 ? -1.277 7.449 10.359 1 98.56 195 GLY A C 1
ATOM 1552 O O . GLY A 1 195 ? -1.152 6.34 9.844 1 98.56 195 GLY A O 1
ATOM 1553 N N . PHE A 1 196 ? -0.281 8.102 10.891 1 97.69 196 PHE A N 1
ATOM 1554 C CA . PHE A 1 196 ? 0.985 7.398 11.062 1 97.69 196 PHE A CA 1
ATOM 1555 C C . PHE A 1 196 ? 0.912 6.434 12.242 1 97.69 196 PHE A C 1
ATOM 1557 O O . PHE A 1 196 ? 0.422 6.789 13.312 1 97.69 196 PHE A O 1
ATOM 1564 N N . ASP A 1 197 ? 1.396 5.262 12.039 1 98.5 197 ASP A N 1
ATOM 1565 C CA . ASP A 1 197 ? 1.382 4.227 13.062 1 98.5 197 ASP A CA 1
ATOM 1566 C C . ASP A 1 197 ? 2.66 3.391 13.023 1 98.5 197 ASP A C 1
ATOM 1568 O O . ASP A 1 197 ? 2.836 2.559 12.125 1 98.5 197 ASP A O 1
ATOM 1572 N N . GLU A 1 198 ? 3.51 3.533 14.031 1 97.75 198 GLU A N 1
ATOM 1573 C CA . GLU A 1 198 ? 4.75 2.766 14.07 1 97.75 198 GLU A CA 1
ATOM 1574 C C . GLU A 1 198 ? 4.48 1.291 14.359 1 97.75 198 GLU A C 1
ATOM 1576 O O . GLU A 1 198 ? 5.363 0.447 14.188 1 97.75 198 GLU A O 1
ATOM 1581 N N . TYR A 1 199 ? 3.26 0.995 14.734 1 98.38 199 TYR A N 1
ATOM 1582 C CA . TYR A 1 199 ? 2.906 -0.379 15.078 1 98.38 199 TYR A CA 1
ATOM 1583 C C . TYR A 1 199 ? 2.154 -1.047 13.93 1 98.38 199 TYR A C 1
ATOM 1585 O O . TYR A 1 199 ? 1.554 -2.109 14.109 1 98.38 199 TYR A O 1
ATOM 1593 N N . LEU A 1 200 ? 2.102 -0.437 12.797 1 98.81 200 LEU A N 1
ATOM 1594 C CA . LEU A 1 200 ? 1.467 -1.085 11.648 1 98.81 200 LEU A CA 1
ATOM 1595 C C . LEU A 1 200 ? 1.956 -2.521 11.5 1 98.81 200 LEU A C 1
ATOM 1597 O O . LEU A 1 200 ? 3.154 -2.789 11.617 1 98.81 200 LEU A O 1
ATOM 1601 N N . CYS A 1 201 ? 1.023 -3.428 11.25 1 98.75 201 CYS A N 1
ATOM 1602 C CA . CYS A 1 201 ? 1.347 -4.832 11.016 1 98.75 201 CYS A CA 1
ATOM 1603 C C . CYS A 1 201 ? 0.244 -5.523 10.227 1 98.75 201 CYS A C 1
ATOM 1605 O O . CYS A 1 201 ? -0.792 -4.918 9.938 1 98.75 201 CYS A O 1
ATOM 1607 N N . TYR A 1 202 ? 0.481 -6.754 9.914 1 98.69 202 TYR A N 1
ATOM 1608 C CA . TYR A 1 202 ? -0.455 -7.496 9.078 1 98.69 202 TYR A CA 1
ATOM 1609 C C . TYR A 1 202 ? -1.818 -7.605 9.75 1 98.69 202 TYR A C 1
ATOM 1611 O O . TYR A 1 202 ? -2.854 -7.457 9.094 1 98.69 202 TYR A O 1
ATOM 1619 N N . ASN A 1 203 ? -1.878 -7.855 11.055 1 98.75 203 ASN A N 1
ATOM 1620 C CA . ASN A 1 203 ? -3.145 -7.98 11.766 1 98.75 203 ASN A CA 1
ATOM 1621 C C . ASN A 1 203 ? -3.98 -6.707 11.648 1 98.75 203 ASN A C 1
ATOM 1623 O O . ASN A 1 203 ? -5.199 -6.773 11.477 1 98.75 203 ASN A O 1
ATOM 1627 N N . LYS A 1 204 ? -3.305 -5.586 11.758 1 98.88 204 LYS A N 1
ATOM 1628 C CA . LYS A 1 204 ? -4.031 -4.324 11.641 1 98.88 204 LYS A CA 1
ATOM 1629 C C . LYS A 1 204 ? -4.57 -4.137 10.219 1 98.88 204 LYS A C 1
ATOM 1631 O O . LYS A 1 204 ? -5.672 -3.613 10.039 1 98.88 204 LYS A O 1
ATOM 1636 N N . LEU A 1 205 ? -3.801 -4.555 9.242 1 98.94 205 LEU A N 1
ATOM 1637 C CA . LEU A 1 205 ? -4.277 -4.52 7.859 1 98.94 205 LEU A CA 1
ATOM 1638 C C . LEU A 1 205 ? -5.496 -5.418 7.684 1 98.94 205 LEU A C 1
ATOM 1640 O O . LEU A 1 205 ? -6.469 -5.031 7.035 1 98.94 205 LEU A O 1
ATOM 1644 N N . TYR A 1 206 ? -5.426 -6.59 8.273 1 98.75 206 TYR A N 1
ATOM 1645 C CA . TYR A 1 206 ? -6.52 -7.551 8.203 1 98.75 206 TYR A CA 1
ATOM 1646 C C . TYR A 1 206 ? -7.781 -6.992 8.852 1 98.75 206 TYR A C 1
ATOM 1648 O O . TYR A 1 206 ? -8.875 -7.086 8.281 1 98.75 206 TYR A O 1
ATOM 1656 N N . LYS A 1 207 ? -7.629 -6.363 9.977 1 98.88 207 LYS A N 1
ATOM 1657 C CA . LYS A 1 207 ? -8.789 -5.801 10.672 1 98.88 207 LYS A CA 1
ATOM 1658 C C . LYS A 1 207 ? -9.383 -4.633 9.891 1 98.88 207 LYS A C 1
ATOM 1660 O O . LYS A 1 207 ? -10.594 -4.562 9.703 1 98.88 207 LYS A O 1
ATOM 1665 N N . ALA A 1 208 ? -8.523 -3.762 9.406 1 98.94 208 ALA A N 1
ATOM 1666 C CA . ALA A 1 208 ? -9.008 -2.631 8.625 1 98.94 208 ALA A CA 1
ATOM 1667 C C . ALA A 1 208 ? -9.758 -3.105 7.379 1 98.94 208 ALA A C 1
ATOM 1669 O O . ALA A 1 208 ? -10.859 -2.635 7.098 1 98.94 208 ALA A O 1
ATOM 1670 N N . SER A 1 209 ? -9.133 -4.031 6.648 1 98.81 209 SER A N 1
ATOM 1671 C CA . SER A 1 209 ? -9.758 -4.543 5.434 1 98.81 209 SER A CA 1
ATOM 1672 C C . SER A 1 209 ? -11.086 -5.223 5.738 1 98.81 209 SER A C 1
ATOM 1674 O O . SER A 1 209 ? -12.039 -5.121 4.957 1 98.81 209 SER A O 1
ATOM 1676 N N . SER A 1 210 ? -11.148 -5.871 6.84 1 98.69 210 SER A N 1
ATOM 1677 C CA . SER A 1 210 ? -12.383 -6.547 7.246 1 98.69 210 SER A CA 1
ATOM 1678 C C . SER A 1 210 ? -13.484 -5.543 7.57 1 98.69 210 SER A C 1
ATOM 1680 O O . SER A 1 210 ? -14.609 -5.672 7.082 1 98.69 210 SER A O 1
ATOM 1682 N N . TYR A 1 211 ? -13.156 -4.531 8.367 1 98.81 211 TYR A N 1
ATOM 1683 C CA . TYR A 1 211 ? -14.148 -3.51 8.688 1 98.81 211 TYR A CA 1
ATOM 1684 C C . TYR A 1 211 ? -14.633 -2.814 7.418 1 98.81 211 TYR A C 1
ATOM 1686 O O . TYR A 1 211 ? -15.82 -2.508 7.289 1 98.81 211 TYR A O 1
ATOM 1694 N N . LEU A 1 212 ? -13.812 -2.658 6.484 1 98.69 212 LEU A N 1
ATOM 1695 C CA . LEU A 1 212 ? -14.109 -1.868 5.293 1 98.69 212 LEU A CA 1
ATOM 1696 C C . LEU A 1 212 ? -14.828 -2.711 4.246 1 98.69 212 LEU A C 1
ATOM 1698 O O . LEU A 1 212 ? -15.109 -2.23 3.146 1 98.69 212 LEU A O 1
ATOM 1702 N N . GLN A 1 213 ? -15.086 -3.986 4.59 1 96.94 213 GLN A N 1
ATOM 1703 C CA . GLN A 1 213 ? -15.992 -4.766 3.75 1 96.94 213 GLN A CA 1
ATOM 1704 C C . GLN A 1 213 ? -17.406 -4.207 3.809 1 96.94 213 GLN A C 1
ATOM 1706 O O . GLN A 1 213 ? -18.203 -4.398 2.881 1 96.94 213 GLN A O 1
ATOM 1711 N N . ASP A 1 214 ? -17.703 -3.588 4.926 1 97.25 214 ASP A N 1
ATOM 1712 C CA . ASP A 1 214 ? -18.984 -2.889 5.059 1 97.25 214 ASP A CA 1
ATOM 1713 C C . ASP A 1 214 ? -19 -1.607 4.23 1 97.25 214 ASP A C 1
ATOM 1715 O O . ASP A 1 214 ? -18.219 -0.685 4.488 1 97.25 214 ASP A O 1
ATOM 1719 N N . PRO A 1 215 ? -19.891 -1.561 3.203 1 96.19 215 PRO A N 1
ATOM 1720 C CA . PRO A 1 215 ? -19.906 -0.375 2.344 1 96.19 215 PRO A CA 1
ATOM 1721 C C . PRO A 1 215 ? -20.25 0.901 3.107 1 96.19 215 PRO A C 1
ATOM 1723 O O . PRO A 1 215 ? -19.953 2.004 2.645 1 96.19 215 PRO A O 1
ATOM 1726 N N . ASP A 1 216 ? -20.781 0.739 4.289 1 96.94 216 ASP A N 1
ATOM 1727 C CA . ASP A 1 216 ? -21.188 1.902 5.07 1 96.94 216 ASP A CA 1
ATOM 1728 C C . ASP A 1 216 ? -20.094 2.328 6.039 1 96.94 216 ASP A C 1
ATOM 1730 O O . ASP A 1 216 ? -20.188 3.371 6.688 1 96.94 216 ASP A O 1
ATOM 1734 N N . CYS A 1 217 ? -19.078 1.517 6.18 1 98.44 217 CYS A N 1
ATOM 1735 C CA . CYS A 1 217 ? -17.938 1.897 7.016 1 98.44 217 CYS A CA 1
ATOM 1736 C C . CYS A 1 217 ? -17.078 2.938 6.312 1 98.44 217 CYS A C 1
ATOM 1738 O O . CYS A 1 217 ? -16.562 2.689 5.223 1 98.44 217 CYS A O 1
ATOM 1740 N N . HIS A 1 218 ? -16.875 4.105 6.965 1 98.81 218 HIS A N 1
ATOM 1741 C CA . HIS A 1 218 ? -16.109 5.191 6.355 1 98.81 218 HIS A CA 1
ATOM 1742 C C . HIS A 1 218 ? -14.617 4.902 6.383 1 98.81 218 HIS A C 1
ATOM 1744 O O . HIS A 1 218 ? -14.102 4.375 7.371 1 98.81 218 HIS A O 1
ATOM 1750 N N . PHE A 1 219 ? -13.945 5.176 5.34 1 98.88 219 PHE A N 1
ATOM 1751 C CA . PHE A 1 219 ? -12.492 5.074 5.23 1 98.88 219 PHE A CA 1
ATOM 1752 C C . PHE A 1 219 ? -11.867 6.457 5.129 1 98.88 219 PHE A C 1
ATOM 1754 O O . PHE A 1 219 ? -11.898 7.082 4.07 1 98.88 219 PHE A O 1
ATOM 1761 N N . ILE A 1 220 ? -11.258 6.93 6.246 1 98.88 220 ILE A N 1
ATOM 1762 C CA . ILE A 1 220 ? -10.727 8.281 6.355 1 98.88 220 ILE A CA 1
ATOM 1763 C C . ILE A 1 220 ? -9.219 8.219 6.605 1 98.88 220 ILE A C 1
ATOM 1765 O O . ILE A 1 220 ? -8.75 7.406 7.402 1 98.88 220 ILE A O 1
ATOM 1769 N N . VAL A 1 221 ? -8.477 9.016 5.902 1 98.75 221 VAL A N 1
ATOM 1770 C CA . VAL A 1 221 ? -7.035 9.07 6.129 1 98.75 221 VAL A CA 1
ATOM 1771 C C . VAL A 1 221 ? -6.609 10.516 6.402 1 98.75 221 VAL A C 1
ATOM 1773 O O . VAL A 1 221 ? -7.25 11.453 5.934 1 98.75 221 VAL A O 1
ATOM 1776 N N . THR A 1 222 ? -5.539 10.656 7.133 1 98 222 THR A N 1
ATOM 1777 C CA . THR A 1 222 ? -5.074 11.992 7.492 1 98 222 THR A CA 1
ATOM 1778 C C . THR A 1 222 ? -4.355 12.648 6.316 1 98 222 THR A C 1
ATOM 1780 O O . THR A 1 222 ? -4.711 13.75 5.906 1 98 222 THR A O 1
ATOM 1783 N N . SER A 1 223 ? -3.438 12 5.797 1 96.56 223 SER A N 1
ATOM 1784 C CA . SER A 1 223 ? -2.691 12.484 4.641 1 96.56 223 SER A CA 1
ATOM 1785 C C . SER A 1 223 ? -2.131 11.328 3.818 1 96.56 223 SER A C 1
ATOM 1787 O O . SER A 1 223 ? -1.829 10.266 4.363 1 96.56 223 SER A O 1
ATOM 1789 N N . ASP A 1 224 ? -2.043 11.555 2.482 1 96.88 224 ASP A N 1
ATOM 1790 C CA . ASP A 1 224 ? -1.541 10.469 1.641 1 96.88 224 ASP A CA 1
ATOM 1791 C C . ASP A 1 224 ? -0.39 10.953 0.758 1 96.88 224 ASP A C 1
ATOM 1793 O O . ASP A 1 224 ? 0.027 10.242 -0.163 1 96.88 224 ASP A O 1
ATOM 1797 N N . VAL A 1 225 ? 0.206 12.094 1.009 1 94.81 225 VAL A N 1
ATOM 1798 C CA . VAL A 1 225 ? 1.173 12.648 0.065 1 94.81 225 VAL A CA 1
ATOM 1799 C C . VAL A 1 225 ? 2.582 12.523 0.637 1 94.81 225 VAL A C 1
ATOM 1801 O O . VAL A 1 225 ? 3.562 12.5 -0.111 1 94.81 225 VAL A O 1
ATOM 1804 N N . GLU A 1 226 ? 2.709 12.523 1.923 1 93.19 226 GLU A N 1
ATOM 1805 C CA . GLU A 1 226 ? 4.023 12.367 2.539 1 93.19 226 GLU A CA 1
ATOM 1806 C C . GLU A 1 226 ? 4.41 10.891 2.629 1 93.19 226 GLU A C 1
ATOM 1808 O O . GLU A 1 226 ? 4.008 10.195 3.561 1 93.19 226 GLU A O 1
ATOM 1813 N N . MET A 1 227 ? 5.27 10.484 1.807 1 95.44 227 MET A N 1
ATOM 1814 C CA . MET A 1 227 ? 5.551 9.055 1.68 1 95.44 227 MET A CA 1
ATOM 1815 C C . MET A 1 227 ? 6.68 8.633 2.615 1 95.44 227 MET A C 1
ATOM 1817 O O . MET A 1 227 ? 6.715 7.496 3.082 1 95.44 227 MET A O 1
ATOM 1821 N N . GLY A 1 228 ? 7.641 9.492 2.803 1 92.94 228 GLY A N 1
ATOM 1822 C CA . GLY A 1 228 ? 8.766 9.172 3.664 1 92.94 228 GLY A CA 1
ATOM 1823 C C . GLY A 1 228 ? 9.828 10.258 3.684 1 92.94 228 GLY A C 1
ATOM 1824 O O . GLY A 1 228 ? 9.68 11.289 3.025 1 92.94 228 GLY A O 1
ATOM 1825 N N . THR A 1 229 ? 10.844 10.031 4.555 1 89.56 229 THR A N 1
ATOM 1826 C CA . THR A 1 229 ? 11.953 10.977 4.672 1 89.56 229 THR A CA 1
ATOM 1827 C C . THR A 1 229 ? 13.266 10.242 4.902 1 89.56 229 THR A C 1
ATOM 1829 O O . THR A 1 229 ? 13.305 9.227 5.602 1 89.56 229 THR A O 1
ATOM 1832 N N . LYS A 1 230 ? 14.273 10.773 4.316 1 91.06 230 LYS A N 1
ATOM 1833 C CA . LYS A 1 230 ? 15.609 10.273 4.602 1 91.06 230 LYS A CA 1
ATOM 1834 C C . LYS A 1 230 ? 16.062 10.68 5.996 1 91.06 230 LYS A C 1
ATOM 1836 O O . LYS A 1 230 ? 16.016 11.867 6.348 1 91.06 230 LYS A O 1
ATOM 1841 N N . ILE A 1 231 ? 16.531 9.664 6.762 1 90.94 231 ILE A N 1
ATOM 1842 C CA . ILE A 1 231 ? 16.922 9.992 8.125 1 90.94 231 ILE A CA 1
ATOM 1843 C C . ILE A 1 231 ? 18.422 9.703 8.32 1 90.94 231 ILE A C 1
ATOM 1845 O O . ILE A 1 231 ? 18.953 9.867 9.422 1 90.94 231 ILE A O 1
ATOM 1849 N N . GLY A 1 232 ? 18.984 9.211 7.305 1 90.38 232 GLY A N 1
ATOM 1850 C CA . GLY A 1 232 ? 20.406 8.883 7.25 1 90.38 232 GLY A CA 1
ATOM 1851 C C . GLY A 1 232 ? 20.828 8.305 5.914 1 90.38 232 GLY A C 1
ATOM 1852 O O . GLY A 1 232 ? 20.031 8.211 4.988 1 90.38 232 GLY A O 1
ATOM 1853 N N . PRO A 1 233 ? 22.125 8.031 5.84 1 91.06 233 PRO A N 1
ATOM 1854 C CA . PRO A 1 233 ? 22.578 7.414 4.586 1 91.06 233 PRO A CA 1
ATOM 1855 C C . PRO A 1 233 ? 21.875 6.09 4.297 1 91.06 233 PRO A C 1
ATOM 1857 O O . PRO A 1 233 ? 21.969 5.152 5.094 1 91.06 233 PRO A O 1
ATOM 1860 N N . ASN A 1 234 ? 21.156 6.004 3.215 1 92.31 234 ASN A N 1
ATOM 1861 C CA . ASN A 1 234 ? 20.438 4.824 2.76 1 92.31 234 ASN A CA 1
ATOM 1862 C C . ASN A 1 234 ? 19.406 4.375 3.783 1 92.31 234 ASN A C 1
ATOM 1864 O O . ASN A 1 234 ? 19.188 3.174 3.975 1 92.31 234 ASN A O 1
ATOM 1868 N N . ARG A 1 235 ? 18.969 5.324 4.578 1 96.31 235 ARG A N 1
ATOM 1869 C CA . ARG A 1 235 ? 17.906 5.102 5.551 1 96.31 235 ARG A CA 1
ATOM 1870 C C . ARG A 1 235 ? 16.703 5.98 5.254 1 96.31 235 ARG A C 1
ATOM 1872 O O . ARG A 1 235 ? 16.766 7.207 5.371 1 96.31 235 ARG A O 1
ATOM 1879 N N . TYR A 1 236 ? 15.695 5.344 4.824 1 96.19 236 TYR A N 1
ATOM 1880 C CA . TYR A 1 236 ? 14.477 6.031 4.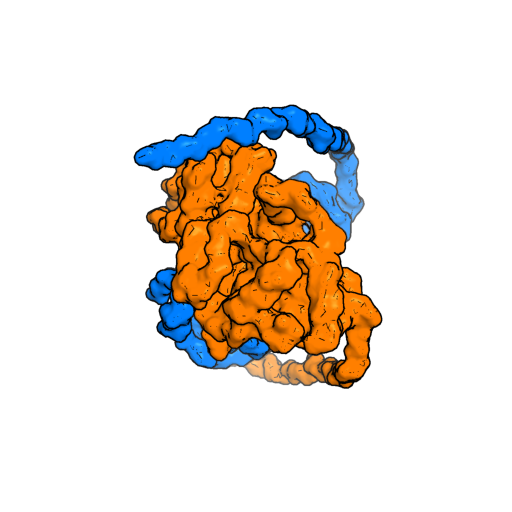406 1 96.19 236 TYR A CA 1
ATOM 1881 C C . TYR A 1 236 ? 13.289 5.582 5.246 1 96.19 236 TYR A C 1
ATOM 1883 O O . TYR A 1 236 ? 12.844 4.438 5.145 1 96.19 236 TYR A O 1
ATOM 1891 N N . ARG A 1 237 ? 12.836 6.504 6.047 1 95.94 237 ARG A N 1
ATOM 1892 C CA . ARG A 1 237 ? 11.742 6.207 6.965 1 95.94 237 ARG A CA 1
ATOM 1893 C C . ARG A 1 237 ? 10.391 6.449 6.305 1 95.94 237 ARG A C 1
ATOM 1895 O O . ARG A 1 237 ? 10.047 7.59 5.992 1 95.94 237 ARG A O 1
ATOM 1902 N N . PRO A 1 238 ? 9.562 5.363 6.133 1 97.38 238 PRO A N 1
ATOM 1903 C CA . PRO A 1 238 ? 8.211 5.578 5.613 1 97.38 238 PRO A CA 1
ATOM 1904 C C . PRO A 1 238 ? 7.363 6.457 6.527 1 97.38 238 PRO A C 1
ATOM 1906 O O . PRO A 1 238 ? 7.461 6.355 7.754 1 97.38 238 PRO A O 1
ATOM 1909 N N . SER A 1 239 ? 6.559 7.293 5.91 1 95.56 239 SER A N 1
ATOM 1910 C CA . SER A 1 239 ? 5.68 8.195 6.645 1 95.56 239 SER A CA 1
ATOM 1911 C C . SER A 1 239 ? 4.215 7.832 6.438 1 95.56 239 SER A C 1
ATOM 1913 O O . SER A 1 239 ? 3.891 6.672 6.168 1 95.56 239 SER A O 1
ATOM 1915 N N . VAL A 1 240 ? 3.359 8.766 6.762 1 97.25 240 VAL A N 1
ATOM 1916 C CA . VAL A 1 240 ? 1.924 8.508 6.816 1 97.25 240 VAL A CA 1
ATOM 1917 C C . VAL A 1 240 ? 1.428 8.047 5.449 1 97.25 240 VAL A C 1
ATOM 1919 O O . VAL A 1 240 ? 0.546 7.188 5.363 1 97.25 240 VAL A O 1
ATOM 1922 N N . GLY A 1 241 ? 1.944 8.602 4.398 1 97.94 241 GLY A N 1
ATOM 1923 C CA . GLY A 1 241 ? 1.532 8.172 3.068 1 97.94 241 GLY A CA 1
ATOM 1924 C C . GLY A 1 241 ? 1.768 6.699 2.812 1 97.94 241 GLY A C 1
ATOM 1925 O O . GLY A 1 241 ? 0.965 6.043 2.145 1 97.94 241 GLY A O 1
ATOM 1926 N N . ALA A 1 242 ? 2.865 6.223 3.311 1 98.56 242 ALA A N 1
ATOM 1927 C CA . ALA A 1 242 ? 3.18 4.801 3.178 1 98.56 242 ALA A CA 1
ATOM 1928 C C . ALA A 1 242 ? 2.199 3.947 3.975 1 98.56 242 ALA A C 1
ATOM 1930 O O . ALA A 1 242 ? 1.773 2.887 3.512 1 98.56 242 ALA A O 1
ATOM 1931 N N . VAL A 1 243 ? 1.845 4.395 5.176 1 98.81 243 VAL A N 1
ATOM 1932 C CA . VAL A 1 243 ? 0.883 3.67 6 1 98.81 243 VAL A CA 1
ATOM 1933 C C . VAL A 1 243 ? -0.475 3.637 5.301 1 98.81 243 VAL A C 1
ATOM 1935 O O . VAL A 1 243 ? -1.104 2.582 5.207 1 98.81 243 VAL A O 1
ATOM 1938 N N . VAL A 1 244 ? -0.849 4.746 4.785 1 98.75 244 VAL A N 1
ATOM 1939 C CA . VAL A 1 244 ? -2.107 4.848 4.055 1 98.75 244 VAL A CA 1
ATOM 1940 C C . VAL A 1 244 ? -2.068 3.934 2.83 1 98.75 244 VAL A C 1
ATOM 1942 O O . VAL A 1 244 ? -3.041 3.232 2.539 1 98.75 244 VAL A O 1
ATOM 1945 N N . GLY A 1 245 ? -0.953 3.967 2.129 1 98.75 245 GLY A N 1
ATOM 1946 C CA . GLY A 1 245 ? -0.799 3.076 0.99 1 98.75 245 GLY A CA 1
ATOM 1947 C C . GLY A 1 245 ? -0.962 1.612 1.353 1 98.75 245 GLY A C 1
ATOM 1948 O O . GLY A 1 245 ? -1.595 0.852 0.616 1 98.75 245 GLY A O 1
ATOM 1949 N N . ALA A 1 246 ? -0.402 1.216 2.467 1 98.88 246 ALA A N 1
ATOM 1950 C CA . ALA A 1 246 ? -0.496 -0.168 2.924 1 98.88 246 ALA A CA 1
ATOM 1951 C C . ALA A 1 246 ? -1.942 -0.55 3.225 1 98.88 246 ALA A C 1
ATOM 1953 O O . ALA A 1 246 ? -2.418 -1.6 2.785 1 98.88 246 ALA A O 1
ATOM 1954 N N . VAL A 1 247 ? -2.652 0.318 3.953 1 98.94 247 VAL A N 1
ATOM 1955 C CA . VAL A 1 247 ? -4.035 0.031 4.324 1 98.94 247 VAL A CA 1
ATOM 1956 C C . VAL A 1 247 ? -4.914 0.033 3.076 1 98.94 247 VAL A C 1
ATOM 1958 O O . VAL A 1 247 ? -5.809 -0.806 2.938 1 98.94 247 VAL A O 1
ATOM 1961 N N . SER A 1 248 ? -4.652 0.96 2.201 1 98.81 248 SER A N 1
ATOM 1962 C CA . SER A 1 248 ? -5.406 1.037 0.953 1 98.81 248 SER A CA 1
ATOM 1963 C C . SER A 1 248 ? -5.238 -0.234 0.127 1 98.81 248 SER A C 1
ATOM 1965 O O . SER A 1 248 ? -6.207 -0.736 -0.451 1 98.81 248 SER A O 1
ATOM 1967 N N . ALA A 1 249 ? -4.055 -0.727 0.062 1 98.56 249 ALA A N 1
ATOM 1968 C CA . ALA A 1 249 ? -3.811 -1.972 -0.663 1 98.56 249 ALA A CA 1
ATOM 1969 C C . ALA A 1 249 ? -4.59 -3.129 -0.044 1 98.56 249 ALA A C 1
ATOM 1971 O O . ALA A 1 249 ? -5.207 -3.924 -0.759 1 98.56 249 ALA A O 1
ATOM 1972 N N . ALA A 1 250 ? -4.586 -3.197 1.245 1 98.69 250 ALA A N 1
ATOM 1973 C CA . ALA A 1 250 ? -5.277 -4.266 1.958 1 98.69 250 ALA A CA 1
ATOM 1974 C C . ALA A 1 250 ? -6.785 -4.18 1.745 1 98.69 250 ALA A C 1
ATOM 1976 O O . ALA A 1 250 ? -7.469 -5.203 1.662 1 98.69 250 ALA A O 1
ATOM 1977 N N . ALA A 1 251 ? -7.266 -2.949 1.647 1 98.25 251 ALA A N 1
ATOM 1978 C CA . ALA A 1 251 ? -8.711 -2.725 1.573 1 98.25 251 ALA A CA 1
ATOM 1979 C C . ALA A 1 251 ? -9.164 -2.553 0.127 1 98.25 251 ALA A C 1
ATOM 1981 O O . ALA A 1 251 ? -10.305 -2.166 -0.13 1 98.25 251 ALA A O 1
ATOM 1982 N N . HIS A 1 252 ? -8.281 -2.82 -0.772 1 95.94 252 HIS A N 1
ATOM 1983 C CA . HIS A 1 252 ? -8.633 -2.65 -2.178 1 95.94 252 HIS A CA 1
ATOM 1984 C C . HIS A 1 252 ? -9.93 -3.371 -2.516 1 95.94 252 HIS A C 1
ATOM 1986 O O . HIS A 1 252 ? -10.141 -4.512 -2.094 1 95.94 252 HIS A O 1
ATOM 1992 N N . PRO A 1 253 ? -10.867 -2.729 -3.234 1 94.44 253 PRO A N 1
ATOM 1993 C CA . PRO A 1 253 ? -10.711 -1.481 -3.988 1 94.44 253 PRO A CA 1
ATOM 1994 C C . PRO A 1 253 ? -11.352 -0.287 -3.287 1 94.44 253 PRO A C 1
ATOM 1996 O O . PRO A 1 253 ? -11.734 0.685 -3.945 1 94.44 253 PRO A O 1
ATOM 1999 N N . ARG A 1 254 ? -11.484 -0.309 -2.012 1 96.88 254 ARG A N 1
ATOM 2000 C CA . ARG A 1 254 ? -12.141 0.761 -1.271 1 96.88 254 ARG A CA 1
ATOM 2001 C C . ARG A 1 254 ? -11.406 2.082 -1.441 1 96.88 254 ARG A C 1
ATOM 2003 O O . ARG A 1 254 ? -10.172 2.121 -1.395 1 96.88 254 ARG A O 1
ATOM 2010 N N . LYS A 1 255 ? -12.148 3.152 -1.664 1 97.62 255 LYS A N 1
ATOM 2011 C CA . LYS A 1 255 ? -11.57 4.492 -1.744 1 97.62 255 LYS A CA 1
ATOM 2012 C C . LYS A 1 255 ? -11.641 5.203 -0.396 1 97.62 255 LYS A C 1
ATOM 2014 O O . LYS A 1 255 ? -12.562 4.965 0.39 1 97.62 255 LYS A O 1
ATOM 2019 N N . TYR A 1 256 ? -10.648 6.02 -0.148 1 98.38 256 TYR A N 1
ATOM 2020 C CA . TYR A 1 256 ? -10.625 6.75 1.113 1 98.38 256 TYR A CA 1
ATOM 2021 C C . TYR A 1 256 ? -10.82 8.242 0.882 1 98.38 256 TYR A C 1
ATOM 2023 O O . TYR A 1 256 ? -10.68 8.727 -0.243 1 98.38 256 TYR A O 1
ATOM 2031 N N . THR A 1 257 ? -11.195 8.961 1.945 1 98 257 THR A N 1
ATOM 2032 C CA . THR A 1 257 ? -11.273 10.414 1.989 1 98 257 THR A CA 1
ATOM 2033 C C . THR A 1 257 ? -10.094 11 2.758 1 98 257 THR A C 1
ATOM 2035 O O . THR A 1 257 ? -9.773 10.539 3.857 1 98 257 THR A O 1
ATOM 2038 N N . VAL A 1 258 ? -9.445 11.984 2.201 1 97.81 258 VAL A N 1
ATOM 2039 C CA . VAL A 1 258 ? -8.32 12.656 2.844 1 97.81 258 VAL A CA 1
ATOM 2040 C C . VAL A 1 258 ? -8.805 13.906 3.566 1 97.81 258 VAL A C 1
ATOM 2042 O O . VAL A 1 258 ? -9.562 14.703 3 1 97.81 258 VAL A O 1
ATOM 2045 N N . VAL A 1 259 ? -8.289 14.086 4.781 1 97.19 259 VAL A N 1
ATOM 2046 C CA . VAL A 1 259 ? -8.758 15.234 5.547 1 97.19 259 VAL A CA 1
ATOM 2047 C C . VAL A 1 259 ? -7.68 16.312 5.582 1 97.19 259 VAL A C 1
ATOM 2049 O O . VAL A 1 259 ? -7.984 17.5 5.668 1 97.19 259 VAL A O 1
ATOM 2052 N N . GLY A 1 260 ? -6.457 15.891 5.551 1 97.06 260 GLY A N 1
ATOM 2053 C CA . GLY A 1 260 ? -5.359 16.844 5.641 1 97.06 260 GLY A CA 1
ATOM 2054 C C . GLY A 1 260 ? -4.996 17.469 4.309 1 97.06 260 GLY A C 1
ATOM 2055 O O . GLY A 1 260 ? -5.688 17.25 3.309 1 97.06 260 GLY A O 1
ATOM 2056 N N . LYS A 1 261 ? -3.877 18.328 4.352 1 96.69 261 LYS A N 1
ATOM 2057 C CA . LYS A 1 261 ? -3.355 18.891 3.109 1 96.69 261 LYS A CA 1
ATOM 2058 C C . LYS A 1 261 ? -2.992 17.781 2.117 1 96.69 261 LYS A C 1
ATOM 2060 O O . LYS A 1 261 ? -2.441 16.75 2.5 1 96.69 261 LYS A O 1
ATOM 2065 N N . PRO A 1 262 ? -3.543 18.016 0.838 1 96.81 262 PRO A N 1
ATOM 2066 C CA . PRO A 1 262 ? -3.979 19.25 0.196 1 96.81 262 PRO A CA 1
ATOM 2067 C C . PRO A 1 262 ? -5.496 19.391 0.136 1 96.81 262 PRO A C 1
ATOM 2069 O O . PRO A 1 262 ? -6.02 20.188 -0.649 1 96.81 262 PRO A O 1
ATOM 2072 N N . SER A 1 263 ? -6.191 18.531 0.915 1 95.38 263 SER A N 1
ATOM 2073 C CA . SER A 1 263 ? -7.648 18.641 0.928 1 95.38 263 SER A CA 1
ATOM 2074 C C . SER A 1 263 ? -8.102 20.031 1.354 1 95.38 263 SER A C 1
ATOM 2076 O O . SER A 1 263 ? -7.523 20.625 2.268 1 95.38 263 SER A O 1
ATOM 2078 N N . SER A 1 264 ? -9.219 20.484 0.75 1 95.75 264 SER A N 1
ATOM 2079 C CA . SER A 1 264 ? -9.773 21.781 1.1 1 95.75 264 SER A CA 1
ATOM 2080 C C . SER A 1 264 ? -10.516 21.734 2.428 1 95.75 264 SER A C 1
ATOM 2082 O O . SER A 1 264 ? -10.828 22.781 3.016 1 95.75 264 SER A O 1
ATOM 2084 N N . PHE A 1 265 ? -10.742 20.625 2.914 1 95.06 265 PHE A N 1
ATOM 2085 C CA . PHE A 1 265 ? -11.461 20.484 4.176 1 95.06 265 PHE A CA 1
ATOM 2086 C C . PHE A 1 265 ? -10.719 21.188 5.301 1 95.06 265 PHE A C 1
ATOM 2088 O O . PHE A 1 265 ? -11.336 21.766 6.191 1 95.06 265 PHE A O 1
ATOM 2095 N N . LEU A 1 266 ? -9.453 21.062 5.27 1 94.31 266 LEU A N 1
ATOM 2096 C CA . LEU A 1 266 ? -8.664 21.656 6.34 1 94.31 266 LEU A CA 1
ATOM 2097 C C . LEU A 1 266 ? -8.922 23.156 6.441 1 94.31 266 LEU A C 1
ATOM 2099 O O . LEU A 1 266 ? -8.961 23.703 7.543 1 94.31 266 LEU A O 1
ATOM 2103 N N . TYR A 1 267 ? -9.102 23.797 5.281 1 96 267 TYR A N 1
ATOM 2104 C CA . TYR A 1 267 ? -9.406 25.219 5.293 1 96 267 TYR A CA 1
ATOM 2105 C C . TYR A 1 267 ? -10.789 25.484 5.883 1 96 267 TYR A C 1
ATOM 2107 O O . TYR A 1 267 ? -10.984 26.453 6.613 1 96 267 TYR A O 1
ATOM 2115 N N . LYS A 1 268 ? -11.703 24.656 5.566 1 94.75 268 LYS A N 1
ATOM 2116 C CA . LYS A 1 268 ? -13.031 24.766 6.152 1 94.75 268 LYS A CA 1
ATOM 2117 C C . LYS A 1 268 ? -12.977 24.656 7.672 1 94.75 268 LYS A C 1
ATOM 2119 O O . LYS A 1 268 ? -13.68 25.375 8.383 1 94.75 268 LYS A O 1
ATOM 2124 N N . PHE A 1 269 ? -12.195 23.797 8.102 1 95.12 269 PHE A N 1
ATOM 2125 C CA . PHE A 1 269 ? -11.984 23.609 9.531 1 95.12 269 PHE A CA 1
ATOM 2126 C C . PHE A 1 269 ? -11.383 24.859 10.172 1 95.12 269 PHE A C 1
ATOM 2128 O O . PHE A 1 269 ? -11.82 25.281 11.242 1 95.12 269 PHE A O 1
ATOM 2135 N N . ILE A 1 270 ? -10.43 25.469 9.531 1 95.94 270 ILE A N 1
ATOM 2136 C CA . ILE A 1 270 ? -9.781 26.688 10.008 1 95.94 270 ILE A CA 1
ATOM 2137 C C . ILE A 1 270 ? -10.797 27.828 10.055 1 95.94 270 ILE A C 1
ATOM 2139 O O . ILE A 1 270 ? -10.844 28.594 11.016 1 95.94 270 ILE A O 1
ATOM 2143 N N . LYS A 1 271 ? -11.586 27.891 9.07 1 95.38 271 LYS A N 1
ATOM 2144 C CA . LYS A 1 271 ? -12.562 28.969 8.922 1 95.38 271 LYS A CA 1
ATOM 2145 C C . LYS A 1 271 ? -13.602 28.922 10.039 1 95.38 271 LYS A C 1
ATOM 2147 O O . LYS A 1 271 ? -14.195 29.953 10.383 1 95.38 271 LYS A O 1
ATOM 2152 N N . LEU A 1 272 ? -13.812 27.812 10.562 1 93 272 LEU A N 1
ATOM 2153 C CA . LEU A 1 272 ? -14.742 27.703 11.68 1 93 272 LEU A CA 1
ATOM 2154 C C . LEU A 1 272 ? -14.266 28.562 12.859 1 93 272 LEU A C 1
ATOM 2156 O O . LEU A 1 272 ? -15.078 29.156 13.562 1 93 272 LEU A O 1
ATOM 2160 N N . LYS A 1 273 ? -13.047 28.578 13.039 1 92.81 273 LYS A N 1
ATOM 2161 C CA . LYS A 1 273 ? -12.477 29.359 14.133 1 92.81 273 LYS A CA 1
ATOM 2162 C C . LYS A 1 273 ? -12.258 30.812 13.711 1 92.81 273 LYS A C 1
ATOM 2164 O O . LYS A 1 273 ? -12.336 31.734 14.539 1 92.81 273 LYS A O 1
ATOM 2169 N N . PHE A 1 274 ? -11.969 30.953 12.453 1 96 274 PHE A N 1
ATOM 2170 C CA . PHE A 1 274 ? -11.711 32.281 11.922 1 96 274 PHE A CA 1
ATOM 2171 C C . PHE A 1 274 ? -12.594 32.562 10.703 1 96 274 PHE A C 1
ATOM 2173 O O . PHE A 1 274 ? -12.094 32.625 9.578 1 96 274 PHE A O 1
ATOM 2180 N N . PRO A 1 275 ? -13.797 32.906 10.906 1 94.69 275 PRO A N 1
ATOM 2181 C CA . PRO A 1 275 ? -14.75 33.094 9.812 1 94.69 275 PRO A CA 1
ATOM 2182 C C . PRO A 1 275 ? -14.43 34.312 8.953 1 94.69 275 PRO A C 1
ATOM 2184 O O . PRO A 1 275 ? -14.891 34.406 7.812 1 94.69 275 PRO A O 1
ATOM 2187 N N . GLU A 1 276 ? -13.648 35.156 9.438 1 95 276 GLU A N 1
ATOM 2188 C CA . GLU A 1 276 ? -13.367 36.438 8.758 1 95 276 GLU A CA 1
ATOM 2189 C C . GLU A 1 276 ? -12.266 36.25 7.715 1 95 276 GLU A C 1
ATOM 2191 O O . GLU A 1 276 ? -11.992 37.188 6.938 1 95 276 GLU A O 1
ATOM 2196 N N . LEU A 1 277 ? -11.758 35.094 7.594 1 96.62 277 LEU A N 1
ATOM 2197 C CA . LEU A 1 277 ? -10.648 34.875 6.672 1 96.62 277 LEU A CA 1
ATOM 2198 C C . LEU A 1 277 ? -11.078 35.156 5.23 1 96.62 277 LEU A C 1
ATOM 2200 O O . LEU A 1 277 ? -12.18 34.75 4.824 1 96.62 277 LEU A O 1
ATOM 2204 N N . ASN A 1 278 ? -10.188 35.875 4.586 1 96.19 278 ASN A N 1
ATOM 2205 C CA . ASN A 1 278 ? -10.336 36.156 3.166 1 96.19 278 ASN A CA 1
ATOM 2206 C C . ASN A 1 278 ? -9.242 35.5 2.33 1 96.19 278 ASN A C 1
ATOM 2208 O O . ASN A 1 278 ? -8.07 35.875 2.422 1 96.19 278 ASN A O 1
ATOM 2212 N N . LEU A 1 279 ? -9.664 34.656 1.408 1 96.25 279 LEU A N 1
ATOM 2213 C CA . LEU A 1 279 ? -8.711 33.844 0.647 1 96.25 279 LEU A CA 1
ATOM 2214 C C . LEU A 1 279 ? -7.785 34.719 -0.174 1 96.25 279 LEU A C 1
ATOM 2216 O O . LEU A 1 279 ? -6.613 34.406 -0.365 1 96.25 279 LEU A O 1
ATOM 2220 N N . ASN A 1 280 ? -8.273 35.844 -0.595 1 96.56 280 ASN A N 1
ATOM 2221 C CA . ASN A 1 280 ? -7.492 36.75 -1.425 1 96.56 280 ASN A CA 1
ATOM 2222 C C . ASN A 1 280 ? -6.402 37.438 -0.616 1 96.56 280 ASN A C 1
ATOM 2224 O O . ASN A 1 280 ? -5.5 38.062 -1.184 1 96.56 280 ASN A O 1
ATOM 2228 N N . LYS A 1 281 ? -6.48 37.312 0.629 1 97.81 281 LYS A N 1
ATOM 2229 C CA . LYS A 1 281 ? -5.527 37.969 1.515 1 97.81 281 LYS A CA 1
ATOM 2230 C C . LYS A 1 281 ? -4.734 36.969 2.326 1 97.81 281 LYS A C 1
ATOM 2232 O O . LYS A 1 281 ? -4.172 37.281 3.371 1 97.81 281 LYS A O 1
ATOM 2237 N N . ILE A 1 282 ? -4.77 35.719 1.873 1 98.12 282 ILE A N 1
ATOM 2238 C CA . ILE A 1 282 ? -4.039 34.656 2.551 1 98.12 282 ILE A CA 1
ATOM 2239 C C . ILE A 1 282 ? -2.826 34.25 1.716 1 98.12 282 ILE A C 1
ATOM 2241 O O . ILE A 1 282 ? -2.928 34.094 0.497 1 98.12 282 ILE A O 1
ATOM 2245 N N . LEU A 1 283 ? -1.681 34.188 2.357 1 98.25 283 LEU A N 1
ATOM 2246 C CA . LEU A 1 283 ? -0.492 33.531 1.802 1 98.25 283 LEU A CA 1
ATOM 2247 C C . LEU A 1 283 ? -0.188 32.25 2.525 1 98.25 283 LEU A C 1
ATOM 2249 O O . LEU A 1 283 ? 0.002 32.219 3.744 1 98.25 283 LEU A O 1
ATOM 2253 N N . THR A 1 284 ? -0.199 31.156 1.799 1 98.56 284 THR A N 1
ATOM 2254 C CA . THR A 1 284 ? 0.199 29.859 2.357 1 98.56 284 THR A CA 1
ATOM 2255 C C . THR A 1 284 ? 1.685 29.609 2.119 1 98.56 284 THR A C 1
ATOM 2257 O O . THR A 1 284 ? 2.143 29.594 0.976 1 98.56 284 THR A O 1
ATOM 2260 N N . ILE A 1 285 ? 2.402 29.422 3.227 1 98.25 285 ILE A N 1
ATOM 2261 C CA . ILE A 1 285 ? 3.834 29.156 3.137 1 98.25 285 ILE A CA 1
ATOM 2262 C C . ILE A 1 285 ? 4.129 27.734 3.568 1 98.25 285 ILE A C 1
ATOM 2264 O O . ILE A 1 285 ? 3.756 27.312 4.668 1 98.25 285 ILE A O 1
ATOM 2268 N N . GLY A 1 286 ? 4.766 26.938 2.719 1 97.94 286 GLY A N 1
ATOM 2269 C CA . GLY A 1 286 ? 5.125 25.578 3.041 1 97.94 286 GLY A CA 1
ATOM 2270 C C . GLY A 1 286 ? 6.332 25.078 2.27 1 97.94 286 GLY A C 1
ATOM 2271 O O . GLY A 1 286 ? 6.91 25.812 1.469 1 97.94 286 GLY A O 1
ATOM 2272 N N . ASP A 1 287 ? 6.77 23.828 2.568 1 96.69 287 ASP A N 1
ATOM 2273 C CA . ASP A 1 287 ? 7.98 23.297 1.954 1 96.69 287 ASP A CA 1
ATOM 2274 C C . ASP A 1 287 ? 7.656 22.172 0.981 1 96.69 287 ASP A C 1
ATOM 2276 O O . ASP A 1 287 ? 8.562 21.578 0.387 1 96.69 287 ASP A O 1
ATOM 2280 N N . SER A 1 288 ? 6.395 21.891 0.85 1 96.38 288 SER A N 1
ATOM 2281 C CA . SER A 1 288 ? 6.004 20.75 0.014 1 96.38 288 SER A CA 1
ATOM 2282 C C . SER A 1 288 ? 5.094 21.203 -1.127 1 96.38 288 SER A C 1
ATOM 2284 O O . SER A 1 288 ? 4 21.719 -0.892 1 96.38 288 SER A O 1
ATOM 2286 N N . LEU A 1 289 ? 5.539 20.922 -2.357 1 96.88 289 LEU A N 1
ATOM 2287 C CA . LEU A 1 289 ? 4.703 21.188 -3.521 1 96.88 289 LEU A CA 1
ATOM 2288 C C . LEU A 1 289 ? 3.432 20.344 -3.49 1 96.88 289 LEU A C 1
ATOM 2290 O O . LEU A 1 289 ? 2.344 20.859 -3.783 1 96.88 289 LEU A O 1
ATOM 2294 N N . LYS A 1 290 ? 3.559 19.172 -2.98 1 95.19 290 LYS A N 1
ATOM 2295 C CA . LYS A 1 290 ? 2.471 18.188 -3.057 1 95.19 290 LYS A CA 1
ATOM 2296 C C . LYS A 1 290 ? 1.448 18.422 -1.947 1 95.19 290 LYS A C 1
ATOM 2298 O O . LYS A 1 290 ? 0.281 18.047 -2.086 1 95.19 290 LYS A O 1
ATOM 2303 N N . SER A 1 291 ? 1.923 19 -0.885 1 96.44 291 SER A N 1
ATOM 2304 C CA . SER A 1 291 ? 1.037 19.219 0.255 1 96.44 291 SER A CA 1
ATOM 2305 C C . SER A 1 291 ? 0.645 20.688 0.386 1 96.44 291 SER A C 1
ATOM 2307 O O . SER A 1 291 ? -0.469 21.062 0.024 1 96.44 291 SER A O 1
ATOM 2309 N N . ASP A 1 292 ? 1.52 21.531 0.601 1 98 292 ASP A N 1
ATOM 2310 C CA . ASP A 1 292 ? 1.244 22.922 0.952 1 98 292 ASP A CA 1
ATOM 2311 C C . ASP A 1 292 ? 0.811 23.734 -0.274 1 98 292 ASP A C 1
ATOM 2313 O O . ASP A 1 292 ? -0.212 24.422 -0.242 1 98 292 ASP A O 1
ATOM 2317 N N . ILE A 1 293 ? 1.61 23.672 -1.311 1 98.19 293 ILE A N 1
ATOM 2318 C CA . ILE A 1 293 ? 1.332 24.469 -2.496 1 98.19 293 ILE A CA 1
ATOM 2319 C C . ILE A 1 293 ? 0.047 23.984 -3.162 1 98.19 293 ILE A C 1
ATOM 2321 O O . ILE A 1 293 ? -0.802 24.781 -3.553 1 98.19 293 ILE A O 1
ATOM 2325 N N . LYS A 1 294 ? -0.028 22.719 -3.221 1 98 294 LYS A N 1
ATOM 2326 C CA . LYS A 1 294 ? -1.266 22.172 -3.766 1 98 294 LYS A CA 1
ATOM 2327 C C . LYS A 1 294 ? -2.463 22.531 -2.893 1 98 294 LYS A C 1
ATOM 2329 O O . LYS A 1 294 ? -3.549 22.812 -3.404 1 98 294 LYS A O 1
ATOM 2334 N N . PHE A 1 295 ? -2.342 22.5 -1.609 1 98.06 295 PHE A N 1
ATOM 2335 C CA . PHE A 1 295 ? -3.387 22.922 -0.688 1 98.06 295 PHE A CA 1
ATOM 2336 C C . PHE A 1 295 ? -3.803 24.359 -0.978 1 98.06 295 PHE A C 1
ATOM 2338 O O . PHE A 1 295 ? -4.996 24.656 -1.099 1 98.06 295 PHE A O 1
ATOM 2345 N N . ALA A 1 296 ? -2.869 25.219 -1.124 1 98.38 296 ALA A N 1
ATOM 2346 C CA . ALA A 1 296 ? -3.135 26.625 -1.437 1 98.38 296 ALA A CA 1
ATOM 2347 C C . ALA A 1 296 ? -3.928 26.75 -2.734 1 98.38 296 ALA A C 1
ATOM 2349 O O . ALA A 1 296 ? -4.895 27.516 -2.805 1 98.38 296 ALA A O 1
ATOM 2350 N N . LYS A 1 297 ? -3.531 26.016 -3.678 1 97.62 297 LYS A N 1
ATOM 2351 C CA . LYS A 1 297 ? -4.234 26.031 -4.957 1 97.62 297 LYS A CA 1
ATOM 2352 C C . LYS A 1 297 ? -5.672 25.547 -4.801 1 97.62 297 LYS A C 1
ATOM 2354 O O . LYS A 1 297 ? -6.598 26.141 -5.355 1 97.62 297 LYS A O 1
ATOM 2359 N N . ASN A 1 298 ? -5.812 24.5 -4.102 1 97.38 298 ASN A N 1
ATOM 2360 C CA . ASN A 1 298 ? -7.133 23.906 -3.918 1 97.38 298 ASN A CA 1
ATOM 2361 C C . ASN A 1 298 ? -8.086 24.859 -3.195 1 97.38 298 ASN A C 1
ATOM 2363 O O . ASN A 1 298 ? -9.281 24.875 -3.475 1 97.38 298 ASN A O 1
ATOM 2367 N N . ILE A 1 299 ? -7.562 25.609 -2.283 1 97.44 299 ILE A N 1
ATOM 2368 C CA . ILE A 1 299 ? -8.445 26.484 -1.526 1 97.44 299 ILE A CA 1
ATOM 2369 C C . ILE A 1 299 ? -8.523 27.859 -2.211 1 97.44 299 ILE A C 1
ATOM 2371 O O . ILE A 1 299 ? -9.398 28.656 -1.895 1 97.44 299 ILE A O 1
ATOM 2375 N N . GLY A 1 300 ? -7.508 28.156 -3.059 1 97.38 300 GLY A N 1
ATOM 2376 C CA . GLY A 1 300 ? -7.559 29.391 -3.826 1 97.38 300 GLY A CA 1
ATOM 2377 C C . GLY A 1 300 ? -6.738 30.5 -3.211 1 97.38 300 GLY A C 1
ATOM 2378 O O . GLY A 1 300 ? -6.98 31.688 -3.484 1 97.38 300 GLY A O 1
ATOM 2379 N N . SER A 1 301 ? -5.836 30.234 -2.373 1 97.94 301 SER A N 1
ATOM 2380 C CA . SER A 1 301 ? -4.938 31.25 -1.836 1 97.94 301 SER A CA 1
ATOM 2381 C C . SER A 1 301 ? -3.643 31.328 -2.637 1 97.94 301 SER A C 1
ATOM 2383 O O . SER A 1 301 ? -3.338 30.422 -3.414 1 97.94 301 SER A O 1
ATOM 2385 N N . ASP A 1 302 ? -2.91 32.438 -2.4 1 97.75 302 ASP A N 1
ATOM 2386 C CA . ASP A 1 302 ? -1.539 32.5 -2.898 1 97.75 302 ASP A CA 1
ATOM 2387 C C . ASP A 1 302 ? -0.61 31.656 -2.043 1 97.75 302 ASP A C 1
ATOM 2389 O O . ASP A 1 302 ? -0.969 31.25 -0.932 1 97.75 302 ASP A O 1
ATOM 2393 N N . SER A 1 303 ? 0.551 31.312 -2.674 1 98.31 303 SER A N 1
ATOM 2394 C CA . SER A 1 303 ? 1.438 30.406 -1.961 1 98.31 303 SER A CA 1
ATOM 2395 C C . SER A 1 303 ? 2.9 30.781 -2.156 1 98.31 303 SER A C 1
ATOM 2397 O O . SER A 1 303 ? 3.246 31.469 -3.127 1 98.31 303 SER A O 1
ATOM 2399 N N . ALA A 1 304 ? 3.676 30.438 -1.18 1 98 304 ALA A N 1
ATOM 2400 C CA . ALA A 1 304 ? 5.129 30.562 -1.242 1 98 304 ALA A CA 1
ATOM 2401 C C . ALA A 1 304 ? 5.809 29.281 -0.767 1 98 304 ALA A C 1
ATOM 2403 O O . ALA A 1 304 ? 5.484 28.766 0.301 1 98 304 ALA A O 1
ATOM 2404 N N . LEU A 1 305 ? 6.727 28.797 -1.585 1 98.19 305 LEU A N 1
ATOM 2405 C CA . LEU A 1 305 ? 7.504 27.609 -1.255 1 98.19 305 LEU A CA 1
ATOM 2406 C C . LEU A 1 305 ? 8.836 27.984 -0.616 1 98.19 305 LEU A C 1
ATOM 2408 O O . LEU A 1 305 ? 9.602 28.781 -1.18 1 98.19 305 LEU A O 1
ATOM 2412 N N . VAL A 1 306 ? 9.062 27.422 0.523 1 97.06 306 VAL A N 1
ATOM 2413 C CA . VAL A 1 306 ? 10.414 27.516 1.069 1 97.06 306 VAL A CA 1
ATOM 2414 C C . VAL A 1 306 ? 11.242 26.312 0.621 1 97.06 306 VAL A C 1
ATOM 2416 O O . VAL A 1 306 ? 10.711 25.219 0.451 1 97.06 306 VAL A O 1
ATOM 2419 N N . LEU A 1 307 ? 12.531 26.484 0.486 1 94.81 307 LEU A N 1
ATOM 2420 C CA . LEU A 1 307 ? 13.406 25.438 -0.034 1 94.81 307 LEU A CA 1
ATOM 2421 C C . LEU A 1 307 ? 14.172 24.766 1.096 1 94.81 307 LEU A C 1
ATOM 2423 O O . LEU A 1 307 ? 15.102 23.984 0.845 1 94.81 307 LEU A O 1
ATOM 2427 N N . SER A 1 308 ? 13.742 24.953 2.248 1 88.19 308 SER A N 1
ATOM 2428 C CA . SER A 1 308 ? 14.422 24.453 3.439 1 88.19 308 SER A CA 1
ATOM 2429 C C . SER A 1 308 ? 13.93 23.047 3.807 1 88.19 308 SER A C 1
ATOM 2431 O O . SER A 1 308 ? 14.453 22.422 4.73 1 88.19 308 SER A O 1
ATOM 2433 N N . GLY A 1 309 ? 12.977 22.484 3.096 1 87.94 309 GLY A N 1
ATOM 2434 C CA . GLY A 1 309 ? 12.359 21.25 3.559 1 87.94 309 GLY A CA 1
ATOM 2435 C C . GLY A 1 309 ? 12.234 20.203 2.469 1 87.94 309 GLY A C 1
ATOM 2436 O O . GLY A 1 309 ? 13.211 19.875 1.809 1 87.94 309 GLY A O 1
ATOM 2437 N N . ALA A 1 310 ? 11.047 19.781 2.213 1 86.88 310 ALA A N 1
ATOM 2438 C CA . ALA A 1 310 ? 10.734 18.578 1.44 1 86.88 310 ALA A CA 1
ATOM 2439 C C . ALA A 1 310 ? 11.023 18.797 -0.043 1 86.88 310 ALA A C 1
ATOM 2441 O O . ALA A 1 310 ? 11.492 17.875 -0.729 1 86.88 310 ALA A O 1
ATOM 2442 N N . SER A 1 311 ? 10.719 19.938 -0.558 1 91.44 311 SER A N 1
ATOM 2443 C CA . SER A 1 311 ? 10.922 20.203 -1.978 1 91.44 311 SER A CA 1
ATOM 2444 C C . SER A 1 311 ? 12.164 21.062 -2.207 1 91.44 311 SER A C 1
ATOM 2446 O O . SER A 1 311 ? 12.422 22 -1.457 1 91.44 311 SER A O 1
ATOM 2448 N N . ASP A 1 312 ? 12.828 20.609 -3.303 1 91.88 312 ASP A N 1
ATOM 2449 C CA . ASP A 1 312 ? 14.031 21.375 -3.643 1 91.88 312 ASP A CA 1
ATOM 2450 C C . ASP A 1 312 ? 13.852 22.125 -4.961 1 91.88 312 ASP A C 1
ATOM 2452 O O . ASP A 1 312 ? 12.781 22.062 -5.578 1 91.88 312 ASP A O 1
ATOM 2456 N N . MET A 1 313 ? 14.891 22.875 -5.258 1 93.38 313 MET A N 1
ATOM 2457 C CA . MET A 1 313 ? 14.836 23.719 -6.445 1 93.38 313 MET A CA 1
ATOM 2458 C C . MET A 1 313 ? 14.633 22.891 -7.703 1 93.38 313 MET A C 1
ATOM 2460 O O . MET A 1 313 ? 13.891 23.281 -8.602 1 93.38 313 MET A O 1
ATOM 2464 N N . GLN A 1 314 ? 15.227 21.797 -7.758 1 93 314 GLN A N 1
ATOM 2465 C CA . GLN A 1 314 ? 15.102 20.938 -8.93 1 93 314 GLN A CA 1
ATOM 2466 C C . GLN A 1 314 ? 13.664 20.453 -9.109 1 93 314 GLN A C 1
ATOM 2468 O O . GLN A 1 314 ? 13.141 20.438 -10.227 1 93 314 GLN A O 1
ATOM 2473 N N . THR A 1 315 ? 13.133 20.078 -8 1 92.75 315 THR A N 1
ATOM 2474 C CA . THR A 1 315 ? 11.734 19.641 -8.039 1 92.75 315 THR A CA 1
ATOM 2475 C C . THR A 1 315 ? 10.828 20.781 -8.492 1 92.75 315 THR A C 1
ATOM 2477 O O . THR A 1 315 ? 9.922 20.578 -9.297 1 92.75 315 THR A O 1
ATOM 2480 N N . LEU A 1 316 ? 11.07 21.953 -7.973 1 95.12 316 LEU A N 1
ATOM 2481 C CA . LEU A 1 316 ? 10.289 23.125 -8.344 1 95.12 316 LEU A CA 1
ATOM 2482 C C . LEU A 1 316 ? 10.398 23.391 -9.844 1 95.12 316 LEU A C 1
ATOM 2484 O O . LEU A 1 316 ? 9.391 23.625 -10.508 1 95.12 316 LEU A O 1
ATOM 2488 N N . LEU A 1 317 ? 11.562 23.297 -10.352 1 93.56 317 LEU A N 1
ATOM 2489 C CA . LEU A 1 317 ? 11.805 23.578 -11.766 1 93.56 317 LEU A CA 1
ATOM 2490 C C . LEU A 1 317 ? 11.094 22.562 -12.648 1 93.56 317 LEU A C 1
ATOM 2492 O O . LEU A 1 317 ? 10.617 22.906 -13.734 1 93.56 317 LEU A O 1
ATOM 2496 N N . ASN A 1 318 ? 10.969 21.375 -12.156 1 93.38 318 ASN A N 1
ATOM 2497 C CA . ASN A 1 318 ? 10.375 20.297 -12.945 1 93.38 318 ASN A CA 1
ATOM 2498 C C . ASN A 1 318 ? 8.859 20.234 -12.773 1 93.38 318 ASN A C 1
ATOM 2500 O O . ASN A 1 318 ? 8.188 19.453 -13.438 1 93.38 318 ASN A O 1
ATOM 2504 N N . THR A 1 319 ? 8.414 20.984 -11.914 1 94.44 319 THR A N 1
ATOM 2505 C CA . THR A 1 319 ? 6.973 21.047 -11.68 1 94.44 319 THR A CA 1
ATOM 2506 C C . THR A 1 319 ? 6.273 21.844 -12.773 1 94.44 319 THR A C 1
ATOM 2508 O O . THR A 1 319 ? 6.758 22.906 -13.18 1 94.44 319 THR A O 1
ATOM 2511 N N . PRO A 1 320 ? 5.141 21.344 -13.281 1 93.88 320 PRO A N 1
ATOM 2512 C CA . PRO A 1 320 ? 4.387 22.125 -14.266 1 93.88 320 PRO A CA 1
ATOM 2513 C C . PRO A 1 320 ? 3.996 23.516 -13.742 1 93.88 320 PRO A C 1
ATOM 2515 O O . PRO A 1 320 ? 3.703 23.672 -12.555 1 93.88 320 PRO A O 1
ATOM 2518 N N . ASP A 1 321 ? 3.844 24.453 -14.641 1 91.81 321 ASP A N 1
ATOM 2519 C CA . ASP A 1 321 ? 3.607 25.844 -14.273 1 91.81 321 ASP A CA 1
ATOM 2520 C C . ASP A 1 321 ? 2.314 25.984 -13.477 1 91.81 321 ASP A C 1
ATOM 2522 O O . ASP A 1 321 ? 2.264 26.75 -12.5 1 91.81 321 ASP A O 1
ATOM 2526 N N . VAL A 1 322 ? 1.359 25.281 -13.852 1 92.5 322 VAL A N 1
ATOM 2527 C CA . VAL A 1 322 ? 0.046 25.391 -13.227 1 92.5 322 VAL A CA 1
ATOM 2528 C C . VAL A 1 322 ? 0.12 24.922 -11.773 1 92.5 322 VAL A C 1
ATOM 2530 O O . VAL A 1 322 ? -0.697 25.328 -10.938 1 92.5 322 VAL A O 1
ATOM 2533 N N . ASP A 1 323 ? 1.146 24.203 -11.422 1 94.81 323 ASP A N 1
ATOM 2534 C CA . ASP A 1 323 ? 1.273 23.609 -10.086 1 94.81 323 ASP A CA 1
ATOM 2535 C C . ASP A 1 323 ? 2.34 24.344 -9.273 1 94.81 323 ASP A C 1
ATOM 2537 O O . ASP A 1 323 ? 2.6 23.984 -8.125 1 94.81 323 ASP A O 1
ATOM 2541 N N . LYS A 1 324 ? 2.895 25.344 -9.828 1 97.06 324 LYS A N 1
ATOM 2542 C CA . LYS A 1 324 ? 3.947 26.078 -9.141 1 97.06 324 LYS A CA 1
ATOM 2543 C C . LYS A 1 324 ? 3.357 27.094 -8.172 1 97.06 324 LYS A C 1
ATOM 2545 O O . LYS A 1 324 ? 2.225 27.547 -8.352 1 97.06 324 LYS A O 1
ATOM 2550 N N . PRO A 1 325 ? 4.125 27.469 -7.145 1 98.12 325 PRO A N 1
ATOM 2551 C CA . PRO A 1 325 ? 3.695 28.516 -6.23 1 98.12 325 PRO A CA 1
ATOM 2552 C C . PRO A 1 325 ? 3.805 29.922 -6.848 1 98.12 325 PRO A C 1
ATOM 2554 O O . PRO A 1 325 ? 4.367 30.078 -7.934 1 98.12 325 PRO A O 1
ATOM 2557 N N . ASN A 1 326 ? 3.191 30.891 -6.137 1 97 326 ASN A N 1
ATOM 2558 C CA . ASN A 1 326 ? 3.379 32.281 -6.531 1 97 326 ASN A CA 1
ATOM 2559 C C . ASN A 1 326 ? 4.801 32.75 -6.254 1 97 326 ASN A C 1
ATOM 2561 O O . ASN A 1 326 ? 5.367 33.531 -7.031 1 97 326 ASN A O 1
ATOM 2565 N N . TYR A 1 327 ? 5.285 32.25 -5.129 1 97 327 TYR A N 1
ATOM 2566 C CA . TYR A 1 327 ? 6.605 32.688 -4.695 1 97 327 TYR A CA 1
ATOM 2567 C C . TYR A 1 327 ? 7.441 31.531 -4.207 1 97 327 TYR A C 1
ATOM 2569 O O . TYR A 1 327 ? 6.902 30.453 -3.91 1 97 327 TYR A O 1
ATOM 2577 N N . TYR A 1 328 ? 8.75 31.703 -4.223 1 97.38 328 TYR A N 1
ATOM 2578 C CA . TYR A 1 328 ? 9.641 30.766 -3.537 1 97.38 328 TYR A CA 1
ATOM 2579 C C . TYR A 1 328 ? 10.828 31.5 -2.918 1 97.38 328 TYR A C 1
ATOM 2581 O O . TYR A 1 328 ? 11.211 32.562 -3.381 1 97.38 328 TYR A O 1
ATOM 2589 N N . PHE A 1 329 ? 11.328 31.016 -1.847 1 95.94 329 PHE A N 1
ATOM 2590 C CA . PHE A 1 329 ? 12.484 31.578 -1.155 1 95.94 329 PHE A CA 1
ATOM 2591 C C . PHE A 1 329 ? 13.133 30.547 -0.25 1 95.94 329 PHE A C 1
ATOM 2593 O O . PHE A 1 329 ? 12.633 29.422 -0.128 1 95.94 329 PHE A O 1
ATOM 2600 N N . GLN A 1 330 ? 14.227 30.844 0.288 1 94.88 330 GLN A N 1
ATOM 2601 C CA . GLN A 1 330 ? 15.047 29.828 0.944 1 94.88 330 GLN A CA 1
ATOM 2602 C C . GLN A 1 330 ? 14.422 29.375 2.26 1 94.88 330 GLN A C 1
ATOM 2604 O O . GLN A 1 330 ? 14.281 28.172 2.51 1 94.88 330 GLN A O 1
ATOM 2609 N N . ASN A 1 331 ? 14.18 30.25 3.121 1 95.44 331 ASN A N 1
ATOM 2610 C CA . ASN A 1 331 ? 13.602 29.953 4.43 1 95.44 331 ASN A CA 1
ATOM 2611 C C . ASN A 1 331 ? 13.031 31.219 5.078 1 95.44 331 ASN A C 1
ATOM 2613 O O . ASN A 1 331 ? 13.203 32.312 4.555 1 95.44 331 ASN A O 1
ATOM 2617 N N . LEU A 1 332 ? 12.406 31.094 6.234 1 95.56 332 LEU A N 1
ATOM 2618 C CA . LEU A 1 332 ? 11.656 32.156 6.879 1 95.56 332 LEU A CA 1
ATOM 2619 C C . LEU A 1 332 ? 12.594 33.281 7.363 1 95.56 332 LEU A C 1
ATOM 2621 O O . LEU A 1 332 ? 12.141 34.375 7.688 1 95.56 332 LEU A O 1
ATOM 2625 N N . ALA A 1 333 ? 13.883 33.031 7.418 1 93.62 333 ALA A N 1
ATOM 2626 C CA . ALA A 1 333 ? 14.852 34.031 7.871 1 93.62 333 ALA A CA 1
ATOM 2627 C C . ALA A 1 333 ? 14.766 35.281 7.023 1 93.62 333 ALA A C 1
ATOM 2629 O O . ALA A 1 333 ? 15.102 36.375 7.492 1 93.62 333 ALA A O 1
ATOM 2630 N N . LEU A 1 334 ? 14.328 35.094 5.848 1 94.31 334 LEU A N 1
ATOM 2631 C CA . LEU A 1 334 ? 14.164 36.219 4.93 1 94.31 334 LEU A CA 1
ATOM 2632 C C . LEU A 1 334 ? 13.328 37.312 5.566 1 94.31 334 LEU A C 1
ATOM 2634 O O . LEU A 1 334 ? 13.664 38.5 5.457 1 94.31 334 LEU A O 1
ATOM 2638 N N . PHE A 1 335 ? 12.32 37 6.273 1 94.94 335 PHE A N 1
ATOM 2639 C CA . PHE A 1 335 ? 11.414 38 6.855 1 94.94 335 PHE A CA 1
ATOM 2640 C C . PHE A 1 335 ? 12.039 38.656 8.078 1 94.94 335 PHE A C 1
ATOM 2642 O O . PHE A 1 335 ? 11.727 39.812 8.398 1 94.94 335 PHE A O 1
ATOM 2649 N N . ALA A 1 336 ? 12.875 37.969 8.727 1 93.56 336 ALA A N 1
ATOM 2650 C CA . ALA A 1 336 ? 13.625 38.562 9.828 1 93.56 336 ALA A CA 1
ATOM 2651 C C . ALA A 1 336 ? 14.57 39.656 9.328 1 93.56 336 ALA A C 1
ATOM 2653 O O . ALA A 1 336 ? 14.773 40.656 9.992 1 93.56 336 ALA A O 1
ATOM 2654 N N . GLU A 1 337 ? 15.055 39.438 8.234 1 91.62 337 GLU A N 1
ATOM 2655 C CA . GLU A 1 337 ? 16.062 40.312 7.664 1 91.62 337 GLU A CA 1
ATOM 2656 C C . GLU A 1 337 ? 15.406 41.562 7.066 1 91.62 337 GLU A C 1
ATOM 2658 O O . GLU A 1 337 ? 15.945 42.656 7.172 1 91.62 337 GLU A O 1
ATOM 2663 N N . VAL A 1 338 ? 14.305 41.375 6.551 1 90.56 338 VAL A N 1
ATOM 2664 C CA . VAL A 1 338 ? 13.773 42.438 5.719 1 90.56 338 VAL A CA 1
ATOM 2665 C C . VAL A 1 338 ? 12.766 43.281 6.52 1 90.56 338 VAL A C 1
ATOM 2667 O O . VAL A 1 338 ? 12.523 44.438 6.203 1 90.56 338 VAL A O 1
ATOM 2670 N N . LEU A 1 339 ? 12.211 42.75 7.434 1 89.5 339 LEU A N 1
ATOM 2671 C CA . LEU A 1 339 ? 11.18 43.438 8.195 1 89.5 339 LEU A CA 1
ATOM 2672 C C . LEU A 1 339 ? 11.766 44.031 9.477 1 89.5 339 LEU A C 1
ATOM 2674 O O . LEU A 1 339 ? 11.328 45.094 9.922 1 89.5 339 LEU A O 1
ATOM 2678 N N . MET B 1 1 ? -12.016 33.469 41.156 1 19.98 1 MET B N 1
ATOM 2679 C CA . MET B 1 1 ? -12.875 34.125 40.156 1 19.98 1 MET B CA 1
ATOM 2680 C C . MET B 1 1 ? -12.906 33.281 38.875 1 19.98 1 MET B C 1
ATOM 2682 O O . MET B 1 1 ? -11.875 33.094 38.219 1 19.98 1 MET B O 1
ATOM 2686 N N . VAL B 1 2 ? -13.82 32.25 38.781 1 21.44 2 VAL B N 1
ATOM 2687 C CA . VAL B 1 2 ? -13.977 31.047 38 1 21.44 2 VAL B CA 1
ATOM 2688 C C . VAL B 1 2 ? -14.32 31.406 36.562 1 21.44 2 VAL B C 1
ATOM 2690 O O . VAL B 1 2 ? -15.297 32.125 36.312 1 21.44 2 VAL B O 1
ATOM 2693 N N . PHE B 1 3 ? -13.336 31.703 35.719 1 21.39 3 PHE B N 1
ATOM 2694 C CA . PHE B 1 3 ? -13.531 32.25 34.375 1 21.39 3 PHE B CA 1
ATOM 2695 C C . PHE B 1 3 ? -14.484 31.359 33.562 1 21.39 3 PHE B C 1
ATOM 2697 O O . PHE B 1 3 ? -14.234 30.156 33.406 1 21.39 3 PHE B O 1
ATOM 2704 N N . LYS B 1 4 ? -15.836 31.578 33.656 1 22.2 4 LYS B N 1
ATOM 2705 C CA . LYS B 1 4 ? -17.094 31.078 33.094 1 22.2 4 LYS B CA 1
ATOM 2706 C C . LYS B 1 4 ? -17.062 31.141 31.562 1 22.2 4 LYS B C 1
ATOM 2708 O O . LYS B 1 4 ? -17.312 32.188 30.969 1 22.2 4 LYS B O 1
ATOM 2713 N N . LEU B 1 5 ? -16.109 30.688 30.859 1 23.92 5 LEU B N 1
ATOM 2714 C CA . LEU B 1 5 ? -16.141 30.703 29.406 1 23.92 5 LEU B CA 1
ATOM 2715 C C . LEU B 1 5 ? -17.406 30.031 28.891 1 23.92 5 LEU B C 1
ATOM 2717 O O . LEU B 1 5 ? -17.594 28.828 29.047 1 23.92 5 LEU B O 1
ATOM 2721 N N . THR B 1 6 ? -18.578 30.625 28.938 1 19.95 6 THR B N 1
ATOM 2722 C CA . THR B 1 6 ? -19.984 30.266 28.766 1 19.95 6 THR B CA 1
ATOM 2723 C C . THR B 1 6 ? -20.219 29.688 27.375 1 19.95 6 THR B C 1
ATOM 2725 O O . THR B 1 6 ? -19.406 29.875 26.469 1 19.95 6 THR B O 1
ATOM 2728 N N . ARG B 1 7 ? -21.703 29.391 26.969 1 22.58 7 ARG B N 1
ATOM 2729 C CA . ARG B 1 7 ? -22.688 28.578 26.266 1 22.58 7 ARG B CA 1
ATOM 2730 C C . ARG B 1 7 ? -22.797 29 24.812 1 22.58 7 ARG B C 1
ATOM 2732 O O . ARG B 1 7 ? -23.406 28.297 24 1 22.58 7 ARG B O 1
ATOM 2739 N N . THR B 1 8 ? -22.5 30.188 24.438 1 21.77 8 THR B N 1
ATOM 2740 C CA . THR B 1 8 ? -23.344 30.797 23.406 1 21.77 8 THR B CA 1
ATOM 2741 C C . THR B 1 8 ? -22.984 30.234 22.031 1 21.77 8 THR B C 1
ATOM 2743 O O . THR B 1 8 ? -23.828 30.234 21.125 1 21.77 8 THR B O 1
ATOM 2746 N N . VAL B 1 9 ? -21.797 29.844 21.719 1 23.19 9 VAL B N 1
ATOM 2747 C CA . VAL B 1 9 ? -21.562 29.797 20.281 1 23.19 9 VAL B CA 1
ATOM 2748 C C . VAL B 1 9 ? -22.266 28.578 19.688 1 23.19 9 VAL B C 1
ATOM 2750 O O . VAL B 1 9 ? -22.141 28.297 18.5 1 23.19 9 VAL B O 1
ATOM 2753 N N . TYR B 1 10 ? -23.047 27.703 20.484 1 23.36 10 TYR B N 1
ATOM 2754 C CA . TYR B 1 10 ? -23.5 26.422 19.984 1 23.36 10 TYR B CA 1
ATOM 2755 C C . TYR B 1 10 ? -24.609 26.609 18.953 1 23.36 10 TYR B C 1
ATOM 2757 O O . TYR B 1 10 ? -24.984 25.656 18.266 1 23.36 10 TYR B O 1
ATOM 2765 N N . HIS B 1 11 ? -25.359 27.719 18.969 1 24.02 11 HIS B N 1
ATOM 2766 C CA . HIS B 1 11 ? -26.719 27.578 18.453 1 24.02 11 HIS B CA 1
ATOM 2767 C C . HIS B 1 11 ? -26.75 27.516 16.938 1 24.02 11 HIS B C 1
ATOM 2769 O O . HIS B 1 11 ? -27.719 27.062 16.344 1 24.02 11 HIS B O 1
ATOM 2775 N N . ALA B 1 12 ? -25.969 28.312 16.219 1 23.02 12 ALA B N 1
ATOM 2776 C CA . ALA B 1 12 ? -26.469 28.641 14.891 1 23.02 12 ALA B CA 1
ATOM 2777 C C . ALA B 1 12 ? -26.328 27.438 13.945 1 23.02 12 ALA B C 1
ATOM 2779 O O . ALA B 1 12 ? -26.844 27.469 12.828 1 23.02 12 ALA B O 1
ATOM 2780 N N . TRP B 1 13 ? -25.516 26.469 14.219 1 23.11 13 TRP B N 1
ATOM 2781 C CA . TRP B 1 13 ? -25.156 25.641 13.062 1 23.11 13 TRP B CA 1
ATOM 2782 C C . TRP B 1 13 ? -26.281 24.656 12.734 1 23.11 13 TRP B C 1
ATOM 2784 O O . TRP B 1 13 ? -26.047 23.453 12.641 1 23.11 13 TRP B O 1
ATOM 2794 N N . THR B 1 14 ? -27.5 24.891 13.188 1 25.09 14 THR B N 1
ATOM 2795 C CA . THR B 1 14 ? -28.5 23.844 12.992 1 25.09 14 THR B CA 1
ATOM 2796 C C . THR B 1 14 ? -28.766 23.609 11.508 1 25.09 14 THR B C 1
ATOM 2798 O O . THR B 1 14 ? -29.078 22.484 11.102 1 25.09 14 THR B O 1
ATOM 2801 N N . LYS B 1 15 ? -29.031 24.625 10.688 1 26.38 15 LYS B N 1
ATOM 2802 C CA . LYS B 1 15 ? -29.969 24.406 9.578 1 26.38 15 LYS B CA 1
ATOM 2803 C C . LYS B 1 15 ? -29.25 23.812 8.367 1 26.38 15 LYS B C 1
ATOM 2805 O O . LYS B 1 15 ? -29.781 23.828 7.262 1 26.38 15 LYS B O 1
ATOM 2810 N N . LEU B 1 16 ? -28.016 23.578 8.359 1 23.39 16 LEU B N 1
ATOM 2811 C CA . LEU B 1 16 ? -27.594 23.188 7.02 1 23.39 16 LEU B CA 1
ATOM 2812 C C . LEU B 1 16 ? -28.156 21.812 6.648 1 23.39 16 LEU B C 1
ATOM 2814 O O . LEU B 1 16 ? -27.875 20.828 7.32 1 23.39 16 LEU B O 1
ATOM 2818 N N . THR B 1 17 ? -29.438 21.828 6.156 1 23.81 17 THR B N 1
ATOM 2819 C CA . THR B 1 17 ? -30.125 20.656 5.633 1 23.81 17 THR B CA 1
ATOM 2820 C C . THR B 1 17 ? -29.281 19.953 4.578 1 23.81 17 THR B C 1
ATOM 2822 O O . THR B 1 17 ? -28.719 20.609 3.689 1 23.81 17 THR B O 1
ATOM 2825 N N . PRO B 1 18 ? -28.734 18.891 4.902 1 24.33 18 PRO B N 1
ATOM 2826 C CA . PRO B 1 18 ? -27.938 18.047 4.008 1 24.33 18 PRO B CA 1
ATOM 2827 C C . PRO B 1 18 ? -28.688 17.656 2.736 1 24.33 18 PRO B C 1
ATOM 2829 O O . PRO B 1 18 ? -28.266 16.75 2.012 1 24.33 18 PRO B O 1
ATOM 2832 N N . ARG B 1 19 ? -29.766 18.375 2.363 1 25.34 19 ARG B N 1
ATOM 2833 C CA . ARG B 1 19 ? -30.609 17.75 1.356 1 25.34 19 ARG B CA 1
ATOM 2834 C C . ARG B 1 19 ? -29.844 17.516 0.061 1 25.34 19 ARG B C 1
ATOM 2836 O O . ARG B 1 19 ? -30.266 16.719 -0.786 1 25.34 19 ARG B O 1
ATOM 2843 N N . VAL B 1 20 ? -29.016 18.469 -0.248 1 23.8 20 VAL B N 1
ATOM 2844 C CA . VAL B 1 20 ? -28.891 18.516 -1.7 1 23.8 20 VAL B CA 1
ATOM 2845 C C . VAL B 1 20 ? -28.188 17.266 -2.209 1 23.8 20 VAL B C 1
ATOM 2847 O O . VAL B 1 20 ? -28.344 16.875 -3.367 1 23.8 20 VAL B O 1
ATOM 2850 N N . LEU B 1 21 ? -27.281 16.719 -1.365 1 22.03 21 LEU B N 1
ATOM 2851 C CA . LEU B 1 21 ? -26.297 16.062 -2.199 1 22.03 21 LEU B CA 1
ATOM 2852 C C . LEU B 1 21 ? -26.844 14.781 -2.811 1 22.03 21 LEU B C 1
ATOM 2854 O O . LEU B 1 21 ? -26.312 14.258 -3.787 1 22.03 21 LEU B O 1
ATOM 2858 N N . LEU B 1 22 ? -27.719 14.172 -2.055 1 23.16 22 LEU B N 1
ATOM 2859 C CA . LEU B 1 22 ? -27.641 12.742 -2.312 1 23.16 22 LEU B CA 1
ATOM 2860 C C . LEU B 1 22 ? -28.359 12.375 -3.605 1 23.16 22 LEU B C 1
ATOM 2862 O O . LEU B 1 22 ? -28.422 11.203 -3.977 1 23.16 22 LEU B O 1
ATOM 2866 N N . ALA B 1 23 ? -29.172 13.258 -4.066 1 24.61 23 ALA B N 1
ATOM 2867 C CA . ALA B 1 23 ? -30.172 12.594 -4.902 1 24.61 23 ALA B CA 1
ATOM 2868 C C . ALA B 1 23 ? -29.531 12.055 -6.184 1 24.61 23 ALA B C 1
ATOM 2870 O O . ALA B 1 23 ? -30.234 11.742 -7.148 1 24.61 23 ALA B O 1
ATOM 2871 N N . ASP B 1 24 ? -28.281 12.242 -6.363 1 24.28 24 ASP B N 1
ATOM 2872 C CA . ASP B 1 24 ? -28.078 11.789 -7.734 1 24.28 24 ASP B CA 1
ATOM 2873 C C . ASP B 1 24 ? -28.562 10.359 -7.926 1 24.28 24 ASP B C 1
ATOM 2875 O O . ASP B 1 24 ? -28.344 9.5 -7.066 1 24.28 24 ASP B O 1
ATOM 2879 N N . GLY B 1 25 ? -29.766 10.25 -8.609 1 25.02 25 GLY B N 1
ATOM 2880 C CA . GLY B 1 25 ? -30.484 9.086 -9.102 1 25.02 25 GLY B CA 1
ATOM 2881 C C . GLY B 1 25 ? -29.562 8.008 -9.641 1 25.02 25 GLY B C 1
ATOM 2882 O O . GLY B 1 25 ? -28.75 8.266 -10.531 1 25.02 25 GLY B O 1
ATOM 2883 N N . MET B 1 26 ? -28.953 7.234 -8.758 1 25.2 26 MET B N 1
ATOM 2884 C CA . MET B 1 26 ? -28.422 5.992 -9.305 1 25.2 26 MET B CA 1
ATOM 2885 C C . MET B 1 26 ? -29.438 5.34 -10.242 1 25.2 26 MET B C 1
ATOM 2887 O O . MET B 1 26 ? -30.469 4.844 -9.805 1 25.2 26 MET B O 1
ATOM 2891 N N . ARG B 1 27 ? -29.703 5.957 -11.383 1 25.91 27 ARG B N 1
ATOM 2892 C CA . ARG B 1 27 ? -30.438 5.133 -12.336 1 25.91 27 ARG B CA 1
ATOM 2893 C C . ARG B 1 27 ? -29.875 3.715 -12.375 1 25.91 27 ARG B C 1
ATOM 2895 O O . ARG B 1 27 ? -28.672 3.521 -12.57 1 25.91 27 ARG B O 1
ATOM 2902 N N . ARG B 1 28 ? -30.484 2.895 -11.68 1 26.22 28 ARG B N 1
ATOM 2903 C CA . ARG B 1 28 ? -30.297 1.474 -11.953 1 26.22 28 ARG B CA 1
ATOM 2904 C C . ARG B 1 28 ? -30.234 1.204 -13.453 1 26.22 28 ARG B C 1
ATOM 2906 O O . ARG B 1 28 ? -31.25 1.281 -14.141 1 26.22 28 ARG B O 1
ATOM 2913 N N . ARG B 1 29 ? -29.203 1.655 -14.109 1 28.2 29 ARG B N 1
ATOM 2914 C CA . ARG B 1 29 ? -29.141 1.069 -15.445 1 28.2 29 ARG B CA 1
ATOM 2915 C C . ARG B 1 29 ? -29.422 -0.428 -15.406 1 28.2 29 ARG B C 1
ATOM 2917 O O . ARG B 1 29 ? -28.812 -1.156 -14.609 1 28.2 29 ARG B O 1
ATOM 2924 N N . SER B 1 30 ? -30.625 -0.747 -15.547 1 27.91 30 SER B N 1
ATOM 2925 C CA . SER B 1 30 ? -30.984 -2.113 -15.898 1 27.91 30 SER B CA 1
ATOM 2926 C C . SER B 1 30 ? -29.891 -2.793 -16.703 1 27.91 30 SER B C 1
ATOM 2928 O O . SER B 1 30 ? -29.5 -2.311 -17.766 1 27.91 30 SER B O 1
ATOM 2930 N N . PHE B 1 31 ? -28.859 -3.145 -15.977 1 31.34 31 PHE B N 1
ATOM 2931 C CA . PHE B 1 31 ? -27.969 -4.07 -16.672 1 31.34 31 PHE B CA 1
ATOM 2932 C C . PHE B 1 31 ? -28.781 -5.086 -17.484 1 31.34 31 PHE B C 1
ATOM 2934 O O . PHE B 1 31 ? -29.656 -5.762 -16.922 1 31.34 31 PHE B O 1
ATOM 2941 N N . ASP B 1 32 ? -29.078 -4.695 -18.609 1 32.34 32 ASP B N 1
ATOM 2942 C CA . ASP B 1 32 ? -29.609 -5.699 -19.531 1 32.34 32 ASP B CA 1
ATOM 2943 C C . ASP B 1 32 ? -28.906 -7.039 -19.344 1 32.34 32 ASP B C 1
ATOM 2945 O O . ASP B 1 32 ? -27.688 -7.137 -19.531 1 32.34 32 ASP B O 1
ATOM 2949 N N . ALA B 1 33 ? -29.25 -7.812 -18.469 1 37.66 33 ALA B N 1
ATOM 2950 C CA . ALA B 1 33 ? -28.906 -9.219 -18.281 1 37.66 33 ALA B CA 1
ATOM 2951 C C . ALA B 1 33 ? -28.531 -9.875 -19.609 1 37.66 33 ALA B C 1
ATOM 2953 O O . ALA B 1 33 ? -28.078 -11.023 -19.641 1 37.66 33 ALA B O 1
ATOM 2954 N N . GLY B 1 34 ? -28.984 -9.289 -20.594 1 37.38 34 GLY B N 1
ATOM 2955 C CA . GLY B 1 34 ? -28.75 -9.992 -21.844 1 37.38 34 GLY B CA 1
ATOM 2956 C C . GLY B 1 34 ? -27.375 -9.734 -22.422 1 37.38 34 GLY B C 1
ATOM 2957 O O . GLY B 1 34 ? -27.219 -9.742 -23.656 1 37.38 34 GLY B O 1
ATOM 2958 N N . ARG B 1 35 ? -26.562 -9.07 -21.734 1 46.59 35 ARG B N 1
ATOM 2959 C CA . ARG B 1 35 ? -25.328 -8.797 -22.484 1 46.59 35 ARG B CA 1
ATOM 2960 C C . ARG B 1 35 ? -24.656 -10.094 -22.922 1 46.59 35 ARG B C 1
ATOM 2962 O O . ARG B 1 35 ? -24.328 -10.938 -22.078 1 46.59 35 ARG B O 1
ATOM 2969 N N . LYS B 1 36 ? -24.844 -10.445 -24.031 1 48.47 36 LYS B N 1
ATOM 2970 C CA . LYS B 1 36 ? -24.281 -11.609 -24.719 1 48.47 36 LYS B CA 1
ATOM 2971 C C . LYS B 1 36 ? -22.766 -11.523 -24.797 1 48.47 36 LYS B C 1
ATOM 2973 O O . LYS B 1 36 ? -22.219 -10.461 -25.094 1 48.47 36 LYS B O 1
ATOM 2978 N N . LEU B 1 37 ? -22.141 -12.445 -24.047 1 61.97 37 LEU B N 1
ATOM 2979 C CA . LEU B 1 37 ? -20.688 -12.594 -24.234 1 61.97 37 LEU B CA 1
ATOM 2980 C C . LEU B 1 37 ? -20.328 -12.539 -25.719 1 61.97 37 LEU B C 1
ATOM 2982 O O . LEU B 1 37 ? -21.109 -12.969 -26.562 1 61.97 37 LEU B O 1
ATOM 2986 N N . SER B 1 38 ? -19.266 -11.789 -25.969 1 59.28 38 SER B N 1
ATOM 2987 C CA . SER B 1 38 ? -18.766 -11.68 -27.344 1 59.28 38 SER B CA 1
ATOM 2988 C C . SER B 1 38 ? -18.516 -13.055 -27.938 1 59.28 38 SER B C 1
ATOM 2990 O O . SER B 1 38 ? -18.344 -14.039 -27.219 1 59.28 38 SER B O 1
ATOM 2992 N N . SER B 1 39 ? -18.641 -13.203 -29.172 1 66.69 39 SER B N 1
ATOM 2993 C CA . SER B 1 39 ? -18.5 -14.406 -30 1 66.69 39 SER B CA 1
ATOM 2994 C C . SER B 1 39 ? -17.156 -15.086 -29.766 1 66.69 39 SER B C 1
ATOM 2996 O O . SER B 1 39 ? -17 -16.281 -30.047 1 66.69 39 SER B O 1
ATOM 2998 N N . ASN B 1 40 ? -16.172 -14.508 -28.953 1 83.88 40 ASN B N 1
ATOM 2999 C CA . ASN B 1 40 ? -14.844 -15.094 -28.844 1 83.88 40 ASN B CA 1
ATOM 3000 C C . ASN B 1 40 ? -14.648 -15.781 -27.484 1 83.88 40 ASN B C 1
ATOM 3002 O O . ASN B 1 40 ? -13.594 -16.375 -27.234 1 83.88 40 ASN B O 1
ATOM 3006 N N . CYS B 1 41 ? -15.562 -15.742 -26.609 1 92.94 41 CYS B N 1
ATOM 3007 C CA . CYS B 1 41 ? -15.562 -16.438 -25.328 1 92.94 41 CYS B CA 1
ATOM 3008 C C . CYS B 1 41 ? -16.734 -17.422 -25.234 1 92.94 41 CYS B C 1
ATOM 3010 O O . CYS B 1 41 ? -17.875 -17.016 -25.078 1 92.94 41 CYS B O 1
ATOM 3012 N N . CYS B 1 42 ? -16.406 -18.672 -25.266 1 93.56 42 CYS B N 1
ATOM 3013 C CA . CYS B 1 42 ? -17.453 -19.688 -25.406 1 93.56 42 CYS B CA 1
ATOM 3014 C C . CYS B 1 42 ? -17.609 -20.5 -24.125 1 93.56 42 CYS B C 1
ATOM 3016 O O . CYS B 1 42 ? -16.609 -20.844 -23.484 1 93.56 42 CYS B O 1
ATOM 3018 N N . HIS B 1 43 ? -18.828 -20.703 -23.812 1 95.25 43 HIS B N 1
ATOM 3019 C CA . HIS B 1 43 ? -19.094 -21.625 -22.719 1 95.25 43 HIS B CA 1
ATOM 3020 C C . HIS B 1 43 ? -18.797 -23.078 -23.125 1 95.25 43 HIS B C 1
ATOM 3022 O O . HIS B 1 43 ? -19.234 -23.516 -24.188 1 95.25 43 HIS B O 1
ATOM 3028 N N . LEU B 1 44 ? -18.078 -23.734 -22.281 1 93.25 44 LEU B N 1
ATOM 3029 C CA . LEU B 1 44 ? -17.812 -25.141 -22.547 1 93.25 44 LEU B CA 1
ATOM 3030 C C . LEU B 1 44 ? -18.875 -26.016 -21.891 1 93.25 44 LEU B C 1
ATOM 3032 O O . LEU B 1 44 ? -19.031 -25.984 -20.672 1 93.25 44 LEU B O 1
ATOM 3036 N N . ASP B 1 45 ? -19.5 -26.703 -22.734 1 89.12 45 ASP B N 1
ATOM 3037 C CA . ASP B 1 45 ? -20.406 -27.75 -22.266 1 89.12 45 ASP B CA 1
ATOM 3038 C C . ASP B 1 45 ? -19.859 -29.125 -22.594 1 89.12 45 ASP B C 1
ATOM 3040 O O . ASP B 1 45 ? -18.719 -29.266 -23.047 1 89.12 45 ASP B O 1
ATOM 3044 N N . CYS B 1 46 ? -20.672 -30.141 -22.281 1 85.44 46 CYS B N 1
ATOM 3045 C CA . CYS B 1 46 ? -20.203 -31.516 -22.438 1 85.44 46 CYS B CA 1
ATOM 3046 C C . CYS B 1 46 ? -19.75 -31.781 -23.875 1 85.44 46 CYS B C 1
ATOM 3048 O O . CYS B 1 46 ? -18.672 -32.312 -24.094 1 85.44 46 CYS B O 1
ATOM 3050 N N . SER B 1 47 ? -20.469 -31.328 -24.797 1 85 47 SER B N 1
ATOM 3051 C CA . SER B 1 47 ? -20.172 -31.578 -26.203 1 85 47 SER B CA 1
ATOM 3052 C C . SER B 1 47 ? -18.953 -30.797 -26.656 1 85 47 SER B C 1
ATOM 3054 O O . SER B 1 47 ? -18.078 -31.328 -27.328 1 85 47 SER B O 1
ATOM 3056 N N . SER B 1 48 ? -18.844 -29.609 -26.281 1 89.56 48 SER B N 1
ATOM 3057 C CA . SER B 1 48 ? -17.766 -28.75 -26.75 1 89.56 48 SER B CA 1
ATOM 3058 C C . SER B 1 48 ? -16.453 -29.078 -26.016 1 89.56 48 SER B C 1
ATOM 3060 O O . SER B 1 48 ? -15.375 -28.906 -26.562 1 89.56 48 SER B O 1
ATOM 3062 N N . ALA B 1 49 ? -16.609 -29.547 -24.859 1 89.5 49 ALA B N 1
ATOM 3063 C CA . ALA B 1 49 ? -15.43 -29.859 -24.062 1 89.5 49 ALA B CA 1
ATOM 3064 C C . ALA B 1 49 ? -14.625 -31 -24.688 1 89.5 49 ALA B C 1
ATOM 3066 O O . ALA B 1 49 ? -13.398 -30.938 -24.75 1 89.5 49 ALA B O 1
ATOM 3067 N N . LYS B 1 50 ? -15.289 -31.953 -25.125 1 86.44 50 LYS B N 1
ATOM 3068 C CA . LYS B 1 50 ? -14.625 -33.062 -25.781 1 86.44 50 LYS B CA 1
ATOM 3069 C C . LYS B 1 50 ? -13.867 -32.625 -27.016 1 86.44 50 LYS B C 1
ATOM 3071 O O . LYS B 1 50 ? -12.758 -33.094 -27.281 1 86.44 50 LYS B O 1
ATOM 3076 N N . ARG B 1 51 ? -14.438 -31.75 -27.719 1 86.5 51 ARG B N 1
ATOM 3077 C CA . ARG B 1 51 ? -13.859 -31.25 -28.953 1 86.5 51 ARG B CA 1
ATOM 3078 C C . ARG B 1 51 ? -12.602 -30.422 -28.672 1 86.5 51 ARG B C 1
ATOM 3080 O O . ARG B 1 51 ? -11.609 -30.531 -29.406 1 86.5 51 ARG B O 1
ATOM 3087 N N . ILE B 1 52 ? -12.617 -29.688 -27.641 1 90 52 ILE B N 1
ATOM 3088 C CA . ILE B 1 52 ? -11.516 -28.766 -27.438 1 90 52 ILE B CA 1
ATOM 3089 C C . ILE B 1 52 ? -10.32 -29.5 -26.844 1 90 52 ILE B C 1
ATOM 3091 O O . ILE B 1 52 ? -9.172 -29.078 -27.016 1 90 52 ILE B O 1
ATOM 3095 N N . VAL B 1 53 ? -10.594 -30.547 -26.203 1 91 53 VAL B N 1
ATOM 3096 C CA . VAL B 1 53 ? -9.508 -31.328 -25.594 1 91 53 VAL B CA 1
ATOM 3097 C C . VAL B 1 53 ? -8.547 -31.797 -26.688 1 91 53 VAL B C 1
ATOM 3099 O O . VAL B 1 53 ? -7.336 -31.844 -26.469 1 91 53 VAL B O 1
ATOM 3102 N N . GLY B 1 54 ? -9.086 -32.094 -27.812 1 92 54 GLY B N 1
ATOM 3103 C CA . GLY B 1 54 ? -8.273 -32.562 -28.906 1 92 54 GLY B CA 1
ATOM 3104 C C . GLY B 1 54 ? -7.383 -31.5 -29.516 1 92 54 GLY B C 1
ATOM 3105 O O . GLY B 1 54 ? -6.398 -31.797 -30.188 1 92 54 GLY B O 1
ATOM 3106 N N . LYS B 1 55 ? -7.684 -30.328 -29.188 1 94.56 55 LYS B N 1
ATOM 3107 C CA . LYS B 1 55 ? -7 -29.188 -29.797 1 94.56 55 LYS B CA 1
ATOM 3108 C C . LYS B 1 55 ? -5.664 -28.922 -29.109 1 94.56 55 LYS B C 1
ATOM 3110 O O . LYS B 1 55 ? -4.789 -28.266 -29.672 1 94.56 55 LYS B O 1
ATOM 3115 N N . TYR B 1 56 ? -5.488 -29.391 -27.969 1 96.94 56 TYR B N 1
ATOM 3116 C CA . TYR B 1 56 ? -4.328 -29 -27.172 1 96.94 56 TYR B CA 1
ATOM 3117 C C . TYR B 1 56 ? -3.523 -30.219 -26.75 1 96.94 56 TYR B C 1
ATOM 3119 O O . TYR B 1 56 ? -4.074 -31.312 -26.609 1 96.94 56 TYR B O 1
ATOM 3127 N N . ASP B 1 57 ? -2.242 -30 -26.562 1 97.62 57 ASP B N 1
ATOM 3128 C CA . ASP B 1 57 ? -1.345 -31.047 -26.094 1 97.62 57 ASP B CA 1
ATOM 3129 C C . ASP B 1 57 ? -1.032 -30.875 -24.594 1 97.62 57 ASP B C 1
ATOM 3131 O O . ASP B 1 57 ? -0.815 -31.859 -23.891 1 97.62 57 ASP B O 1
ATOM 3135 N N . THR B 1 58 ? -0.992 -29.641 -24.156 1 98.12 58 THR B N 1
ATOM 3136 C CA . THR B 1 58 ? -0.6 -29.312 -22.797 1 98.12 58 THR B CA 1
ATOM 3137 C C . THR B 1 58 ? -1.642 -28.406 -22.141 1 98.12 58 THR B C 1
ATOM 3139 O O . THR B 1 58 ? -2.166 -27.484 -22.766 1 98.12 58 THR B O 1
ATOM 3142 N N . ILE B 1 59 ? -1.934 -28.734 -20.906 1 98.25 59 ILE B N 1
ATOM 3143 C CA . ILE B 1 59 ? -2.82 -27.891 -20.109 1 98.25 59 ILE B CA 1
ATOM 3144 C C . ILE B 1 59 ? -2.055 -27.312 -18.906 1 98.25 59 ILE B C 1
ATOM 3146 O O . ILE B 1 59 ? -1.505 -28.078 -18.109 1 98.25 59 ILE B O 1
ATOM 3150 N N . LEU B 1 60 ? -1.917 -25.984 -18.859 1 98.44 60 LEU B N 1
ATOM 3151 C CA . LEU B 1 60 ? -1.449 -25.297 -17.656 1 98.44 60 LEU B CA 1
ATOM 3152 C C . LEU B 1 60 ? -2.6 -25.062 -16.688 1 98.44 60 LEU B C 1
ATOM 3154 O O . LEU B 1 60 ? -3.6 -24.438 -17.031 1 98.44 60 LEU B O 1
ATOM 3158 N N . LEU B 1 61 ? -2.455 -25.594 -15.5 1 98.12 61 LEU B N 1
ATOM 3159 C CA . LEU B 1 61 ? -3.535 -25.516 -14.523 1 98.12 61 LEU B CA 1
ATOM 3160 C C . LEU B 1 61 ? -3.131 -24.672 -13.32 1 98.12 61 LEU B C 1
ATOM 3162 O O . LEU B 1 61 ? -2.127 -24.953 -12.664 1 98.12 61 LEU B O 1
ATOM 3166 N N . ASP B 1 62 ? -3.92 -23.641 -13.023 1 97.19 62 ASP B N 1
ATOM 3167 C CA . ASP B 1 62 ? -3.861 -23.031 -11.703 1 97.19 62 ASP B CA 1
ATOM 3168 C C . ASP B 1 62 ? -4.285 -24.031 -10.625 1 97.19 62 ASP B C 1
ATOM 3170 O O . ASP B 1 62 ? -4.816 -25.094 -10.93 1 97.19 62 ASP B O 1
ATOM 3174 N N . CYS B 1 63 ? -4 -23.656 -9.391 1 94.81 63 CYS B N 1
ATOM 3175 C CA . CYS B 1 63 ? -4.305 -24.609 -8.336 1 94.81 63 CYS B CA 1
ATOM 3176 C C . CYS B 1 63 ? -5.395 -24.078 -7.414 1 94.81 63 CYS B C 1
ATOM 3178 O O . CYS B 1 63 ? -6.496 -24.625 -7.375 1 94.81 63 CYS B O 1
ATOM 3180 N N . ASP B 1 64 ? -5.121 -22.984 -6.762 1 91.38 64 ASP B N 1
ATOM 3181 C CA . ASP B 1 64 ? -6.098 -22.422 -5.84 1 91.38 64 ASP B CA 1
ATOM 3182 C C . ASP B 1 64 ? -7.336 -21.922 -6.586 1 91.38 64 ASP B C 1
ATOM 3184 O O . ASP B 1 64 ? -7.238 -21.031 -7.434 1 91.38 64 ASP B O 1
ATOM 3188 N N . GLY B 1 65 ? -8.453 -22.531 -6.305 1 92.75 65 GLY B N 1
ATOM 3189 C CA . GLY B 1 65 ? -9.695 -22.188 -6.984 1 92.75 65 GLY B CA 1
ATOM 3190 C C . GLY B 1 65 ? -9.992 -23.094 -8.172 1 92.75 65 GLY B C 1
ATOM 3191 O O . GLY B 1 65 ? -11.055 -22.984 -8.789 1 92.75 65 GLY B O 1
ATOM 3192 N N . VAL B 1 66 ? -9.055 -23.969 -8.461 1 95.69 66 VAL B N 1
ATOM 3193 C CA . VAL B 1 66 ? -9.188 -24.859 -9.617 1 95.69 66 VAL B CA 1
ATOM 3194 C C . VAL B 1 66 ? -9.078 -26.312 -9.164 1 95.69 66 VAL B C 1
ATOM 3196 O O . VAL B 1 66 ? -10 -27.094 -9.359 1 95.69 66 VAL B O 1
ATOM 3199 N N . ILE B 1 67 ? -7.984 -26.625 -8.531 1 94.94 67 ILE B N 1
ATOM 3200 C CA . ILE B 1 67 ? -7.73 -27.969 -8.031 1 94.94 67 ILE B CA 1
ATOM 3201 C C . ILE B 1 67 ? -8.414 -28.156 -6.68 1 94.94 67 ILE B C 1
ATOM 3203 O O . ILE B 1 67 ? -8.953 -29.234 -6.395 1 94.94 67 ILE B O 1
ATOM 3207 N N . TRP B 1 68 ? -8.328 -27.156 -5.871 1 90.62 68 TRP B N 1
ATOM 3208 C CA . TRP B 1 68 ? -9.016 -27.094 -4.586 1 90.62 68 TRP B CA 1
ATOM 3209 C C . TRP B 1 68 ? -9.617 -25.703 -4.371 1 90.62 68 TRP B C 1
ATOM 3211 O O . TRP B 1 68 ? -9.508 -24.828 -5.234 1 90.62 68 TRP B O 1
ATOM 3221 N N . GLY B 1 69 ? -10.25 -25.562 -3.256 1 84 69 GLY B N 1
ATOM 3222 C CA . GLY B 1 69 ? -10.961 -24.312 -3.002 1 84 69 GLY B CA 1
ATOM 3223 C C . GLY B 1 69 ? -10.031 -23.125 -2.801 1 84 69 GLY B C 1
ATOM 3224 O O . GLY B 1 69 ? -8.828 -23.312 -2.582 1 84 69 GLY B O 1
ATOM 3225 N N . THR B 1 70 ? -10.633 -21.922 -2.824 1 77.19 70 THR B N 1
ATOM 3226 C CA . THR B 1 70 ? -9.883 -20.688 -2.678 1 77.19 70 THR B CA 1
ATOM 3227 C C . THR B 1 70 ? -9.336 -20.547 -1.261 1 77.19 70 THR B C 1
ATOM 3229 O O . THR B 1 70 ? -8.43 -19.75 -1.015 1 77.19 70 THR B O 1
ATOM 3232 N N . ASP B 1 71 ? -9.914 -21.328 -0.376 1 69.06 71 ASP B N 1
ATOM 3233 C CA . ASP B 1 71 ? -9.398 -21.359 0.988 1 69.06 71 ASP B CA 1
ATOM 3234 C C . ASP B 1 71 ? -8.164 -22.25 1.081 1 69.06 71 ASP B C 1
ATOM 3236 O O . ASP B 1 71 ? -7.59 -22.422 2.162 1 69.06 71 ASP B O 1
ATOM 3240 N N . HIS B 1 72 ? -7.812 -22.875 0.0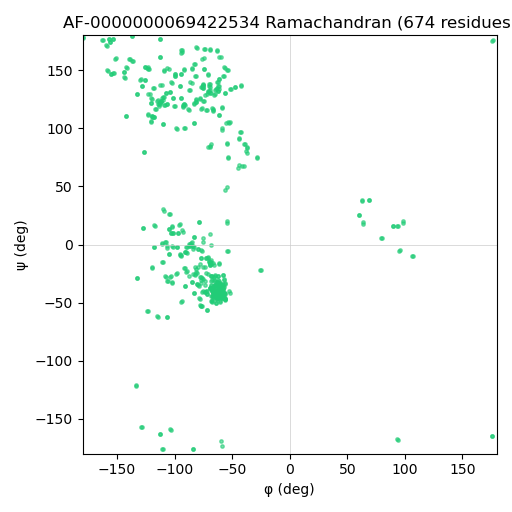25 1 71.94 72 HIS B N 1
ATOM 3241 C CA . HIS B 1 72 ? -6.586 -23.625 -0.2 1 71.94 72 HIS B CA 1
ATOM 3242 C C . HIS B 1 72 ? -6.664 -25.016 0.429 1 71.94 72 HIS B C 1
ATOM 3244 O O . HIS B 1 72 ? -5.695 -25.766 0.394 1 71.94 72 HIS B O 1
ATOM 3250 N N . VAL B 1 73 ? -7.855 -25.375 0.978 1 70.44 73 VAL B N 1
ATOM 3251 C CA . VAL B 1 73 ? -7.906 -26.656 1.668 1 70.44 73 VAL B CA 1
ATOM 3252 C C . VAL B 1 73 ? -9.133 -27.453 1.216 1 70.44 73 VAL B C 1
ATOM 3254 O O . VAL B 1 73 ? -9.109 -28.672 1.169 1 70.44 73 VAL B O 1
ATOM 3257 N N . SER B 1 74 ? -10.141 -26.781 0.838 1 77.5 74 SER B N 1
ATOM 3258 C CA . SER B 1 74 ? -11.398 -27.453 0.539 1 77.5 74 SER B CA 1
ATOM 3259 C C . SER B 1 74 ? -11.297 -28.297 -0.735 1 77.5 74 SER B C 1
ATOM 3261 O O . SER B 1 74 ? -10.781 -27.812 -1.75 1 77.5 74 SER B O 1
ATOM 3263 N N . ARG B 1 75 ? -11.844 -29.453 -0.706 1 82.69 75 ARG B N 1
ATOM 3264 C CA . ARG B 1 75 ? -11.812 -30.359 -1.849 1 82.69 75 ARG B CA 1
ATOM 3265 C C . ARG B 1 75 ? -12.898 -30 -2.859 1 82.69 75 ARG B C 1
ATOM 3267 O O . ARG B 1 75 ? -13.984 -29.562 -2.48 1 82.69 75 ARG B O 1
ATOM 3274 N N . MET B 1 76 ? -12.5 -30.203 -4.082 1 88.06 76 MET B N 1
ATOM 3275 C CA . MET B 1 76 ? -13.453 -29.984 -5.168 1 88.06 76 MET B CA 1
ATOM 3276 C C . MET B 1 76 ? -13.875 -31.312 -5.793 1 88.06 76 MET B C 1
ATOM 3278 O O . MET B 1 76 ? -13.078 -32.25 -5.879 1 88.06 76 MET B O 1
ATOM 3282 N N . ASP B 1 77 ? -15.07 -31.312 -6.27 1 87.25 77 ASP B N 1
ATOM 3283 C CA . ASP B 1 77 ? -15.672 -32.531 -6.773 1 87.25 77 ASP B CA 1
ATOM 3284 C C . ASP B 1 77 ? -14.992 -33 -8.062 1 87.25 77 ASP B C 1
ATOM 3286 O O . ASP B 1 77 ? -14.797 -32.188 -8.984 1 87.25 77 ASP B O 1
ATOM 3290 N N . LYS B 1 78 ? -14.602 -34.281 -8.148 1 93 78 LYS B N 1
ATOM 3291 C CA . LYS B 1 78 ? -14.211 -35.062 -9.328 1 93 78 LYS B CA 1
ATOM 3292 C C . LYS B 1 78 ? -12.953 -34.5 -9.969 1 93 78 LYS B C 1
ATOM 3294 O O . LYS B 1 78 ? -12.719 -34.688 -11.164 1 93 78 LYS B O 1
ATOM 3299 N N . VAL B 1 79 ? -12.234 -33.719 -9.25 1 94.19 79 VAL B N 1
ATOM 3300 C CA . VAL B 1 79 ? -11.031 -33.125 -9.812 1 94.19 79 VAL B CA 1
ATOM 3301 C C . VAL B 1 79 ? -10.016 -34.219 -10.125 1 94.19 79 VAL B C 1
ATOM 3303 O O . VAL B 1 79 ? -9.422 -34.25 -11.211 1 94.19 79 VAL B O 1
ATOM 3306 N N . ASN B 1 80 ? -9.867 -35.125 -9.227 1 93 80 ASN B N 1
ATOM 3307 C CA . ASN B 1 80 ? -8.938 -36.25 -9.445 1 93 80 ASN B CA 1
ATOM 3308 C C . ASN B 1 80 ? -9.305 -37.062 -10.688 1 93 80 ASN B C 1
ATOM 3310 O O . ASN B 1 80 ? -8.438 -37.406 -11.477 1 93 80 ASN B O 1
ATOM 3314 N N . GLU B 1 81 ? -10.531 -37.312 -10.797 1 95.19 81 GLU B N 1
ATOM 3315 C CA . GLU B 1 81 ? -11.031 -38.062 -11.953 1 95.19 81 GLU B CA 1
ATOM 3316 C C . GLU B 1 81 ? -10.797 -37.281 -13.242 1 95.19 81 GLU B C 1
ATOM 3318 O O . GLU B 1 81 ? -10.422 -37.844 -14.266 1 95.19 81 GLU B O 1
ATOM 3323 N N . ALA B 1 82 ? -11.07 -36.031 -13.195 1 96 82 ALA B N 1
ATOM 3324 C CA . ALA B 1 82 ? -10.867 -35.188 -14.359 1 96 82 ALA B CA 1
ATOM 3325 C C . ALA B 1 82 ? -9.414 -35.188 -14.82 1 96 82 ALA B C 1
ATOM 3327 O O . ALA B 1 82 ? -9.133 -35.344 -16.016 1 96 82 ALA B O 1
ATOM 3328 N N . LEU B 1 83 ? -8.508 -35.094 -13.891 1 96.56 83 LEU B N 1
ATOM 3329 C CA . LEU B 1 83 ? -7.082 -35.094 -14.203 1 96.56 83 LEU B CA 1
ATOM 3330 C C . LEU B 1 83 ? -6.664 -36.438 -14.805 1 96.56 83 LEU B C 1
ATOM 3332 O O . LEU B 1 83 ? -5.902 -36.469 -15.773 1 96.56 83 LEU B O 1
ATOM 3336 N N . HIS B 1 84 ? -7.172 -37.469 -14.273 1 95.44 84 HIS B N 1
ATOM 3337 C CA . HIS B 1 84 ? -6.883 -38.812 -14.773 1 95.44 84 HIS B CA 1
ATOM 3338 C C . HIS B 1 84 ? -7.367 -38.969 -16.203 1 95.44 84 HIS B C 1
ATOM 3340 O O . HIS B 1 84 ? -6.637 -39.5 -17.062 1 95.44 84 HIS B O 1
ATOM 3346 N N . LYS B 1 85 ? -8.547 -38.531 -16.406 1 95.38 85 LYS B N 1
ATOM 3347 C CA . LYS B 1 85 ? -9.133 -38.656 -17.734 1 95.38 85 LYS B CA 1
ATOM 3348 C C . LYS B 1 85 ? -8.352 -37.844 -18.75 1 95.38 85 LYS B C 1
ATOM 3350 O O . LYS B 1 85 ? -8.125 -38.281 -19.875 1 95.38 85 LYS B O 1
ATOM 3355 N N . LEU B 1 86 ? -8.008 -36.656 -18.391 1 96.44 86 LEU B N 1
ATOM 3356 C CA . LEU B 1 86 ? -7.215 -35.812 -19.281 1 96.44 86 LEU B CA 1
ATOM 3357 C C . LEU B 1 86 ? -5.898 -36.5 -19.641 1 96.44 86 LEU B C 1
ATOM 3359 O O . LEU B 1 86 ? -5.488 -36.5 -20.812 1 96.44 86 LEU B O 1
ATOM 3363 N N . ARG B 1 87 ? -5.266 -37.125 -18.688 1 95.94 87 ARG B N 1
ATOM 3364 C CA . ARG B 1 87 ? -4.023 -37.875 -18.922 1 95.94 87 ARG B CA 1
ATOM 3365 C C . ARG B 1 87 ? -4.25 -39.062 -19.844 1 95.94 87 ARG B C 1
ATOM 3367 O O . ARG B 1 87 ? -3.439 -39.312 -20.734 1 95.94 87 ARG B O 1
ATOM 3374 N N . GLN B 1 88 ? -5.309 -39.688 -19.609 1 94.75 88 GLN B N 1
ATOM 3375 C CA . GLN B 1 88 ? -5.648 -40.844 -20.438 1 94.75 88 GLN B CA 1
ATOM 3376 C C . GLN B 1 88 ? -5.852 -40.438 -21.891 1 94.75 88 GLN B C 1
ATOM 3378 O O . GLN B 1 88 ? -5.617 -41.219 -22.812 1 94.75 88 GLN B O 1
ATOM 3383 N N . HIS B 1 89 ? -6.223 -39.25 -22.047 1 95.19 89 HIS B N 1
ATOM 3384 C CA . HIS B 1 89 ? -6.43 -38.75 -23.391 1 95.19 89 HIS B CA 1
ATOM 3385 C C . HIS B 1 89 ? -5.168 -38.062 -23.938 1 95.19 89 HIS B C 1
ATOM 3387 O O . HIS B 1 89 ? -5.242 -37.219 -24.828 1 95.19 89 HIS B O 1
ATOM 3393 N N . GLY B 1 90 ? -4.059 -38.25 -23.266 1 95.31 90 GLY B N 1
ATOM 3394 C CA . GLY B 1 90 ? -2.754 -37.875 -23.781 1 95.31 90 GLY B CA 1
ATOM 3395 C C . GLY B 1 90 ? -2.352 -36.469 -23.438 1 95.31 90 GLY B C 1
ATOM 3396 O O . GLY B 1 90 ? -1.423 -35.906 -24.031 1 95.31 90 GLY B O 1
ATOM 3397 N N . LYS B 1 91 ? -3.014 -35.875 -22.5 1 96.69 91 LYS B N 1
ATOM 3398 C CA . LYS B 1 91 ? -2.693 -34.5 -22.188 1 96.69 91 LYS B CA 1
ATOM 3399 C C . LYS B 1 91 ? -1.56 -34.406 -21.172 1 96.69 91 LYS B C 1
ATOM 3401 O O . LYS B 1 91 ? -1.519 -35.188 -20.219 1 96.69 91 LYS B O 1
ATOM 3406 N N . GLN B 1 92 ? -0.606 -33.562 -21.453 1 97.31 92 GLN B N 1
ATOM 3407 C CA . GLN B 1 92 ? 0.374 -33.156 -20.453 1 97.31 92 GLN B CA 1
ATOM 3408 C C . GLN B 1 92 ? -0.212 -32.125 -19.516 1 97.31 92 GLN B C 1
ATOM 3410 O O . GLN B 1 92 ? -0.728 -31.094 -19.953 1 97.31 92 GLN B O 1
ATOM 3415 N N . LEU B 1 93 ? -0.131 -32.406 -18.219 1 97.81 93 LEU B N 1
ATOM 3416 C CA . LEU B 1 93 ? -0.663 -31.5 -17.219 1 97.81 93 LEU B CA 1
ATOM 3417 C C . LEU B 1 93 ? 0.465 -30.828 -16.422 1 97.81 93 LEU B C 1
ATOM 3419 O O . LEU B 1 93 ? 1.348 -31.516 -15.906 1 97.81 93 LEU B O 1
ATOM 3423 N N . LEU B 1 94 ? 0.475 -29.5 -16.391 1 98.12 94 LEU B N 1
ATOM 3424 C CA . LEU B 1 94 ? 1.416 -28.703 -15.602 1 98.12 94 LEU B CA 1
ATOM 3425 C C . LEU B 1 94 ? 0.678 -27.797 -14.633 1 98.12 94 LEU B C 1
ATOM 3427 O O . LEU B 1 94 ? -0.28 -27.125 -15.008 1 98.12 94 LEU B O 1
ATOM 3431 N N . PHE B 1 95 ? 1.072 -27.844 -13.375 1 97.56 95 PHE B N 1
ATOM 3432 C CA . PHE B 1 95 ? 0.419 -27.078 -12.32 1 97.56 95 PHE B CA 1
ATOM 3433 C C . PHE B 1 95 ? 1.209 -25.812 -12 1 97.56 95 PHE B C 1
ATOM 3435 O O . PHE B 1 95 ? 2.35 -25.891 -11.539 1 97.56 95 PHE B O 1
ATOM 3442 N N . VAL B 1 96 ? 0.584 -24.656 -12.18 1 97.12 96 VAL B N 1
ATOM 3443 C CA . VAL B 1 96 ? 1.254 -23.359 -12.102 1 97.12 96 VAL B CA 1
ATOM 3444 C C . VAL B 1 96 ? 0.575 -22.484 -11.055 1 97.12 96 VAL B C 1
ATOM 3446 O O . VAL B 1 96 ? -0.563 -22.047 -11.242 1 97.12 96 VAL B O 1
ATOM 3449 N N . THR B 1 97 ? 1.275 -22.219 -9.969 1 95 97 THR B N 1
ATOM 3450 C CA . THR B 1 97 ? 0.621 -21.5 -8.875 1 95 97 THR B CA 1
ATOM 3451 C C . THR B 1 97 ? 1.415 -20.266 -8.492 1 95 97 THR B C 1
ATOM 3453 O O . THR B 1 97 ? 2.646 -20.281 -8.484 1 95 97 THR B O 1
ATOM 3456 N N . ASN B 1 98 ? 0.7 -19.109 -8.148 1 94.62 98 ASN B N 1
ATOM 3457 C CA . ASN B 1 98 ? 1.278 -17.891 -7.594 1 94.62 98 ASN B CA 1
ATOM 3458 C C . ASN B 1 98 ? 1.364 -17.953 -6.07 1 94.62 98 ASN B C 1
ATOM 3460 O O . ASN B 1 98 ? 1.836 -17.016 -5.434 1 94.62 98 ASN B O 1
ATOM 3464 N N . ASN B 1 99 ? 0.946 -19.031 -5.527 1 92.19 99 ASN B N 1
ATOM 3465 C CA . ASN B 1 99 ? 0.922 -19.156 -4.074 1 92.19 99 ASN B CA 1
ATOM 3466 C C . ASN B 1 99 ? 2.332 -19.172 -3.488 1 92.19 99 ASN B C 1
ATOM 3468 O O . ASN B 1 99 ? 3.082 -20.125 -3.699 1 92.19 99 ASN B O 1
ATOM 3472 N N . SER B 1 100 ? 2.582 -18.141 -2.732 1 92.12 100 SER B N 1
ATOM 3473 C CA . SER B 1 100 ? 3.947 -18 -2.238 1 92.12 100 SER B CA 1
ATOM 3474 C C . SER B 1 100 ? 4.098 -18.594 -0.843 1 92.12 100 SER B C 1
ATOM 3476 O O . SER B 1 100 ? 5.078 -18.328 -0.146 1 92.12 100 SER B O 1
ATOM 3478 N N . LEU B 1 101 ? 3.158 -19.438 -0.411 1 91.69 101 LEU B N 1
ATOM 3479 C CA . LEU B 1 101 ? 3.215 -20.047 0.908 1 91.69 101 LEU B CA 1
ATOM 3480 C C . LEU B 1 101 ? 3.793 -21.453 0.823 1 91.69 101 LEU B C 1
ATOM 3482 O O . LEU B 1 101 ? 4.031 -22.094 1.85 1 91.69 101 LEU B O 1
ATOM 3486 N N . HIS B 1 102 ? 4.078 -21.844 -0.414 1 90 102 HIS B N 1
ATOM 3487 C CA . HIS B 1 102 ? 4.574 -23.219 -0.57 1 90 102 HIS B CA 1
ATOM 3488 C C . HIS B 1 102 ? 5.852 -23.234 -1.402 1 90 102 HIS B C 1
ATOM 3490 O O . HIS B 1 102 ? 5.984 -22.484 -2.371 1 90 102 HIS B O 1
ATOM 3496 N N . SER B 1 103 ? 6.738 -24.141 -0.955 1 92.44 103 SER B N 1
ATOM 3497 C CA . SER B 1 103 ? 7.785 -24.578 -1.865 1 92.44 103 SER B CA 1
ATOM 3498 C C . SER B 1 103 ? 7.266 -25.656 -2.82 1 92.44 103 SER B C 1
ATOM 3500 O O . SER B 1 103 ? 6.164 -26.172 -2.633 1 92.44 103 SER B O 1
ATOM 3502 N N . THR B 1 104 ? 8.055 -25.953 -3.793 1 94 104 THR B N 1
ATOM 3503 C CA . THR B 1 104 ? 7.664 -27.016 -4.711 1 94 104 THR B CA 1
ATOM 3504 C C . THR B 1 104 ? 7.48 -28.344 -3.967 1 94 104 THR B C 1
ATOM 3506 O O . THR B 1 104 ? 6.508 -29.062 -4.199 1 94 104 THR B O 1
ATOM 3509 N N . ASN B 1 105 ? 8.344 -28.547 -3.031 1 93.62 105 ASN B N 1
ATOM 3510 C CA . ASN B 1 105 ? 8.281 -29.781 -2.264 1 93.62 105 ASN B CA 1
ATOM 3511 C C . ASN B 1 105 ? 7.027 -29.828 -1.39 1 93.62 105 ASN B C 1
ATOM 3513 O O . ASN B 1 105 ? 6.312 -30.844 -1.383 1 93.62 105 ASN B O 1
ATOM 3517 N N . THR B 1 106 ? 6.824 -28.734 -0.671 1 92.12 106 THR B N 1
ATOM 3518 C CA . THR B 1 106 ? 5.676 -28.75 0.227 1 92.12 106 THR B CA 1
ATOM 3519 C C . THR B 1 106 ? 4.371 -28.75 -0.564 1 92.12 106 THR B C 1
ATOM 3521 O O . THR B 1 106 ? 3.367 -29.312 -0.116 1 92.12 106 THR B O 1
ATOM 3524 N N . PHE B 1 107 ? 4.438 -28.219 -1.713 1 92.44 107 PHE B N 1
ATOM 3525 C CA . PHE B 1 107 ? 3.25 -28.234 -2.561 1 92.44 107 PHE B CA 1
ATOM 3526 C C . PHE B 1 107 ? 3.002 -29.625 -3.121 1 92.44 107 PHE B C 1
ATOM 3528 O O . PHE B 1 107 ? 1.855 -30.078 -3.217 1 92.44 107 PHE B O 1
ATOM 3535 N N . PHE B 1 108 ? 4.039 -30.281 -3.518 1 94.81 108 PHE B N 1
ATOM 3536 C CA . PHE B 1 108 ? 3.941 -31.672 -3.945 1 94.81 108 PHE B CA 1
ATOM 3537 C C . PHE B 1 108 ? 3.328 -32.531 -2.848 1 94.81 108 PHE B C 1
ATOM 3539 O O . PHE B 1 108 ? 2.42 -33.344 -3.107 1 94.81 108 PHE B O 1
ATOM 3546 N N . ASP B 1 109 ? 3.812 -32.344 -1.675 1 94.06 109 ASP B N 1
ATOM 3547 C CA . ASP B 1 109 ? 3.287 -33.062 -0.535 1 94.06 109 ASP B CA 1
ATOM 3548 C C . ASP B 1 109 ? 1.787 -32.844 -0.369 1 94.06 109 ASP B C 1
ATOM 3550 O O . ASP B 1 109 ? 1.041 -33.75 -0.033 1 94.06 109 ASP B O 1
ATOM 3554 N N . LYS B 1 110 ? 1.417 -31.625 -0.57 1 91.81 110 LYS B N 1
ATOM 3555 C CA . LYS B 1 110 ? -0 -31.297 -0.48 1 91.81 110 LYS B CA 1
ATOM 3556 C C . LYS B 1 110 ? -0.817 -32.062 -1.517 1 91.81 110 LYS B C 1
ATOM 3558 O O . LYS B 1 110 ? -1.874 -32.594 -1.199 1 91.81 110 LYS B O 1
ATOM 3563 N N . PHE B 1 111 ? -0.36 -32.125 -2.744 1 93.12 111 PHE B N 1
ATOM 3564 C CA . PHE B 1 111 ? -1.023 -32.844 -3.807 1 93.12 111 PHE B CA 1
ATOM 3565 C C . PHE B 1 111 ? -1.177 -34.312 -3.422 1 93.12 111 PHE B C 1
ATOM 3567 O O . PHE B 1 111 ? -2.26 -34.906 -3.561 1 93.12 111 PHE B O 1
ATOM 3574 N N . VAL B 1 112 ? -0.144 -34.875 -2.92 1 92.44 112 VAL B N 1
ATOM 3575 C CA . VAL B 1 112 ? -0.133 -36.281 -2.545 1 92.44 112 VAL B CA 1
ATOM 3576 C C . VAL B 1 112 ? -1.105 -36.531 -1.392 1 92.44 112 VAL B C 1
ATOM 3578 O O . VAL B 1 112 ? -1.886 -37.469 -1.415 1 92.44 112 VAL B O 1
ATOM 3581 N N . GLN B 1 113 ? -1.023 -35.688 -0.475 1 91 113 GLN B N 1
ATOM 3582 C CA . GLN B 1 113 ? -1.905 -35.781 0.684 1 91 113 GLN B CA 1
ATOM 3583 C C . GLN B 1 113 ? -3.371 -35.75 0.263 1 91 113 GLN B C 1
ATOM 3585 O O . GLN B 1 113 ? -4.211 -36.406 0.868 1 91 113 GLN B O 1
ATOM 3590 N N . TYR B 1 114 ? -3.623 -34.969 -0.766 1 88.94 114 TYR B N 1
ATOM 3591 C CA . TYR B 1 114 ? -5 -34.844 -1.219 1 88.94 114 TYR B CA 1
ATOM 3592 C C . TYR B 1 114 ? -5.375 -35.938 -2.205 1 88.94 114 TYR B C 1
ATOM 3594 O O . TYR B 1 114 ? -6.496 -35.969 -2.721 1 88.94 114 TYR B O 1
ATOM 3602 N N . GLY B 1 115 ? -4.438 -36.844 -2.549 1 87.94 115 GLY B N 1
ATOM 3603 C CA . GLY B 1 115 ? -4.734 -38.062 -3.311 1 87.94 115 GLY B CA 1
ATOM 3604 C C . GLY B 1 115 ? -4.531 -37.875 -4.805 1 87.94 115 GLY B C 1
ATOM 3605 O O . GLY B 1 115 ? -5.047 -38.688 -5.602 1 87.94 115 GLY B O 1
ATOM 3606 N N . PHE B 1 116 ? -3.871 -36.875 -5.121 1 91 116 PHE B N 1
ATOM 3607 C CA . PHE B 1 116 ? -3.615 -36.688 -6.543 1 91 116 PHE B CA 1
ATOM 3608 C C . PHE B 1 116 ? -2.373 -37.438 -6.988 1 91 116 PHE B C 1
ATOM 3610 O O . PHE B 1 116 ? -1.392 -37.531 -6.246 1 91 116 PHE B O 1
ATOM 3617 N N . ASP B 1 117 ? -2.514 -38 -8.164 1 90 117 ASP B N 1
ATOM 3618 C CA . ASP B 1 117 ? -1.364 -38.656 -8.805 1 90 117 ASP B CA 1
ATOM 3619 C C . ASP B 1 117 ? -0.619 -37.656 -9.703 1 90 117 ASP B C 1
ATOM 3621 O O . ASP B 1 117 ? -1.031 -37.406 -10.836 1 90 117 ASP B O 1
ATOM 3625 N N . ILE B 1 118 ? 0.465 -37.156 -9.148 1 92.81 118 ILE B N 1
ATOM 3626 C CA . ILE B 1 118 ? 1.223 -36.156 -9.906 1 92.81 118 ILE B CA 1
ATOM 3627 C C . ILE B 1 118 ? 2.719 -36.438 -9.742 1 92.81 118 ILE B C 1
ATOM 3629 O O . ILE B 1 118 ? 3.137 -37.125 -8.805 1 92.81 118 ILE B O 1
ATOM 3633 N N . ASN B 1 119 ? 3.486 -35.875 -10.711 1 93.75 119 ASN B N 1
ATOM 3634 C CA . ASN B 1 119 ? 4.941 -35.844 -10.602 1 93.75 119 ASN B CA 1
ATOM 3635 C C . ASN B 1 119 ? 5.457 -34.5 -10.117 1 93.75 119 ASN B C 1
ATOM 3637 O O . ASN B 1 119 ? 4.902 -33.469 -10.469 1 93.75 119 ASN B O 1
ATOM 3641 N N . HIS B 1 120 ? 6.504 -34.594 -9.398 1 94.94 120 HIS B N 1
ATOM 3642 C CA . HIS B 1 120 ? 7.121 -33.406 -8.836 1 94.94 120 HIS B CA 1
ATOM 3643 C C . HIS B 1 120 ? 7.48 -32.406 -9.93 1 94.94 120 HIS B C 1
ATOM 3645 O O . HIS B 1 120 ? 7.332 -31.188 -9.742 1 94.94 120 HIS B O 1
ATOM 3651 N N . ASP B 1 121 ? 7.836 -32.906 -11.039 1 94.81 121 ASP B N 1
ATOM 3652 C CA . ASP B 1 121 ? 8.32 -32.062 -12.141 1 94.81 121 ASP B CA 1
ATOM 3653 C C . ASP B 1 121 ? 7.172 -31.359 -12.844 1 94.81 121 ASP B C 1
ATOM 3655 O O . ASP B 1 121 ? 7.395 -30.453 -13.664 1 94.81 121 ASP B O 1
ATOM 3659 N N . GLU B 1 122 ? 5.984 -31.656 -12.453 1 96.56 122 GLU B N 1
ATOM 3660 C CA . GLU B 1 122 ? 4.805 -31.047 -13.062 1 96.56 122 GLU B CA 1
ATOM 3661 C C . GLU B 1 122 ? 4.395 -29.766 -12.328 1 96.56 122 GLU B C 1
ATOM 3663 O O . GLU B 1 122 ? 3.527 -29.031 -12.789 1 96.56 122 GLU B O 1
ATOM 3668 N N . ILE B 1 123 ? 5.078 -29.531 -11.219 1 96.75 123 ILE B N 1
ATOM 3669 C CA . ILE B 1 123 ? 4.668 -28.438 -10.344 1 96.75 123 ILE B CA 1
ATOM 3670 C C . ILE B 1 123 ? 5.582 -27.234 -10.562 1 96.75 123 ILE B C 1
ATOM 3672 O O . ILE B 1 123 ? 6.805 -27.344 -10.477 1 96.75 123 ILE B O 1
ATOM 3676 N N . PHE B 1 124 ? 4.98 -26.125 -10.844 1 96.5 124 PHE B N 1
ATOM 3677 C CA . PHE B 1 124 ? 5.691 -24.859 -10.984 1 96.5 124 PHE B CA 1
ATOM 3678 C C . PHE B 1 124 ? 5.18 -23.828 -9.984 1 96.5 124 PHE B C 1
ATOM 3680 O O . PHE B 1 124 ? 4.133 -23.219 -10.195 1 96.5 124 PHE B O 1
ATOM 3687 N N . CYS B 1 125 ? 6.008 -23.609 -8.977 1 95 125 CYS B N 1
ATOM 3688 C CA . CYS B 1 125 ? 5.691 -22.672 -7.898 1 95 125 CYS B CA 1
ATOM 3689 C C . CYS B 1 125 ? 6.383 -21.328 -8.117 1 95 125 CYS B C 1
ATOM 3691 O O . CYS B 1 125 ? 7.527 -21.281 -8.57 1 95 125 CYS B O 1
ATOM 3693 N N . ILE B 1 126 ? 5.68 -20.312 -7.715 1 96.69 126 ILE B N 1
ATOM 3694 C CA . ILE B 1 126 ? 6.18 -18.969 -7.938 1 96.69 126 ILE B CA 1
ATOM 3695 C C . ILE B 1 126 ? 7.48 -18.766 -7.16 1 96.69 126 ILE B C 1
ATOM 3697 O O . ILE B 1 126 ? 8.367 -18.016 -7.602 1 96.69 126 ILE B O 1
ATOM 3701 N N . ASN B 1 127 ? 7.637 -19.406 -5.992 1 97.56 127 ASN B N 1
ATOM 3702 C CA . ASN B 1 127 ? 8.844 -19.234 -5.188 1 97.56 127 ASN B CA 1
ATOM 3703 C C . ASN B 1 127 ? 10.07 -19.781 -5.898 1 97.56 127 ASN B C 1
ATOM 3705 O O . ASN B 1 127 ? 11.156 -19.188 -5.824 1 97.56 127 ASN B O 1
ATOM 3709 N N . SER B 1 128 ? 9.922 -20.906 -6.574 1 96.81 128 SER B N 1
ATOM 3710 C CA . SER B 1 128 ? 11.016 -21.469 -7.359 1 96.81 128 SER B CA 1
ATOM 3711 C C . SER B 1 128 ? 11.359 -20.562 -8.539 1 96.81 128 SER B C 1
ATOM 3713 O O . SER B 1 128 ? 12.539 -20.375 -8.859 1 96.81 128 SER B O 1
ATOM 3715 N N . ALA B 1 129 ? 10.367 -20.047 -9.148 1 96.69 129 ALA B N 1
ATOM 3716 C CA . ALA B 1 129 ? 10.578 -19.109 -10.266 1 96.69 129 ALA B CA 1
ATOM 3717 C C . ALA B 1 129 ? 11.297 -17.859 -9.805 1 96.69 129 ALA B C 1
ATOM 3719 O O . ALA B 1 129 ? 12.195 -17.359 -10.492 1 96.69 129 ALA B O 1
ATOM 3720 N N . ALA B 1 130 ? 10.914 -17.344 -8.648 1 98.31 130 ALA B N 1
ATOM 3721 C CA . ALA B 1 130 ? 11.539 -16.141 -8.109 1 98.31 130 ALA B CA 1
ATOM 3722 C C . ALA B 1 130 ? 13.016 -16.375 -7.801 1 98.31 130 ALA B C 1
ATOM 3724 O O . ALA B 1 130 ? 13.867 -15.547 -8.125 1 98.31 130 ALA B O 1
ATOM 3725 N N . ALA B 1 131 ? 13.289 -17.516 -7.172 1 98.25 131 ALA B N 1
ATOM 3726 C CA . ALA B 1 131 ? 14.68 -17.859 -6.883 1 98.25 131 ALA B CA 1
ATOM 3727 C C . ALA B 1 131 ? 15.492 -17.969 -8.172 1 98.25 131 ALA B C 1
ATOM 3729 O O . ALA B 1 131 ? 16.609 -17.469 -8.25 1 98.25 131 ALA B O 1
ATOM 3730 N N . PHE B 1 132 ? 14.906 -18.578 -9.125 1 97.12 132 PHE B N 1
ATOM 3731 C CA . PHE B 1 132 ? 15.578 -18.734 -10.414 1 97.12 132 PHE B CA 1
ATOM 3732 C C . PHE B 1 132 ? 15.82 -17.375 -11.062 1 97.12 132 PHE B C 1
ATOM 3734 O O . PHE B 1 132 ? 16.891 -17.141 -11.633 1 97.12 132 PHE B O 1
ATOM 3741 N N . TYR B 1 133 ? 14.812 -16.531 -11.008 1 98 133 TYR B N 1
ATOM 3742 C CA . TYR B 1 133 ? 14.945 -15.188 -11.57 1 98 133 TYR B CA 1
ATOM 3743 C C . TYR B 1 133 ? 16.125 -14.445 -10.945 1 98 133 TYR B C 1
ATOM 3745 O O . TYR B 1 133 ? 16.938 -13.859 -11.648 1 98 133 TYR B O 1
ATOM 3753 N N . LEU B 1 134 ? 16.234 -14.484 -9.648 1 98.56 134 LEU B N 1
ATOM 3754 C CA . LEU B 1 134 ? 17.297 -13.805 -8.922 1 98.56 134 LEU B CA 1
ATOM 3755 C C . LEU B 1 134 ? 18.672 -14.367 -9.305 1 98.56 134 LEU B C 1
ATOM 3757 O O . LEU B 1 134 ? 19.594 -13.609 -9.562 1 98.56 134 LEU B O 1
ATOM 3761 N N . LYS B 1 135 ? 18.734 -15.656 -9.391 1 97.69 135 LYS B N 1
ATOM 3762 C CA . LYS B 1 135 ? 20.016 -16.312 -9.609 1 97.69 135 LYS B CA 1
ATOM 3763 C C . LYS B 1 135 ? 20.438 -16.234 -11.07 1 97.69 135 LYS B C 1
ATOM 3765 O O . LYS B 1 135 ? 21.562 -15.805 -11.375 1 97.69 135 LYS B O 1
ATOM 3770 N N . SER B 1 136 ? 19.562 -16.516 -11.977 1 96.06 136 SER B N 1
ATOM 3771 C CA . SER B 1 136 ? 19.953 -16.797 -13.352 1 96.06 136 SER B CA 1
ATOM 3772 C C . SER B 1 136 ? 19.672 -15.609 -14.266 1 96.06 136 SER B C 1
ATOM 3774 O O . SER B 1 136 ? 20.328 -15.453 -15.305 1 96.06 136 SER B O 1
ATOM 3776 N N . VAL B 1 137 ? 18.75 -14.828 -13.945 1 96.12 137 VAL B N 1
ATOM 3777 C CA . VAL B 1 137 ? 18.422 -13.68 -14.789 1 96.12 137 VAL B CA 1
ATOM 3778 C C . VAL B 1 137 ? 19.172 -12.438 -14.281 1 96.12 137 VAL B C 1
ATOM 3780 O O . VAL B 1 137 ? 19.875 -11.781 -15.047 1 96.12 137 VAL B O 1
ATOM 3783 N N . LEU B 1 138 ? 19.094 -12.172 -12.984 1 97.44 138 LEU B N 1
ATOM 3784 C CA . LEU B 1 138 ? 19.703 -10.969 -12.43 1 97.44 138 LEU B CA 1
ATOM 3785 C C . LEU B 1 138 ? 21.156 -11.219 -12.016 1 97.44 138 LEU B C 1
ATOM 3787 O O . LEU B 1 138 ? 21.938 -10.281 -11.891 1 97.44 138 LEU B O 1
ATOM 3791 N N . GLY B 1 139 ? 21.469 -12.469 -11.773 1 97.88 139 GLY B N 1
ATOM 3792 C CA . GLY B 1 139 ? 22.812 -12.812 -11.367 1 97.88 139 GLY B CA 1
ATOM 3793 C C . GLY B 1 139 ? 23.172 -12.305 -9.977 1 97.88 139 GLY B C 1
ATOM 3794 O O . GLY B 1 139 ? 24.297 -11.867 -9.734 1 97.88 139 GLY B O 1
ATOM 3795 N N . VAL B 1 140 ? 22.25 -12.367 -9.102 1 97.56 140 VAL B N 1
ATOM 3796 C CA . VAL B 1 140 ? 22.453 -11.891 -7.734 1 97.56 140 VAL B CA 1
ATOM 3797 C C . VAL B 1 140 ? 23.547 -12.711 -7.059 1 97.56 140 VAL B C 1
ATOM 3799 O O . VAL B 1 140 ? 23.516 -13.945 -7.102 1 97.56 140 VAL B O 1
ATOM 3802 N N . LYS B 1 141 ? 24.484 -11.992 -6.414 1 97.06 141 LYS B N 1
ATOM 3803 C CA . LYS B 1 141 ? 25.625 -12.648 -5.777 1 97.06 141 LYS B CA 1
ATOM 3804 C C . LYS B 1 141 ? 25.641 -12.367 -4.277 1 97.06 141 LYS B C 1
ATOM 3806 O O . LYS B 1 141 ? 26.328 -13.062 -3.525 1 97.06 141 LYS B O 1
ATOM 3811 N N . LYS B 1 142 ? 24.969 -11.375 -3.891 1 97.44 142 LYS B N 1
ATOM 3812 C CA . LYS B 1 142 ? 24.938 -10.977 -2.486 1 97.44 142 LYS B CA 1
ATOM 3813 C C . LYS B 1 142 ? 23.625 -11.383 -1.823 1 97.44 142 LYS B C 1
ATOM 3815 O O . LYS B 1 142 ? 22.969 -12.32 -2.27 1 97.44 142 LYS B O 1
ATOM 3820 N N . SER B 1 143 ? 23.297 -10.727 -0.725 1 98.5 143 SER B N 1
ATOM 3821 C CA . SER B 1 143 ? 22.156 -11.172 0.072 1 98.5 143 SER B CA 1
ATOM 3822 C C . SER B 1 143 ? 20.844 -10.602 -0.46 1 98.5 143 SER B C 1
ATOM 3824 O O . SER B 1 143 ? 20.844 -9.539 -1.09 1 98.5 143 SER B O 1
ATOM 3826 N N . VAL B 1 144 ? 19.812 -11.359 -0.209 1 98.94 144 VAL B N 1
ATOM 3827 C CA . VAL B 1 144 ? 18.453 -10.945 -0.542 1 98.94 144 VAL B CA 1
ATOM 3828 C C . VAL B 1 144 ? 17.656 -10.711 0.74 1 98.94 144 VAL B C 1
ATOM 3830 O O . VAL B 1 144 ? 17.609 -11.578 1.616 1 98.94 144 VAL B O 1
ATOM 3833 N N . TYR B 1 145 ? 17.125 -9.484 0.895 1 98.94 145 TYR B N 1
ATOM 3834 C CA . TYR B 1 145 ? 16.172 -9.234 1.971 1 98.94 145 TYR B CA 1
ATOM 3835 C C . TYR B 1 145 ? 14.766 -9.695 1.576 1 98.94 145 TYR B C 1
ATOM 3837 O O . TYR B 1 145 ? 14.219 -9.242 0.567 1 98.94 145 TYR B O 1
ATOM 3845 N N . VAL B 1 146 ? 14.195 -10.609 2.389 1 98.94 146 VAL B N 1
ATOM 3846 C CA . VAL B 1 146 ? 12.938 -11.25 2.018 1 98.94 146 VAL B CA 1
ATOM 3847 C C . VAL B 1 146 ? 11.836 -10.805 2.973 1 98.94 146 VAL B C 1
ATOM 3849 O O . VAL B 1 146 ? 11.969 -10.93 4.191 1 98.94 146 VAL B O 1
ATOM 3852 N N . ILE B 1 147 ? 10.867 -10.234 2.42 1 98.88 147 ILE B N 1
ATOM 3853 C CA . ILE B 1 147 ? 9.562 -10.156 3.072 1 98.88 147 ILE B CA 1
ATOM 3854 C C . ILE B 1 147 ? 8.648 -11.25 2.523 1 98.88 147 ILE B C 1
ATOM 3856 O O . ILE B 1 147 ? 8.086 -11.109 1.433 1 98.88 147 ILE B O 1
ATOM 3860 N N . GLY B 1 148 ? 8.516 -12.32 3.277 1 98.62 148 GLY B N 1
ATOM 3861 C CA . GLY B 1 148 ? 7.852 -13.477 2.695 1 98.62 148 GLY B CA 1
ATOM 3862 C C . GLY B 1 148 ? 7.855 -14.688 3.609 1 98.62 148 GLY B C 1
ATOM 3863 O O . GLY B 1 148 ? 8.133 -14.57 4.805 1 98.62 148 GLY B O 1
ATOM 3864 N N . SER B 1 149 ? 7.555 -15.805 3.031 1 97.56 149 SER B N 1
ATOM 3865 C CA . SER B 1 149 ? 7.312 -17.047 3.77 1 97.56 149 SER B CA 1
ATOM 3866 C C . SER B 1 149 ? 8.578 -17.875 3.873 1 97.56 149 SER B C 1
ATOM 3868 O O . SER B 1 149 ? 9.555 -17.641 3.164 1 97.56 149 SER B O 1
ATOM 3870 N N . GLU B 1 150 ? 8.484 -18.891 4.766 1 97.44 150 GLU B N 1
ATOM 3871 C CA . GLU B 1 150 ? 9.562 -19.859 4.891 1 97.44 150 GLU B CA 1
ATOM 3872 C C . GLU B 1 150 ? 9.781 -20.609 3.58 1 97.44 150 GLU B C 1
ATOM 3874 O O . GLU B 1 150 ? 10.914 -20.984 3.248 1 97.44 150 GLU B O 1
ATOM 3879 N N . ALA B 1 151 ? 8.75 -20.828 2.842 1 97.38 151 ALA B N 1
ATOM 3880 C CA . ALA B 1 151 ? 8.836 -21.516 1.558 1 97.38 151 ALA B CA 1
ATOM 3881 C C . ALA B 1 151 ? 9.711 -20.734 0.575 1 97.38 151 ALA B C 1
ATOM 3883 O O . ALA B 1 151 ? 10.453 -21.328 -0.21 1 97.38 151 ALA B O 1
ATOM 3884 N N . MET B 1 152 ? 9.617 -19.469 0.612 1 98.19 152 MET B N 1
ATOM 3885 C CA . MET B 1 152 ? 10.484 -18.641 -0.217 1 98.19 152 MET B CA 1
ATOM 3886 C C . MET B 1 152 ? 11.945 -18.844 0.145 1 98.19 152 MET B C 1
ATOM 3888 O O . MET B 1 152 ? 12.797 -18.969 -0.737 1 98.19 152 MET B O 1
ATOM 3892 N N . GLY B 1 153 ? 12.172 -18.875 1.427 1 98.38 153 GLY B N 1
ATOM 3893 C CA . GLY B 1 153 ? 13.523 -19.125 1.895 1 98.38 153 GLY B CA 1
ATOM 3894 C C . GLY B 1 153 ? 14.07 -20.469 1.431 1 98.38 153 GLY B C 1
ATOM 3895 O O . GLY B 1 153 ? 15.242 -20.562 1.042 1 98.38 153 GLY B O 1
ATOM 3896 N N . THR B 1 154 ? 13.234 -21.438 1.477 1 97.94 154 THR B N 1
ATOM 3897 C CA . THR B 1 154 ? 13.633 -22.781 1.062 1 97.94 154 THR B CA 1
ATOM 3898 C C . THR B 1 154 ? 14.086 -22.797 -0.394 1 97.94 154 THR B C 1
ATOM 3900 O O . THR B 1 154 ? 15.117 -23.375 -0.726 1 97.94 154 THR B O 1
ATOM 3903 N N . GLU B 1 155 ? 13.352 -22.156 -1.257 1 98.06 155 GLU B N 1
ATOM 3904 C CA . GLU B 1 155 ? 13.688 -22.125 -2.678 1 98.06 155 GLU B CA 1
ATOM 3905 C C . GLU B 1 155 ? 14.953 -21.312 -2.934 1 98.06 155 GLU B C 1
ATOM 3907 O O . GLU B 1 155 ? 15.742 -21.656 -3.816 1 98.06 155 GLU B O 1
ATOM 3912 N N . LEU B 1 156 ? 15.117 -20.234 -2.156 1 98.56 156 LEU B N 1
ATOM 3913 C CA . LEU B 1 156 ? 16.359 -19.484 -2.256 1 98.56 156 LEU B CA 1
ATOM 3914 C C . LEU B 1 156 ? 17.547 -20.328 -1.803 1 98.56 156 LEU B C 1
ATOM 3916 O O . LEU B 1 156 ? 18.594 -20.312 -2.449 1 98.56 156 LEU B O 1
ATOM 3920 N N . GLN B 1 157 ? 17.344 -21.031 -0.702 1 98.06 157 GLN B N 1
ATOM 3921 C CA . GLN B 1 157 ? 18.391 -21.891 -0.169 1 98.06 157 GLN B CA 1
ATOM 3922 C C . GLN B 1 157 ? 18.766 -22.984 -1.168 1 98.06 157 GLN B C 1
ATOM 3924 O O . GLN B 1 157 ? 19.953 -23.328 -1.303 1 98.06 157 GLN B O 1
ATOM 3929 N N . ASN B 1 158 ? 17.828 -23.547 -1.857 1 96.62 158 ASN B N 1
ATOM 3930 C CA . ASN B 1 158 ? 18.062 -24.578 -2.857 1 96.62 158 ASN B CA 1
ATOM 3931 C C . ASN B 1 158 ? 19.016 -24.094 -3.943 1 96.62 158 ASN B C 1
ATOM 3933 O O . ASN B 1 158 ? 19.75 -24.906 -4.531 1 96.62 158 ASN B O 1
ATOM 3937 N N . LEU B 1 159 ? 19 -22.812 -4.195 1 97.31 159 LEU B N 1
ATOM 3938 C CA . LEU B 1 159 ? 19.891 -22.266 -5.219 1 97.31 159 LEU B CA 1
ATOM 3939 C C . LEU B 1 159 ? 21.078 -21.562 -4.586 1 97.31 159 LEU B C 1
ATOM 3941 O O . LEU B 1 159 ? 21.781 -20.797 -5.254 1 97.31 159 LEU B O 1
ATOM 3945 N N . LYS B 1 160 ? 21.25 -21.719 -3.289 1 98 160 LYS B N 1
ATOM 3946 C CA . LYS B 1 160 ? 22.375 -21.203 -2.523 1 98 160 LYS B CA 1
ATOM 3947 C C . LYS B 1 160 ? 22.422 -19.672 -2.568 1 98 160 LYS B C 1
ATOM 3949 O O . LYS B 1 160 ? 23.5 -19.078 -2.715 1 98 160 LYS B O 1
ATOM 3954 N N . ILE B 1 161 ? 21.312 -19.078 -2.533 1 98.5 161 ILE B N 1
ATOM 3955 C CA . ILE B 1 161 ? 21.219 -17.625 -2.438 1 98.5 161 ILE B CA 1
ATOM 3956 C C . ILE B 1 161 ? 21.109 -17.203 -0.972 1 98.5 161 ILE B C 1
ATOM 3958 O O . ILE B 1 161 ? 20.203 -17.625 -0.262 1 98.5 161 ILE B O 1
ATOM 3962 N N . ASP B 1 162 ? 22.078 -16.391 -0.503 1 98.69 162 ASP B N 1
ATOM 3963 C CA . ASP B 1 162 ? 22.016 -15.883 0.861 1 98.69 162 ASP B CA 1
ATOM 3964 C C . ASP B 1 162 ? 20.812 -14.961 1.053 1 98.69 162 ASP B C 1
ATOM 3966 O O . ASP B 1 162 ? 20.516 -14.133 0.193 1 98.69 162 ASP B O 1
ATOM 3970 N N . HIS B 1 163 ? 20.094 -15.203 2.15 1 98.81 163 HIS B N 1
ATOM 3971 C CA . HIS B 1 163 ? 18.891 -14.422 2.373 1 98.81 163 HIS B CA 1
ATOM 3972 C C . HIS B 1 163 ? 18.594 -14.281 3.861 1 98.81 163 HIS B C 1
ATOM 3974 O O . HIS B 1 163 ? 19.125 -15.031 4.68 1 98.81 163 HIS B O 1
ATOM 3980 N N . PHE B 1 164 ? 17.797 -13.289 4.18 1 98.75 164 PHE B N 1
ATOM 3981 C CA . PHE B 1 164 ? 17.328 -13.062 5.543 1 98.75 164 PHE B CA 1
ATOM 3982 C C . PHE B 1 164 ? 16.016 -12.273 5.543 1 98.75 164 PHE B C 1
ATOM 3984 O O . PHE B 1 164 ? 15.516 -11.898 4.48 1 98.75 164 PHE B O 1
ATOM 3991 N N . GLY B 1 165 ? 15.375 -12.07 6.688 1 98.56 165 GLY B N 1
ATOM 3992 C CA . GLY B 1 165 ? 14.172 -11.266 6.828 1 98.56 165 GLY B CA 1
ATOM 3993 C C . GLY B 1 165 ? 12.922 -12.102 7.051 1 98.56 165 GLY B C 1
ATOM 3994 O O . GLY B 1 165 ? 11.859 -11.562 7.371 1 98.56 165 GLY B O 1
ATOM 3995 N N . ILE B 1 166 ? 13.008 -13.383 6.898 1 98.5 166 ILE B N 1
ATOM 3996 C CA . ILE B 1 166 ? 11.859 -14.281 7.02 1 98.5 166 ILE B CA 1
ATOM 3997 C C . ILE B 1 166 ? 11.508 -14.461 8.492 1 98.5 166 ILE B C 1
ATOM 3999 O O . ILE B 1 166 ? 12.391 -14.641 9.336 1 98.5 166 ILE B O 1
ATOM 4003 N N . GLY B 1 167 ? 10.188 -14.422 8.766 1 98 167 GLY B N 1
ATOM 4004 C CA . GLY B 1 167 ? 9.727 -14.602 10.133 1 98 167 GLY B CA 1
ATOM 4005 C C . GLY B 1 167 ? 9.539 -13.297 10.875 1 98 167 GLY B C 1
ATOM 4006 O O . GLY B 1 167 ? 9.492 -12.227 10.266 1 98 167 GLY B O 1
ATOM 4007 N N . PRO B 1 168 ? 9.352 -13.367 12.188 1 97.75 168 PRO B N 1
ATOM 4008 C CA . PRO B 1 168 ? 9.133 -12.148 12.984 1 97.75 168 PRO B CA 1
ATOM 4009 C C . PRO B 1 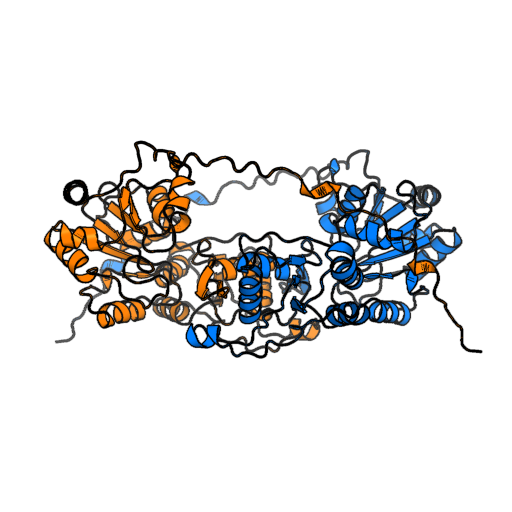168 ? 10.32 -11.195 12.938 1 97.75 168 PRO B C 1
ATOM 4011 O O . PRO B 1 168 ? 11.477 -11.641 12.914 1 97.75 168 PRO B O 1
ATOM 4014 N N . GLU B 1 169 ? 10.008 -9.938 12.859 1 97.56 169 GLU B N 1
ATOM 4015 C CA . GLU B 1 169 ? 11.039 -8.914 12.914 1 97.56 169 GLU B CA 1
ATOM 4016 C C . GLU B 1 169 ? 11.719 -8.883 14.281 1 97.56 169 GLU B C 1
ATOM 4018 O O . GLU B 1 169 ? 11.047 -8.781 15.312 1 97.56 169 GLU B O 1
ATOM 4023 N N . PRO B 1 170 ? 13.062 -8.922 14.305 1 97 170 PRO B N 1
ATOM 4024 C CA . PRO B 1 170 ? 13.75 -9 15.594 1 97 170 PRO B CA 1
ATOM 4025 C C . PRO B 1 170 ? 13.867 -7.641 16.281 1 97 170 PRO B C 1
ATOM 4027 O O . PRO B 1 170 ? 13.961 -7.574 17.516 1 97 170 PRO B O 1
ATOM 4030 N N . ASP B 1 171 ? 14.031 -6.531 15.562 1 97.88 171 ASP B N 1
ATOM 4031 C CA . ASP B 1 171 ? 14.195 -5.207 16.156 1 97.88 171 ASP B CA 1
ATOM 4032 C C . ASP B 1 171 ? 12.891 -4.719 16.781 1 97.88 171 ASP B C 1
ATOM 4034 O O . ASP B 1 171 ? 11.812 -4.949 16.234 1 97.88 171 ASP B O 1
ATOM 4038 N N . SER B 1 172 ? 12.992 -3.996 17.828 1 96.88 172 SER B N 1
ATOM 4039 C CA . SER B 1 172 ? 11.828 -3.465 18.516 1 96.88 172 SER B CA 1
ATOM 4040 C C . SER B 1 172 ? 11.203 -2.309 17.75 1 96.88 172 SER B C 1
ATOM 4042 O O . SER B 1 172 ? 11.906 -1.549 17.078 1 96.88 172 SER B O 1
ATOM 4044 N N . THR B 1 173 ? 9.93 -2.166 17.922 1 96.12 173 THR B N 1
ATOM 4045 C CA . THR B 1 173 ? 9.195 -1.07 17.297 1 96.12 173 THR B CA 1
ATOM 4046 C C . THR B 1 173 ? 9.57 0.264 17.938 1 96.12 173 THR B C 1
ATOM 4048 O O . THR B 1 173 ? 9.633 0.376 19.156 1 96.12 173 THR B O 1
ATOM 4051 N N . SER B 1 174 ? 9.859 1.27 17.078 1 94.81 174 SER B N 1
ATOM 4052 C CA . SER B 1 174 ? 10.18 2.604 17.578 1 94.81 174 SER B CA 1
ATOM 4053 C C . SER B 1 174 ? 9.945 3.664 16.5 1 94.81 174 SER B C 1
ATOM 4055 O O . SER B 1 174 ? 10.078 3.389 15.305 1 94.81 174 SER B O 1
ATOM 4057 N N . ARG B 1 175 ? 9.602 4.824 16.953 1 90.25 175 ARG B N 1
ATOM 4058 C CA . ARG B 1 175 ? 9.531 5.941 16.016 1 90.25 175 ARG B CA 1
ATOM 4059 C C . ARG B 1 175 ? 10.727 6.875 16.188 1 90.25 175 ARG B C 1
ATOM 4061 O O . ARG B 1 175 ? 10.875 7.852 15.453 1 90.25 175 ARG B O 1
ATOM 4068 N N . LYS B 1 176 ? 11.5 6.652 17.188 1 91.44 176 LYS B N 1
ATOM 4069 C CA . LYS B 1 176 ? 12.672 7.488 17.438 1 91.44 176 LYS B CA 1
ATOM 4070 C C . LYS B 1 176 ? 13.742 7.254 16.375 1 91.44 176 LYS B C 1
ATOM 4072 O O . LYS B 1 176 ? 14.125 6.113 16.109 1 91.44 176 LYS B O 1
ATOM 4077 N N . ILE B 1 177 ? 14.281 8.328 15.93 1 92.31 177 ILE B N 1
ATOM 4078 C CA . ILE B 1 177 ? 15.258 8.273 14.844 1 92.31 177 ILE B CA 1
ATOM 4079 C C . ILE B 1 177 ? 16.484 7.48 15.289 1 92.31 177 ILE B C 1
ATOM 4081 O O . ILE B 1 177 ? 16.984 6.629 14.547 1 92.31 177 ILE B O 1
ATOM 4085 N N . ASP B 1 178 ? 16.922 7.73 16.484 1 93.19 178 ASP B N 1
ATOM 4086 C CA . ASP B 1 178 ? 18.094 7.047 16.984 1 93.19 178 ASP B CA 1
ATOM 4087 C C . ASP B 1 178 ? 17.891 5.535 17.016 1 93.19 178 ASP B C 1
ATOM 4089 O O . ASP B 1 178 ? 18.781 4.77 16.656 1 93.19 178 ASP B O 1
ATOM 4093 N N . ASP B 1 179 ? 16.766 5.098 17.469 1 96.38 179 ASP B N 1
ATOM 4094 C CA . ASP B 1 179 ? 16.438 3.676 17.5 1 96.38 179 ASP B CA 1
ATOM 4095 C C . ASP B 1 179 ? 16.406 3.09 16.094 1 96.38 179 ASP B C 1
ATOM 4097 O O . ASP B 1 179 ? 16.922 1.997 15.852 1 96.38 179 ASP B O 1
ATOM 4101 N N . LEU B 1 180 ? 15.789 3.809 15.211 1 96.5 180 LEU B N 1
ATOM 4102 C CA . LEU B 1 180 ? 15.672 3.359 13.828 1 96.5 180 LEU B CA 1
ATOM 4103 C C . LEU B 1 180 ? 17.047 3.182 13.195 1 96.5 180 LEU B C 1
ATOM 4105 O O . LEU B 1 180 ? 17.297 2.184 12.516 1 96.5 180 LEU B O 1
ATOM 4109 N N . LEU B 1 181 ? 17.906 4.121 13.422 1 96 181 LEU B N 1
ATOM 4110 C CA . LEU B 1 181 ? 19.234 4.098 12.812 1 96 181 LEU B CA 1
ATOM 4111 C C . LEU B 1 181 ? 20.078 2.965 13.398 1 96 181 LEU B C 1
ATOM 4113 O O . LEU B 1 181 ? 21.078 2.555 12.797 1 96 181 LEU B O 1
ATOM 4117 N N . HIS B 1 182 ? 19.672 2.395 14.523 1 96.5 182 HIS B N 1
ATOM 4118 C CA . HIS B 1 182 ? 20.453 1.359 15.188 1 96.5 182 HIS B CA 1
ATOM 4119 C C . HIS B 1 182 ? 19.891 -0.027 14.906 1 96.5 182 HIS B C 1
ATOM 4121 O O . HIS B 1 182 ? 20.406 -1.03 15.398 1 96.5 182 HIS B O 1
ATOM 4127 N N . MET B 1 183 ? 18.859 -0.072 14.203 1 97.44 183 MET B N 1
ATOM 4128 C CA . MET B 1 183 ? 18.312 -1.376 13.82 1 97.44 183 MET B CA 1
ATOM 4129 C C . MET B 1 183 ? 19.344 -2.17 13.016 1 97.44 183 MET B C 1
ATOM 4131 O O . MET B 1 183 ? 20.281 -1.6 12.469 1 97.44 183 MET B O 1
ATOM 4135 N N . HIS B 1 184 ? 19.047 -3.494 13 1 96.38 184 HIS B N 1
ATOM 4136 C CA . HIS B 1 184 ? 19.969 -4.387 12.312 1 96.38 184 HIS B CA 1
ATOM 4137 C C . HIS B 1 184 ? 19.797 -4.297 10.797 1 96.38 184 HIS B C 1
ATOM 4139 O O . HIS B 1 184 ? 18.719 -4.605 10.273 1 96.38 184 HIS B O 1
ATOM 4145 N N . PHE B 1 185 ? 20.812 -3.854 10.117 1 97.69 185 PHE B N 1
ATOM 4146 C CA . PHE B 1 185 ? 20.891 -3.807 8.656 1 97.69 185 PHE B CA 1
ATOM 4147 C C . PHE B 1 185 ? 22.094 -4.594 8.148 1 97.69 185 PHE B C 1
ATOM 4149 O O . PHE B 1 185 ? 23.078 -4.773 8.875 1 97.69 185 PHE B O 1
ATOM 4156 N N . ARG B 1 186 ? 21.969 -5.113 6.969 1 97.56 186 ARG B N 1
ATOM 4157 C CA . ARG B 1 186 ? 23.125 -5.672 6.266 1 97.56 186 ARG B CA 1
ATOM 4158 C C . ARG B 1 186 ? 23.562 -4.75 5.137 1 97.56 186 ARG B C 1
ATOM 4160 O O . ARG B 1 186 ? 22.734 -4.129 4.469 1 97.56 186 ARG B O 1
ATOM 4167 N N . ASP B 1 187 ? 24.859 -4.805 4.82 1 95.62 187 ASP B N 1
ATOM 4168 C CA . ASP B 1 187 ? 25.422 -3.92 3.805 1 95.62 187 ASP B CA 1
ATOM 4169 C C . ASP B 1 187 ? 25.469 -4.605 2.441 1 95.62 187 ASP B C 1
ATOM 4171 O O . ASP B 1 187 ? 25.672 -3.951 1.417 1 95.62 187 ASP B O 1
ATOM 4175 N N . ASP B 1 188 ? 25.203 -5.832 2.412 1 97.44 188 ASP B N 1
ATOM 4176 C CA . ASP B 1 188 ? 25.422 -6.578 1.175 1 97.44 188 ASP B CA 1
ATOM 4177 C C . ASP B 1 188 ? 24.094 -6.965 0.528 1 97.44 188 ASP B C 1
ATOM 4179 O O . ASP B 1 188 ? 23.984 -8.023 -0.092 1 97.44 188 ASP B O 1
ATOM 4183 N N . VAL B 1 189 ? 23.062 -6.164 0.739 1 98.69 189 VAL B N 1
ATOM 4184 C CA . VAL B 1 189 ? 21.766 -6.504 0.166 1 98.69 189 VAL B CA 1
ATOM 4185 C C . VAL B 1 189 ? 21.719 -6.062 -1.295 1 98.69 189 VAL B C 1
ATOM 4187 O O . VAL B 1 189 ? 21.875 -4.875 -1.598 1 98.69 189 VAL B O 1
ATOM 4190 N N . GLU B 1 190 ? 21.406 -7.016 -2.135 1 98.69 190 GLU B N 1
ATOM 4191 C CA . GLU B 1 190 ? 21.406 -6.75 -3.57 1 98.69 190 GLU B CA 1
ATOM 4192 C C . GLU B 1 190 ? 19.984 -6.777 -4.129 1 98.69 190 GLU B C 1
ATOM 4194 O O . GLU B 1 190 ? 19.75 -6.305 -5.242 1 98.69 190 GLU B O 1
ATOM 4199 N N . ALA B 1 191 ? 19.078 -7.316 -3.367 1 98.94 191 ALA B N 1
ATOM 4200 C CA . ALA B 1 191 ? 17.688 -7.387 -3.816 1 98.94 191 ALA B CA 1
ATOM 4201 C C . ALA B 1 191 ? 16.734 -7.465 -2.633 1 98.94 191 ALA B C 1
ATOM 4203 O O . ALA B 1 191 ? 17.078 -7.977 -1.568 1 98.94 191 ALA B O 1
ATOM 4204 N N . VAL B 1 192 ? 15.609 -6.879 -2.836 1 98.94 192 VAL B N 1
ATOM 4205 C CA . VAL B 1 192 ? 14.453 -7.09 -1.975 1 98.94 192 VAL B CA 1
ATOM 4206 C C . VAL B 1 192 ? 13.422 -7.957 -2.695 1 98.94 192 VAL B C 1
ATOM 4208 O O . VAL B 1 192 ? 13.008 -7.645 -3.814 1 98.94 192 VAL B O 1
ATOM 4211 N N . LEU B 1 193 ? 13.086 -9.133 -2.096 1 98.94 193 LEU B N 1
ATOM 4212 C CA . LEU B 1 193 ? 12.086 -10.047 -2.631 1 98.94 193 LEU B CA 1
ATOM 4213 C C . LEU B 1 193 ? 10.836 -10.062 -1.752 1 98.94 193 LEU B C 1
ATOM 4215 O O . LEU B 1 193 ? 10.93 -10.305 -0.546 1 98.94 193 LEU B O 1
ATOM 4219 N N . VAL B 1 194 ? 9.695 -9.828 -2.398 1 98.94 194 VAL B N 1
ATOM 4220 C CA . VAL B 1 194 ? 8.469 -9.695 -1.617 1 98.94 194 VAL B CA 1
ATOM 4221 C C . VAL B 1 194 ? 7.461 -10.758 -2.051 1 98.94 194 VAL B C 1
ATOM 4223 O O . VAL B 1 194 ? 7.164 -10.883 -3.24 1 98.94 194 VAL B O 1
ATOM 4226 N N . GLY B 1 195 ? 6.957 -11.531 -1.193 1 98.56 195 GLY B N 1
ATOM 4227 C CA . GLY B 1 195 ? 5.809 -12.422 -1.259 1 98.56 195 GLY B CA 1
ATOM 4228 C C . GLY B 1 195 ? 4.836 -12.227 -0.113 1 98.56 195 GLY B C 1
ATOM 4229 O O . GLY B 1 195 ? 4.715 -11.117 0.421 1 98.56 195 GLY B O 1
ATOM 4230 N N . PHE B 1 196 ? 4.059 -13.242 0.172 1 97.62 196 PHE B N 1
ATOM 4231 C CA . PHE B 1 196 ? 3.156 -13.125 1.312 1 97.62 196 PHE B CA 1
ATOM 4232 C C . PHE B 1 196 ? 3.92 -13.266 2.623 1 97.62 196 PHE B C 1
ATOM 4234 O O . PHE B 1 196 ? 4.75 -14.164 2.768 1 97.62 196 PHE B O 1
ATOM 4241 N N . ASP B 1 197 ? 3.635 -12.406 3.539 1 98.5 197 ASP B N 1
ATOM 4242 C CA . ASP B 1 197 ? 4.293 -12.406 4.84 1 98.5 197 ASP B CA 1
ATOM 4243 C C . ASP B 1 197 ? 3.312 -12.047 5.953 1 98.5 197 ASP B C 1
ATOM 4245 O O . ASP B 1 197 ? 2.932 -10.883 6.102 1 98.5 197 ASP B O 1
ATOM 4249 N N . GLU B 1 198 ? 2.973 -13.023 6.797 1 97.69 198 GLU B N 1
ATOM 4250 C CA . GLU B 1 198 ? 2.045 -12.766 7.895 1 97.69 198 GLU B CA 1
ATOM 4251 C C . GLU B 1 198 ? 2.693 -11.898 8.969 1 97.69 198 GLU B C 1
ATOM 4253 O O . GLU B 1 198 ? 2.004 -11.367 9.844 1 97.69 198 GLU B O 1
ATOM 4258 N N . TYR B 1 199 ? 3.986 -11.727 8.859 1 98.38 199 TYR B N 1
ATOM 4259 C CA . TYR B 1 199 ? 4.711 -10.953 9.859 1 98.38 199 TYR B CA 1
ATOM 4260 C C . TYR B 1 199 ? 5.008 -9.547 9.352 1 98.38 199 TYR B C 1
ATOM 4262 O O . TYR B 1 199 ? 5.82 -8.82 9.938 1 98.38 199 TYR B O 1
ATOM 4270 N N . LEU B 1 200 ? 4.441 -9.164 8.258 1 98.81 200 LEU B N 1
ATOM 4271 C CA . LEU B 1 200 ? 4.629 -7.793 7.785 1 98.81 200 LEU B CA 1
ATOM 4272 C C . LEU B 1 200 ? 4.41 -6.797 8.914 1 98.81 200 LEU B C 1
ATOM 4274 O O . LEU B 1 200 ? 3.457 -6.922 9.688 1 98.81 200 LEU B O 1
ATOM 4278 N N . CYS B 1 201 ? 5.297 -5.812 9.008 1 98.75 201 CYS B N 1
ATOM 4279 C CA . CYS B 1 201 ? 5.188 -4.746 10 1 98.75 201 CYS B CA 1
ATOM 4280 C C . CYS B 1 201 ? 5.949 -3.504 9.555 1 98.75 201 CYS B C 1
ATOM 4282 O O . CYS B 1 201 ? 6.625 -3.52 8.523 1 98.75 201 CYS B O 1
ATOM 4284 N N . TYR B 1 202 ? 5.848 -2.488 10.352 1 98.69 202 TYR B N 1
ATOM 4285 C CA . TYR B 1 202 ? 6.453 -1.211 9.992 1 98.69 202 TYR B CA 1
ATOM 4286 C C . TYR B 1 202 ? 7.965 -1.343 9.852 1 98.69 202 TYR B C 1
ATOM 4288 O O . TYR B 1 202 ? 8.562 -0.787 8.93 1 98.69 202 TYR B O 1
ATOM 4296 N N . ASN B 1 203 ? 8.625 -2.074 10.742 1 98.75 203 ASN B N 1
ATOM 4297 C CA . ASN B 1 203 ? 10.07 -2.24 10.68 1 98.75 203 ASN B CA 1
ATOM 4298 C C . ASN B 1 203 ? 10.516 -2.873 9.367 1 98.75 203 ASN B C 1
ATOM 4300 O O . ASN B 1 203 ? 11.523 -2.473 8.789 1 98.75 203 ASN B O 1
ATOM 4304 N N . LYS B 1 204 ? 9.742 -3.854 8.93 1 98.88 204 LYS B N 1
ATOM 4305 C CA . LYS B 1 204 ? 10.086 -4.496 7.664 1 98.88 204 LYS B CA 1
ATOM 4306 C C . LYS B 1 204 ? 9.914 -3.531 6.496 1 98.88 204 LYS B C 1
ATOM 4308 O O . LYS B 1 204 ? 10.703 -3.551 5.547 1 98.88 204 LYS B O 1
ATOM 4313 N N . LEU B 1 205 ? 8.891 -2.695 6.562 1 98.94 205 LEU B N 1
ATOM 4314 C CA . LEU B 1 205 ? 8.703 -1.664 5.551 1 98.94 205 LEU B CA 1
ATOM 4315 C C . LEU B 1 205 ? 9.875 -0.686 5.547 1 98.94 205 LEU B C 1
ATOM 4317 O O . LEU B 1 205 ? 10.375 -0.311 4.484 1 98.94 205 LEU B O 1
ATOM 4321 N N . TYR B 1 206 ? 10.305 -0.311 6.73 1 98.75 206 TYR B N 1
ATOM 4322 C CA . TYR B 1 206 ? 11.422 0.611 6.887 1 98.75 206 TYR B CA 1
ATOM 4323 C C . TYR B 1 206 ? 12.703 0.015 6.316 1 98.75 206 TYR B C 1
ATOM 4325 O O . TYR B 1 206 ? 13.438 0.688 5.59 1 98.75 206 TYR B O 1
ATOM 4333 N N . LYS B 1 207 ? 12.938 -1.242 6.586 1 98.88 207 LYS B N 1
ATOM 4334 C CA . LYS B 1 207 ? 14.141 -1.893 6.082 1 98.88 207 LYS B CA 1
ATOM 4335 C C . LYS B 1 207 ? 14.102 -2.033 4.562 1 98.88 207 LYS B C 1
ATOM 4337 O O . LYS B 1 207 ? 15.078 -1.713 3.879 1 98.88 207 LYS B O 1
ATOM 4342 N N . ALA B 1 208 ? 12.969 -2.449 4.051 1 98.94 208 ALA B N 1
ATOM 4343 C CA . ALA B 1 208 ? 12.836 -2.584 2.602 1 98.94 208 ALA B CA 1
ATOM 4344 C C . ALA B 1 208 ? 13.055 -1.244 1.903 1 98.94 208 ALA B C 1
ATOM 4346 O O . ALA B 1 208 ? 13.812 -1.156 0.934 1 98.94 208 ALA B O 1
ATOM 4347 N N . SER B 1 209 ? 12.359 -0.215 2.41 1 98.81 209 SER B N 1
ATOM 4348 C CA . SER B 1 209 ? 12.484 1.107 1.806 1 98.81 209 SER B CA 1
ATOM 4349 C C . SER B 1 209 ? 13.922 1.614 1.876 1 98.81 209 SER B C 1
ATOM 4351 O O . SER B 1 209 ? 14.398 2.273 0.949 1 98.81 209 SER B O 1
ATOM 4353 N N . SER B 1 210 ? 14.578 1.305 2.928 1 98.69 210 SER B N 1
ATOM 4354 C CA . SER B 1 210 ? 15.969 1.72 3.098 1 98.69 210 SER B CA 1
ATOM 4355 C C . SER B 1 210 ? 16.875 1.015 2.102 1 98.69 210 SER B C 1
ATOM 4357 O O . SER B 1 210 ? 17.688 1.659 1.427 1 98.69 210 SER B O 1
ATOM 4359 N N . TYR B 1 211 ? 16.75 -0.309 1.994 1 98.81 211 TYR B N 1
ATOM 4360 C CA . TYR B 1 211 ? 17.547 -1.041 1.026 1 98.81 211 TYR B CA 1
ATOM 4361 C C . TYR B 1 211 ? 17.297 -0.538 -0.389 1 98.81 211 TYR B C 1
ATOM 4363 O O . TYR B 1 211 ? 18.234 -0.43 -1.193 1 98.81 211 TYR B O 1
ATOM 4371 N N . LEU B 1 212 ? 16.125 -0.155 -0.673 1 98.69 212 LEU B N 1
ATOM 4372 C CA . LEU B 1 212 ? 15.719 0.193 -2.029 1 98.69 212 LEU B CA 1
ATOM 4373 C C . LEU B 1 212 ? 16.062 1.646 -2.346 1 98.69 212 LEU B C 1
ATOM 4375 O O . LEU B 1 212 ? 15.742 2.141 -3.428 1 98.69 212 LEU B O 1
ATOM 4379 N N . GLN B 1 213 ? 16.703 2.338 -1.372 1 96.94 213 GLN B N 1
ATOM 4380 C CA . GLN B 1 213 ? 17.281 3.633 -1.698 1 96.94 213 GLN B CA 1
ATOM 4381 C C . GLN B 1 213 ? 18.453 3.48 -2.67 1 96.94 213 GLN B C 1
ATOM 4383 O O . GLN B 1 213 ? 18.781 4.418 -3.398 1 96.94 213 GLN B O 1
ATOM 4388 N N . ASP B 1 214 ? 19.078 2.332 -2.602 1 97.25 214 ASP B N 1
ATOM 4389 C CA . ASP B 1 214 ? 20.109 2 -3.564 1 97.25 214 ASP B CA 1
ATOM 4390 C C . ASP B 1 214 ? 19.516 1.705 -4.941 1 97.25 214 ASP B C 1
ATOM 4392 O O . ASP B 1 214 ? 18.781 0.738 -5.102 1 97.25 214 ASP B O 1
ATOM 4396 N N . PRO B 1 215 ? 19.859 2.561 -5.938 1 96.19 215 PRO B N 1
ATOM 4397 C CA . PRO B 1 215 ? 19.281 2.352 -7.27 1 96.19 215 PRO B CA 1
ATOM 4398 C C . PRO B 1 215 ? 19.656 1.006 -7.875 1 96.19 215 PRO B C 1
ATOM 4400 O O . PRO B 1 215 ? 18.984 0.514 -8.781 1 96.19 215 PRO B O 1
ATOM 4403 N N . ASP B 1 216 ? 20.672 0.391 -7.32 1 96.94 216 ASP B N 1
ATOM 4404 C CA . ASP B 1 216 ? 21.141 -0.877 -7.867 1 96.94 216 ASP B CA 1
ATOM 4405 C C . ASP B 1 216 ? 20.516 -2.061 -7.141 1 96.94 216 ASP B C 1
ATOM 4407 O O . ASP B 1 216 ? 20.672 -3.211 -7.547 1 96.94 216 ASP B O 1
ATOM 4411 N N . CYS B 1 217 ? 19.828 -1.796 -6.051 1 98.44 217 CYS B N 1
ATOM 4412 C CA . CYS B 1 217 ? 19.125 -2.861 -5.352 1 98.44 217 CYS B CA 1
ATOM 4413 C C . CYS B 1 217 ? 17.859 -3.252 -6.098 1 98.44 217 CYS B C 1
ATOM 4415 O O . CYS B 1 217 ? 16.984 -2.416 -6.32 1 98.44 217 CYS B O 1
ATOM 4417 N N . HIS B 1 218 ? 17.734 -4.551 -6.461 1 98.81 218 HIS B N 1
ATOM 4418 C CA . HIS B 1 218 ? 16.578 -5.02 -7.234 1 98.81 218 HIS B CA 1
ATOM 4419 C C . HIS B 1 218 ? 15.336 -5.129 -6.367 1 98.81 218 HIS B C 1
ATOM 4421 O O . HIS B 1 218 ? 15.414 -5.555 -5.211 1 98.81 218 HIS B O 1
ATOM 4427 N N . PHE B 1 219 ? 14.242 -4.715 -6.859 1 98.88 219 PHE B N 1
ATOM 4428 C CA . PHE B 1 219 ? 12.938 -4.852 -6.223 1 98.88 219 PHE B CA 1
ATOM 4429 C C . PHE B 1 219 ? 12.07 -5.855 -6.973 1 98.88 219 PHE B C 1
ATOM 4431 O O . PHE B 1 219 ? 11.516 -5.539 -8.031 1 98.88 219 PHE B O 1
ATOM 4438 N N . ILE B 1 220 ? 11.938 -7.082 -6.406 1 98.88 220 ILE B N 1
ATOM 4439 C CA . ILE B 1 220 ? 11.258 -8.195 -7.055 1 98.88 220 ILE B CA 1
ATOM 4440 C C . ILE B 1 220 ? 10.047 -8.617 -6.219 1 98.88 220 ILE B C 1
ATOM 4442 O O . ILE B 1 220 ? 10.141 -8.703 -4.992 1 98.88 220 ILE B O 1
ATOM 4446 N N . VAL B 1 221 ? 8.93 -8.82 -6.867 1 98.69 221 VAL B N 1
ATOM 4447 C CA . VAL B 1 221 ? 7.75 -9.289 -6.152 1 98.69 221 VAL B CA 1
ATOM 4448 C C . VAL B 1 221 ? 7.211 -10.547 -6.816 1 98.69 221 VAL B C 1
ATOM 4450 O O . VAL B 1 221 ? 7.383 -10.742 -8.023 1 98.69 221 VAL B O 1
ATOM 4453 N N . THR B 1 222 ? 6.559 -11.352 -6.027 1 98 222 THR B N 1
ATOM 4454 C CA . THR B 1 222 ? 6.051 -12.617 -6.555 1 98 222 THR B CA 1
ATOM 4455 C C . THR B 1 222 ? 4.781 -12.391 -7.371 1 98 222 THR B C 1
ATOM 4457 O O . THR B 1 222 ? 4.691 -12.812 -8.523 1 98 222 THR B O 1
ATOM 4460 N N . SER B 1 223 ? 3.881 -11.75 -6.82 1 96.5 223 SER B N 1
ATOM 4461 C CA . SER B 1 223 ? 2.629 -11.414 -7.492 1 96.5 223 SER B CA 1
ATOM 4462 C C . SER B 1 223 ? 2.006 -10.156 -6.91 1 96.5 223 SER B C 1
ATOM 4464 O O . SER B 1 223 ? 2.184 -9.859 -5.727 1 96.5 223 SER B O 1
ATOM 4466 N N . ASP B 1 224 ? 1.304 -9.391 -7.785 1 96.81 224 ASP B N 1
ATOM 4467 C CA . ASP B 1 224 ? 0.707 -8.156 -7.289 1 96.81 224 ASP B CA 1
ATOM 4468 C C . ASP B 1 224 ? -0.779 -8.086 -7.633 1 96.81 224 ASP B C 1
ATOM 4470 O O . ASP B 1 224 ? -1.406 -7.035 -7.484 1 96.81 224 ASP B O 1
ATOM 4474 N N . VAL B 1 225 ? -1.417 -9.164 -8.031 1 94.75 225 VAL B N 1
ATOM 4475 C CA . VAL B 1 225 ? -2.783 -9.062 -8.531 1 94.75 225 VAL B CA 1
ATOM 4476 C C . VAL B 1 225 ? -3.754 -9.664 -7.52 1 94.75 225 VAL B C 1
ATOM 4478 O O . VAL B 1 225 ? -4.941 -9.32 -7.512 1 94.75 225 VAL B O 1
ATOM 4481 N N . GLU B 1 226 ? -3.305 -10.578 -6.738 1 93.19 226 GLU B N 1
ATOM 4482 C CA . GLU B 1 226 ? -4.164 -11.156 -5.707 1 93.19 226 GLU B CA 1
ATOM 4483 C C . GLU B 1 226 ? -4.188 -10.289 -4.453 1 93.19 226 GLU B C 1
ATOM 4485 O O . GLU B 1 226 ? -3.295 -10.383 -3.609 1 93.19 226 GLU B O 1
ATOM 4490 N N . MET B 1 227 ? -5.215 -9.602 -4.262 1 95.44 227 MET B N 1
ATOM 4491 C CA . MET B 1 227 ? -5.242 -8.578 -3.215 1 95.44 227 MET B CA 1
ATOM 4492 C C . MET B 1 227 ? -5.75 -9.164 -1.899 1 95.44 227 MET B C 1
ATOM 4494 O O . MET B 1 227 ? -5.359 -8.711 -0.823 1 95.44 227 MET B O 1
ATOM 4498 N N . GLY B 1 228 ? -6.684 -10.07 -1.978 1 92.94 228 GLY B N 1
ATOM 4499 C CA . GLY B 1 228 ? -7.238 -10.672 -0.777 1 92.94 228 GLY B CA 1
ATOM 4500 C C . GLY B 1 228 ? -8.367 -11.641 -1.066 1 92.94 228 GLY B C 1
ATOM 4501 O O . GLY B 1 228 ? -8.719 -11.867 -2.227 1 92.94 228 GLY B O 1
ATOM 4502 N N . THR B 1 229 ? -8.844 -12.273 0.04 1 89.56 229 THR B N 1
ATOM 4503 C CA . THR B 1 229 ? -9.945 -13.227 -0.078 1 89.56 229 THR B CA 1
ATOM 4504 C C . THR B 1 229 ? -10.867 -13.141 1.137 1 89.56 229 THR B C 1
ATOM 4506 O O . THR B 1 229 ? -10.398 -12.938 2.26 1 89.56 229 THR B O 1
ATOM 4509 N N . LYS B 1 230 ? -12.109 -13.312 0.867 1 91.06 230 LYS B N 1
ATOM 4510 C CA . LYS B 1 230 ? -13.07 -13.422 1.959 1 91.06 230 LYS B CA 1
ATOM 4511 C C . LYS B 1 230 ? -12.945 -14.773 2.664 1 91.06 230 LYS B C 1
ATOM 4513 O O . LYS B 1 230 ? -12.977 -15.82 2.018 1 91.06 230 LYS B O 1
ATOM 4518 N N . ILE B 1 231 ? -12.82 -14.695 4.016 1 90.94 231 ILE B N 1
ATOM 4519 C CA . ILE B 1 231 ? -12.641 -15.953 4.73 1 90.94 231 ILE B CA 1
ATOM 4520 C C . ILE B 1 231 ? -13.805 -16.172 5.691 1 90.94 231 ILE B C 1
ATOM 4522 O O . ILE B 1 231 ? -13.828 -17.172 6.43 1 90.94 231 ILE B O 1
ATOM 4526 N N . GLY B 1 232 ? -14.656 -15.234 5.711 1 90.44 232 GLY B N 1
ATOM 4527 C CA . GLY B 1 232 ? -15.859 -15.242 6.527 1 90.44 232 GLY B CA 1
ATOM 4528 C C . GLY B 1 232 ? -16.703 -14 6.352 1 90.44 232 GLY B C 1
ATOM 4529 O O . GLY B 1 232 ? -16.391 -13.125 5.543 1 90.44 232 GLY B O 1
ATOM 4530 N N . PRO B 1 233 ? -17.844 -14.008 7.062 1 91.12 233 PRO B N 1
ATOM 4531 C CA . PRO B 1 233 ? -18.656 -12.797 6.973 1 91.12 233 PRO B CA 1
ATOM 4532 C C . PRO B 1 233 ? -17.922 -11.539 7.43 1 91.12 233 PRO B C 1
ATOM 4534 O O . PRO B 1 233 ? -17.469 -11.469 8.578 1 91.12 233 PRO B O 1
ATOM 4537 N N . ASN B 1 234 ? -17.734 -10.594 6.57 1 92.44 234 ASN B N 1
ATOM 4538 C CA . ASN B 1 234 ? -17.062 -9.32 6.816 1 92.44 234 ASN B CA 1
ATOM 4539 C C . ASN B 1 234 ? -15.625 -9.523 7.266 1 92.44 234 ASN B C 1
ATOM 4541 O O . ASN B 1 234 ? -15.125 -8.789 8.117 1 92.44 234 ASN B O 1
ATOM 4545 N N . ARG B 1 235 ? -15.086 -10.648 6.863 1 96.31 235 ARG B N 1
ATOM 4546 C CA . ARG B 1 235 ? -13.68 -10.969 7.113 1 96.31 235 ARG B CA 1
ATOM 4547 C C . ARG B 1 235 ? -12.922 -11.133 5.801 1 96.31 235 ARG B C 1
ATOM 4549 O O . ARG B 1 235 ? -13.164 -12.07 5.047 1 96.31 235 ARG B O 1
ATOM 4556 N N . TYR B 1 236 ? -12.102 -10.195 5.566 1 96.12 236 TYR B N 1
ATOM 4557 C CA . TYR B 1 236 ? -11.344 -10.141 4.32 1 96.12 236 TYR B CA 1
ATOM 4558 C C . TYR B 1 236 ? -9.844 -10.18 4.594 1 96.12 236 TYR B C 1
ATOM 4560 O O . TYR B 1 236 ? -9.281 -9.234 5.148 1 96.12 236 TYR B O 1
ATOM 4568 N N . ARG B 1 237 ? -9.273 -11.289 4.211 1 95.88 237 ARG B N 1
ATOM 4569 C CA . ARG B 1 237 ? -7.852 -11.516 4.469 1 95.88 237 ARG B CA 1
ATOM 4570 C C . ARG B 1 237 ? -6.996 -10.953 3.336 1 95.88 237 ARG B C 1
ATOM 4572 O O . ARG B 1 237 ? -7.047 -11.453 2.209 1 95.88 237 ARG B O 1
ATOM 4579 N N . PRO B 1 238 ? -6.141 -9.922 3.641 1 97.31 238 PRO B N 1
ATOM 4580 C CA . PRO B 1 238 ? -5.215 -9.445 2.607 1 97.31 238 PRO B CA 1
ATOM 4581 C C . PRO B 1 238 ? -4.242 -10.531 2.146 1 97.31 238 PRO B C 1
ATOM 4583 O O . PRO B 1 238 ? -3.777 -11.336 2.957 1 97.31 238 PRO B O 1
ATOM 4586 N N . SER B 1 239 ? -3.963 -10.516 0.867 1 95.5 239 SER B N 1
ATOM 4587 C CA . SER B 1 239 ? -3.045 -11.484 0.272 1 95.5 239 SER B CA 1
ATOM 4588 C C . SER B 1 239 ? -1.771 -10.805 -0.223 1 95.5 239 SER B C 1
ATOM 4590 O O . SER B 1 239 ? -1.382 -9.75 0.291 1 95.5 239 SER B O 1
ATOM 4592 N N . VAL B 1 240 ? -1.054 -11.516 -1.067 1 97.19 240 VAL B N 1
ATOM 4593 C CA . VAL B 1 240 ? 0.282 -11.102 -1.48 1 97.19 240 VAL B CA 1
ATOM 4594 C C . VAL B 1 240 ? 0.215 -9.727 -2.145 1 97.19 240 VAL B C 1
ATOM 4596 O O . VAL B 1 240 ? 1.118 -8.906 -1.978 1 97.19 240 VAL B O 1
ATOM 4599 N N . GLY B 1 241 ? -0.8 -9.469 -2.908 1 97.88 241 GLY B N 1
ATOM 4600 C CA . GLY B 1 241 ? -0.932 -8.172 -3.547 1 97.88 241 GLY B CA 1
ATOM 4601 C C . GLY B 1 241 ? -0.964 -7.023 -2.559 1 97.88 241 GLY B C 1
ATOM 4602 O O . GLY B 1 241 ? -0.418 -5.949 -2.828 1 97.88 241 GLY B O 1
ATOM 4603 N N . ALA B 1 242 ? -1.627 -7.258 -1.465 1 98.56 242 ALA B N 1
ATOM 4604 C CA . ALA B 1 242 ? -1.688 -6.246 -0.411 1 98.56 242 ALA B CA 1
ATOM 4605 C C . ALA B 1 242 ? -0.316 -6.027 0.219 1 98.56 242 ALA B C 1
ATOM 4607 O O . ALA B 1 242 ? 0.062 -4.891 0.517 1 98.56 242 ALA B O 1
ATOM 4608 N N . VAL B 1 243 ? 0.425 -7.102 0.432 1 98.81 243 VAL B N 1
ATOM 4609 C CA . VAL B 1 243 ? 1.768 -6.996 0.993 1 98.81 243 VAL B CA 1
ATOM 4610 C C . VAL B 1 243 ? 2.67 -6.223 0.033 1 98.81 243 VAL B C 1
ATOM 4612 O O . VAL B 1 243 ? 3.389 -5.309 0.445 1 98.81 243 VAL B O 1
ATOM 4615 N N . VAL B 1 244 ? 2.559 -6.555 -1.194 1 98.75 244 VAL B N 1
ATOM 4616 C CA . VAL B 1 244 ? 3.332 -5.871 -2.227 1 98.75 244 VAL B CA 1
ATOM 4617 C C . VAL B 1 244 ? 2.945 -4.395 -2.268 1 98.75 244 VAL B C 1
ATOM 4619 O O . VAL B 1 244 ? 3.812 -3.521 -2.365 1 98.75 244 VAL B O 1
ATOM 4622 N N . GLY B 1 245 ? 1.66 -4.133 -2.213 1 98.75 245 GLY B N 1
ATOM 4623 C CA . GLY B 1 245 ? 1.204 -2.752 -2.168 1 98.75 245 GLY B CA 1
ATOM 4624 C C . GLY B 1 245 ? 1.787 -1.969 -1.007 1 98.75 245 GLY B C 1
ATOM 4625 O O . GLY B 1 245 ? 2.172 -0.808 -1.166 1 98.75 245 GLY B O 1
ATOM 4626 N N . ALA B 1 246 ? 1.85 -2.588 0.145 1 98.88 246 ALA B N 1
ATOM 4627 C CA . ALA B 1 246 ? 2.396 -1.942 1.335 1 98.88 246 ALA B CA 1
ATOM 4628 C C . ALA B 1 246 ? 3.875 -1.609 1.147 1 98.88 246 ALA B C 1
ATOM 4630 O O . ALA B 1 246 ? 4.305 -0.489 1.431 1 98.88 246 ALA B O 1
ATOM 4631 N N . VAL B 1 247 ? 4.652 -2.578 0.648 1 98.94 247 VAL B N 1
ATOM 4632 C CA . VAL B 1 247 ? 6.086 -2.375 0.462 1 98.94 247 VAL B CA 1
ATOM 4633 C C . VAL B 1 247 ? 6.32 -1.334 -0.63 1 98.94 247 VAL B C 1
ATOM 4635 O O . VAL B 1 247 ? 7.211 -0.489 -0.509 1 98.94 247 VAL B O 1
ATOM 4638 N N . SER B 1 248 ? 5.531 -1.407 -1.666 1 98.81 248 SER B N 1
ATOM 4639 C CA . SER B 1 248 ? 5.637 -0.442 -2.756 1 98.81 248 SER B CA 1
ATOM 4640 C C . SER B 1 248 ? 5.379 0.978 -2.264 1 98.81 248 SER B C 1
ATOM 4642 O O . SER B 1 248 ? 6.074 1.915 -2.662 1 98.81 248 SER B O 1
ATOM 4644 N N . ALA B 1 249 ? 4.402 1.128 -1.439 1 98.56 249 ALA B N 1
ATOM 4645 C CA . ALA B 1 249 ? 4.113 2.441 -0.872 1 98.56 249 ALA B CA 1
ATOM 4646 C C . ALA B 1 249 ? 5.293 2.955 -0.048 1 98.56 249 ALA B C 1
ATOM 4648 O O . ALA B 1 249 ? 5.676 4.121 -0.163 1 98.56 249 ALA B O 1
ATOM 4649 N N . ALA B 1 250 ? 5.859 2.105 0.734 1 98.69 250 ALA B N 1
ATOM 4650 C CA . ALA B 1 250 ? 6.984 2.475 1.588 1 98.69 250 ALA B CA 1
ATOM 4651 C C . ALA B 1 250 ? 8.203 2.857 0.752 1 98.69 250 ALA B C 1
ATOM 4653 O O . ALA B 1 250 ? 8.961 3.752 1.126 1 98.69 250 ALA B O 1
ATOM 4654 N N . ALA B 1 251 ? 8.344 2.172 -0.373 1 98.25 251 ALA B N 1
ATOM 4655 C CA . ALA B 1 251 ? 9.539 2.35 -1.197 1 98.25 251 ALA B CA 1
ATOM 4656 C C . ALA B 1 251 ? 9.281 3.33 -2.338 1 98.25 251 ALA B C 1
ATOM 4658 O O . ALA B 1 251 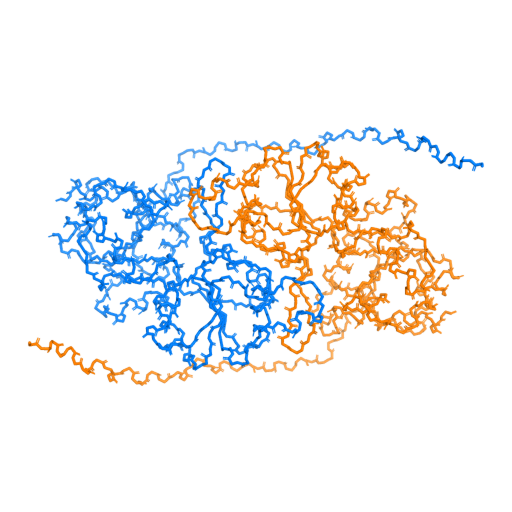? 10.094 3.461 -3.252 1 98.25 251 ALA B O 1
ATOM 4659 N N . HIS B 1 252 ? 8.164 3.967 -2.275 1 96.06 252 HIS B N 1
ATOM 4660 C CA . HIS B 1 252 ? 7.824 4.902 -3.344 1 96.06 252 HIS B CA 1
ATOM 4661 C C . HIS B 1 252 ? 8.961 5.883 -3.598 1 96.06 252 HIS B C 1
ATOM 4663 O O . HIS B 1 252 ? 9.555 6.414 -2.654 1 96.06 252 HIS B O 1
ATOM 4669 N N . PRO B 1 253 ? 9.344 6.133 -4.859 1 94.5 253 PRO B N 1
ATOM 4670 C CA . PRO B 1 253 ? 8.641 5.766 -6.094 1 94.5 253 PRO B CA 1
ATOM 4671 C C . PRO B 1 253 ? 9.281 4.582 -6.809 1 94.5 253 PRO B C 1
ATOM 4673 O O . PRO B 1 253 ? 9.141 4.441 -8.023 1 94.5 253 PRO B O 1
ATOM 4676 N N . ARG B 1 254 ? 9.953 3.725 -6.133 1 97 254 ARG B N 1
ATOM 4677 C CA . ARG B 1 254 ? 10.648 2.598 -6.75 1 97 254 ARG B CA 1
ATOM 4678 C C . ARG B 1 254 ? 9.664 1.666 -7.449 1 97 254 ARG B C 1
ATOM 4680 O O . ARG B 1 254 ? 8.602 1.367 -6.914 1 97 254 ARG B O 1
ATOM 4687 N N . LYS B 1 255 ? 10.016 1.229 -8.648 1 97.62 255 LYS B N 1
ATOM 4688 C CA . LYS B 1 255 ? 9.219 0.252 -9.383 1 97.62 255 LYS B CA 1
ATOM 4689 C C . LYS B 1 255 ? 9.727 -1.166 -9.141 1 97.62 255 LYS B C 1
ATOM 4691 O O . LYS B 1 255 ? 10.922 -1.373 -8.922 1 97.62 255 LYS B O 1
ATOM 4696 N N . TYR B 1 256 ? 8.805 -2.096 -9.148 1 98.38 256 TYR B N 1
ATOM 4697 C CA . TYR B 1 256 ? 9.188 -3.484 -8.93 1 98.38 256 TYR B CA 1
ATOM 4698 C C . TYR B 1 256 ? 8.977 -4.312 -10.195 1 98.38 256 TYR B C 1
ATOM 4700 O O . TYR B 1 256 ? 8.266 -3.887 -11.109 1 98.38 256 TYR B O 1
ATOM 4708 N N . THR B 1 257 ? 9.625 -5.469 -10.242 1 98 257 THR B N 1
ATOM 4709 C CA . THR B 1 257 ? 9.438 -6.484 -11.266 1 98 257 THR B CA 1
ATOM 4710 C C . THR B 1 257 ? 8.617 -7.652 -10.727 1 98 257 THR B C 1
ATOM 4712 O O . THR B 1 257 ? 8.891 -8.164 -9.648 1 98 257 THR B O 1
ATOM 4715 N N . VAL B 1 258 ? 7.602 -8.062 -11.461 1 97.81 258 VAL B N 1
ATOM 4716 C CA . VAL B 1 258 ? 6.762 -9.188 -11.078 1 97.81 258 VAL B CA 1
ATOM 4717 C C . VAL B 1 258 ? 7.258 -10.461 -11.75 1 97.81 258 VAL B C 1
ATOM 4719 O O . VAL B 1 258 ? 7.523 -10.469 -12.961 1 97.81 258 VAL B O 1
ATOM 4722 N N . VAL B 1 259 ? 7.305 -11.531 -10.961 1 97.12 259 VAL B N 1
ATOM 4723 C CA . VAL B 1 259 ? 7.828 -12.766 -11.531 1 97.12 259 VAL B CA 1
ATOM 4724 C C . VAL B 1 259 ? 6.684 -13.742 -11.797 1 97.12 259 VAL B C 1
ATOM 4726 O O . VAL B 1 259 ? 6.754 -14.555 -12.727 1 97.12 259 VAL B O 1
ATOM 4729 N N . GLY B 1 260 ? 5.672 -13.672 -11 1 97 260 GLY B N 1
ATOM 4730 C CA . GLY B 1 260 ? 4.562 -14.602 -11.133 1 97 260 GLY B CA 1
ATOM 4731 C C . GLY B 1 260 ? 3.541 -14.164 -12.172 1 97 260 GLY B C 1
ATOM 4732 O O . GLY B 1 260 ? 3.76 -13.188 -12.891 1 97 260 GLY B O 1
ATOM 4733 N N . LYS B 1 261 ? 2.416 -15 -12.258 1 96.62 261 LYS B N 1
ATOM 4734 C CA . LYS B 1 261 ? 1.309 -14.617 -13.125 1 96.62 261 LYS B CA 1
ATOM 4735 C C . LYS B 1 261 ? 0.774 -13.234 -12.766 1 96.62 261 LYS B C 1
ATOM 4737 O O . LYS B 1 261 ? 0.652 -12.898 -11.578 1 96.62 261 LYS B O 1
ATOM 4742 N N . PRO B 1 262 ? 0.648 -12.383 -13.891 1 96.81 262 PRO B N 1
ATOM 4743 C CA . PRO B 1 262 ? 0.513 -12.703 -15.312 1 96.81 262 PRO B CA 1
ATOM 4744 C C . PRO B 1 262 ? 1.802 -12.461 -16.094 1 96.81 262 PRO B C 1
ATOM 4746 O O . PRO B 1 262 ? 1.771 -12.359 -17.328 1 96.81 262 PRO B O 1
ATOM 4749 N N . SER B 1 263 ? 2.92 -12.281 -15.359 1 95.38 263 SER B N 1
ATOM 4750 C CA . SER B 1 263 ? 4.188 -12.086 -16.047 1 95.38 263 SER B CA 1
ATOM 4751 C C . SER B 1 263 ? 4.504 -13.25 -16.984 1 95.38 263 SER B C 1
ATOM 4753 O O . SER B 1 263 ? 4.273 -14.414 -16.625 1 95.38 263 SER B O 1
ATOM 4755 N N . SER B 1 264 ? 5.141 -12.938 -18.125 1 95.69 264 SER B N 1
ATOM 4756 C CA . SER B 1 264 ? 5.52 -13.969 -19.078 1 95.69 264 SER B CA 1
ATOM 4757 C C . SER B 1 264 ? 6.762 -14.719 -18.609 1 95.69 264 SER B C 1
ATOM 4759 O O . SER B 1 264 ? 7.086 -15.789 -19.141 1 95.69 264 SER B O 1
ATOM 4761 N N . PHE B 1 265 ? 7.398 -14.25 -17.656 1 95 265 PHE B N 1
ATOM 4762 C CA . PHE B 1 265 ? 8.602 -14.906 -17.156 1 95 265 PHE B CA 1
ATOM 4763 C C . PHE B 1 265 ? 8.297 -16.328 -16.688 1 95 265 PHE B C 1
ATOM 4765 O O . PHE B 1 265 ? 9.117 -17.234 -16.875 1 95 265 PHE B O 1
ATOM 4772 N N . LEU B 1 266 ? 7.188 -16.453 -16.078 1 94.38 266 LEU B N 1
ATOM 4773 C CA . LEU B 1 266 ? 6.836 -17.766 -15.539 1 94.38 266 LEU B CA 1
ATOM 4774 C C . LEU B 1 266 ? 6.82 -18.812 -16.641 1 94.38 266 LEU B C 1
ATOM 4776 O O . LEU B 1 266 ? 7.223 -19.953 -16.422 1 94.38 266 LEU B O 1
ATOM 4780 N N . TYR B 1 267 ? 6.344 -18.391 -17.828 1 96.06 267 TYR B N 1
ATOM 4781 C CA . TYR B 1 267 ? 6.34 -19.328 -18.953 1 96.06 267 TYR B CA 1
ATOM 4782 C C . TYR B 1 267 ? 7.758 -19.656 -19.391 1 96.06 267 TYR B C 1
ATOM 4784 O O . TYR B 1 267 ? 8.062 -20.797 -19.75 1 96.06 267 TYR B O 1
ATOM 4792 N N . LYS B 1 268 ? 8.594 -18.688 -19.391 1 94.69 268 LYS B N 1
ATOM 4793 C CA . LYS B 1 268 ? 10 -18.922 -19.719 1 94.69 268 LYS B CA 1
ATOM 4794 C C . LYS B 1 268 ? 10.625 -19.922 -18.75 1 94.69 268 LYS B C 1
ATOM 4796 O O . LYS B 1 268 ? 11.414 -20.781 -19.156 1 94.69 268 LYS B O 1
ATOM 4801 N N . PHE B 1 269 ? 10.289 -19.797 -17.562 1 95.06 269 PHE B N 1
ATOM 4802 C CA . PHE B 1 269 ? 10.758 -20.703 -16.531 1 95.06 269 PHE B CA 1
ATOM 4803 C C . PHE B 1 269 ? 10.266 -22.125 -16.781 1 95.06 269 PHE B C 1
ATOM 4805 O O . PHE B 1 269 ? 11.023 -23.078 -16.672 1 95.06 269 PHE B O 1
ATOM 4812 N N . ILE B 1 270 ? 9.023 -22.281 -17.172 1 96 270 ILE B N 1
ATOM 4813 C CA . ILE B 1 270 ? 8.43 -23.578 -17.469 1 96 270 ILE B CA 1
ATOM 4814 C C . ILE B 1 270 ? 9.117 -24.188 -18.688 1 96 270 ILE B C 1
ATOM 4816 O O . ILE B 1 270 ? 9.422 -25.391 -18.688 1 96 270 ILE B O 1
ATOM 4820 N N . LYS B 1 271 ? 9.367 -23.391 -19.625 1 95.31 271 LYS B N 1
ATOM 4821 C CA . LYS B 1 271 ? 9.953 -23.844 -20.891 1 95.31 271 LYS B CA 1
ATOM 4822 C C . LYS B 1 271 ? 11.359 -24.391 -20.672 1 95.31 271 LYS B C 1
ATOM 4824 O O . LYS B 1 271 ? 11.828 -25.219 -21.469 1 95.31 271 LYS B O 1
ATOM 4829 N N . LEU B 1 272 ? 12 -23.938 -19.688 1 92.94 272 LEU B N 1
ATOM 4830 C CA . LEU B 1 272 ? 13.32 -24.484 -19.391 1 92.94 272 LEU B CA 1
ATOM 4831 C C . LEU B 1 272 ? 13.25 -25.984 -19.109 1 92.94 272 LEU B C 1
ATOM 4833 O O . LEU B 1 272 ? 14.148 -26.734 -19.469 1 92.94 272 LEU B O 1
ATOM 4837 N N . LYS B 1 273 ? 12.242 -26.359 -18.484 1 92.81 273 LYS B N 1
ATOM 4838 C CA . LYS B 1 273 ? 12.062 -27.781 -18.156 1 92.81 273 LYS B CA 1
ATOM 4839 C C . LYS B 1 273 ? 11.406 -28.516 -19.328 1 92.81 273 LYS B C 1
ATOM 4841 O O . LYS B 1 273 ? 11.664 -29.719 -19.516 1 92.81 273 LYS B O 1
ATOM 4846 N N . PHE B 1 274 ? 10.586 -27.797 -20 1 96 274 PHE B N 1
ATOM 4847 C CA . PHE B 1 274 ? 9.875 -28.375 -21.125 1 96 274 PHE B CA 1
ATOM 4848 C C . PHE B 1 274 ? 10.07 -27.547 -22.391 1 96 274 PHE B C 1
ATOM 4850 O O . PHE B 1 274 ? 9.133 -26.906 -22.875 1 96 274 PHE B O 1
ATOM 4857 N N . PRO B 1 275 ? 11.148 -27.688 -23.031 1 94.75 275 PRO B N 1
ATOM 4858 C CA . PRO B 1 275 ? 11.477 -26.859 -24.203 1 94.75 275 PRO B CA 1
ATOM 4859 C C . PRO B 1 275 ? 10.586 -27.156 -25.406 1 94.75 275 PRO B C 1
ATOM 4861 O O . PRO B 1 275 ? 10.492 -26.344 -26.312 1 94.75 275 PRO B O 1
ATOM 4864 N N . GLU B 1 276 ? 9.938 -28.234 -25.406 1 95.06 276 GLU B N 1
ATOM 4865 C CA . GLU B 1 276 ? 9.148 -28.688 -26.547 1 95.06 276 GLU B CA 1
ATOM 4866 C C . GLU B 1 276 ? 7.762 -28.047 -26.547 1 95.06 276 GLU B C 1
ATOM 4868 O O . GLU B 1 276 ? 7.004 -28.188 -27.516 1 95.06 276 GLU B O 1
ATOM 4873 N N . LEU B 1 277 ? 7.492 -27.281 -25.562 1 96.62 277 LEU B N 1
ATOM 4874 C CA . LEU B 1 277 ? 6.164 -26.688 -25.453 1 96.62 277 LEU B CA 1
ATOM 4875 C C . LEU B 1 277 ? 5.863 -25.781 -26.641 1 96.62 277 LEU B C 1
ATOM 4877 O O . LEU B 1 277 ? 6.727 -25.016 -27.094 1 96.62 277 LEU B O 1
ATOM 4881 N N . ASN B 1 278 ? 4.66 -26 -27.141 1 96.19 278 ASN B N 1
ATOM 4882 C CA . ASN B 1 278 ? 4.121 -25.188 -28.219 1 96.19 278 ASN B CA 1
ATOM 4883 C C . ASN B 1 278 ? 2.926 -24.359 -27.766 1 96.19 278 ASN B C 1
ATOM 4885 O O . ASN B 1 278 ? 1.865 -24.906 -27.453 1 96.19 278 ASN B O 1
ATOM 4889 N N . LEU B 1 279 ? 3.051 -23.031 -27.859 1 96.25 279 LEU B N 1
ATOM 4890 C CA . LEU B 1 279 ? 2.043 -22.125 -27.312 1 96.25 279 LEU B CA 1
ATOM 4891 C C . LEU B 1 279 ? 0.696 -22.344 -28 1 96.25 279 LEU B C 1
ATOM 4893 O O . LEU B 1 279 ? -0.354 -22.203 -27.359 1 96.25 279 LEU B O 1
ATOM 4897 N N . ASN B 1 280 ? 0.729 -22.719 -29.219 1 96.62 280 ASN B N 1
ATOM 4898 C CA . ASN B 1 280 ? -0.499 -22.906 -29.984 1 96.62 280 ASN B CA 1
ATOM 4899 C C . ASN B 1 280 ? -1.242 -24.156 -29.547 1 96.62 280 ASN B C 1
ATOM 4901 O O . ASN B 1 280 ? -2.402 -24.359 -29.906 1 96.62 280 ASN B O 1
ATOM 4905 N N . LYS B 1 281 ? -0.612 -24.938 -28.797 1 97.81 281 LYS B N 1
ATOM 4906 C CA . LYS B 1 281 ? -1.196 -26.203 -28.344 1 97.81 281 LYS B CA 1
ATOM 4907 C C . LYS B 1 281 ? -1.346 -26.219 -26.812 1 97.81 281 LYS B C 1
ATOM 4909 O O . LYS B 1 281 ? -1.459 -27.281 -26.219 1 97.81 281 LYS B O 1
ATOM 4914 N N . ILE B 1 282 ? -1.258 -25.031 -26.219 1 98.12 282 ILE B N 1
ATOM 4915 C CA . ILE B 1 282 ? -1.398 -24.922 -24.766 1 98.12 282 ILE B CA 1
ATOM 4916 C C . ILE B 1 282 ? -2.748 -24.281 -24.438 1 98.12 282 ILE B C 1
ATOM 4918 O O . ILE B 1 282 ? -3.158 -23.312 -25.062 1 98.12 282 ILE B O 1
ATOM 4922 N N . LEU B 1 283 ? -3.473 -24.922 -23.531 1 98.25 283 LEU B N 1
ATOM 4923 C CA . LEU B 1 283 ? -4.637 -24.312 -22.875 1 98.25 283 LEU B CA 1
ATOM 4924 C C . LEU B 1 283 ? -4.336 -23.984 -21.422 1 98.25 283 LEU B C 1
ATOM 4926 O O . LEU B 1 283 ? -3.971 -24.859 -20.641 1 98.25 283 LEU B O 1
ATOM 4930 N N . THR B 1 284 ? -4.43 -22.734 -21.078 1 98.56 284 THR B N 1
ATOM 4931 C CA . THR B 1 284 ? -4.289 -22.312 -19.688 1 98.56 284 THR B CA 1
ATOM 4932 C C . THR B 1 284 ? -5.648 -22.266 -19 1 98.56 284 THR B C 1
ATOM 4934 O O . THR B 1 284 ? -6.543 -21.531 -19.438 1 98.56 284 THR B O 1
ATOM 4937 N N . ILE B 1 285 ? -5.762 -23.047 -17.938 1 98.31 285 ILE B N 1
ATOM 4938 C CA . ILE B 1 285 ? -7.012 -23.078 -17.188 1 98.31 285 ILE B CA 1
ATOM 4939 C C . ILE B 1 285 ? -6.801 -22.453 -15.805 1 98.31 285 ILE B C 1
ATOM 4941 O O . ILE B 1 285 ? -5.918 -22.875 -15.055 1 98.31 285 ILE B O 1
ATOM 4945 N N . GLY B 1 286 ? -7.574 -21.438 -15.469 1 97.94 286 GLY B N 1
ATOM 4946 C CA . GLY B 1 286 ? -7.484 -20.797 -14.164 1 97.94 286 GLY B CA 1
ATOM 4947 C C . GLY B 1 286 ? -8.781 -20.141 -13.734 1 97.94 286 GLY B C 1
ATOM 4948 O O . GLY B 1 286 ? -9.781 -20.188 -14.461 1 97.94 286 GLY B O 1
ATOM 4949 N N . ASP B 1 287 ? -8.797 -19.578 -12.5 1 96.69 287 ASP B N 1
ATOM 4950 C CA . ASP B 1 287 ? -10.031 -19.016 -11.953 1 96.69 287 ASP B CA 1
ATOM 4951 C C . ASP B 1 287 ? -9.938 -17.5 -11.852 1 96.69 287 ASP B C 1
ATOM 4953 O O . ASP B 1 287 ? -10.875 -16.844 -11.383 1 96.69 287 ASP B O 1
ATOM 4957 N N . SER B 1 288 ? -8.836 -16.969 -12.281 1 96.31 288 SER B N 1
ATOM 4958 C CA . SER B 1 288 ? -8.633 -15.531 -12.133 1 96.31 288 SER B CA 1
ATOM 4959 C C . SER B 1 288 ? -8.414 -14.859 -13.484 1 96.31 288 SER B C 1
ATOM 4961 O O . SER B 1 288 ? -7.457 -15.18 -14.188 1 96.31 288 SER B O 1
ATOM 4963 N N . LEU B 1 289 ? -9.281 -13.883 -13.789 1 96.88 289 LEU B N 1
ATOM 4964 C CA . LEU B 1 289 ? -9.109 -13.102 -15.008 1 96.88 289 LEU B CA 1
ATOM 4965 C C . LEU B 1 289 ? -7.812 -12.305 -14.953 1 96.88 289 LEU B C 1
ATOM 4967 O O . LEU B 1 289 ? -7.082 -12.234 -15.945 1 96.88 289 LEU B O 1
ATOM 4971 N N . LYS B 1 290 ? -7.477 -11.867 -13.789 1 95.19 290 LYS B N 1
ATOM 4972 C CA . LYS B 1 290 ? -6.363 -10.938 -13.633 1 95.19 290 LYS B CA 1
ATOM 4973 C C . LYS B 1 290 ? -5.027 -11.672 -13.602 1 95.19 290 LYS B C 1
ATOM 4975 O O . LYS B 1 290 ? -3.988 -11.102 -13.938 1 95.19 290 LYS B O 1
ATOM 4980 N N . SER B 1 291 ? -5.098 -12.906 -13.195 1 96.44 291 SER B N 1
ATOM 4981 C CA . SER B 1 291 ? -3.865 -13.68 -13.086 1 96.44 291 SER B CA 1
ATOM 4982 C C . SER B 1 291 ? -3.75 -14.711 -14.203 1 96.44 291 SER B C 1
ATOM 4984 O O . SER B 1 291 ? -3.01 -14.5 -15.172 1 96.44 291 SER B O 1
ATOM 4986 N N . ASP B 1 292 ? -4.586 -15.609 -14.305 1 98 292 ASP B N 1
ATOM 4987 C CA . ASP B 1 292 ? -4.465 -16.766 -15.195 1 98 292 ASP B CA 1
ATOM 4988 C C . ASP B 1 292 ? -4.77 -16.375 -16.641 1 98 292 ASP B C 1
ATOM 4990 O O . ASP B 1 292 ? -3.992 -16.672 -17.547 1 98 292 ASP B O 1
ATOM 4994 N N . ILE B 1 293 ? -5.914 -15.758 -16.828 1 98.19 293 ILE B N 1
ATOM 4995 C CA . ILE B 1 293 ? -6.336 -15.43 -18.188 1 98.19 293 ILE B CA 1
ATOM 4996 C C . ILE B 1 293 ? -5.398 -14.383 -18.781 1 98.19 293 ILE B C 1
ATOM 4998 O O . ILE B 1 293 ? -4.977 -14.492 -19.938 1 98.19 293 ILE B O 1
ATOM 5002 N N . LYS B 1 294 ? -5.117 -13.453 -17.953 1 98 294 LYS B N 1
ATOM 5003 C CA . LYS B 1 294 ? -4.156 -12.453 -18.422 1 98 294 LYS B CA 1
ATOM 5004 C C . LYS B 1 294 ? -2.797 -13.094 -18.703 1 98 294 LYS B C 1
ATOM 5006 O O . LYS B 1 294 ? -2.117 -12.719 -19.656 1 98 294 LYS B O 1
ATOM 5011 N N . PHE B 1 295 ? -2.334 -13.992 -17.891 1 98.06 295 PHE B N 1
ATOM 5012 C CA . PHE B 1 295 ? -1.099 -14.727 -18.125 1 98.06 295 PHE B CA 1
ATOM 5013 C C . PHE B 1 295 ? -1.135 -15.438 -19.469 1 98.06 295 PHE B C 1
ATOM 5015 O O . PHE B 1 295 ? -0.196 -15.32 -20.266 1 98.06 295 PHE B O 1
ATOM 5022 N N . ALA B 1 296 ? -2.184 -16.094 -19.75 1 98.38 296 ALA B N 1
ATOM 5023 C CA . ALA B 1 296 ? -2.355 -16.797 -21.031 1 98.38 296 ALA B CA 1
ATOM 5024 C C . ALA B 1 296 ? -2.242 -15.82 -22.203 1 98.38 296 ALA B C 1
ATOM 5026 O O . ALA B 1 296 ? -1.57 -16.109 -23.188 1 98.38 296 ALA B O 1
ATOM 5027 N N . LYS B 1 297 ? -2.869 -14.734 -22.047 1 97.62 297 LYS B N 1
ATOM 5028 C CA . LYS B 1 297 ? -2.807 -13.719 -23.094 1 97.62 297 LYS B CA 1
ATOM 5029 C C . LYS B 1 297 ? -1.379 -13.211 -23.281 1 97.62 297 LYS B C 1
ATOM 5031 O O . LYS B 1 297 ? -0.917 -13.055 -24.422 1 97.62 297 LYS B O 1
ATOM 5036 N N . ASN B 1 298 ? -0.748 -12.953 -22.219 1 97.38 298 ASN B N 1
ATOM 5037 C CA . ASN B 1 298 ? 0.608 -12.414 -22.281 1 97.38 298 ASN B CA 1
ATOM 5038 C C . ASN B 1 298 ? 1.571 -13.398 -22.938 1 97.38 298 ASN B C 1
ATOM 5040 O O . ASN B 1 298 ? 2.502 -12.984 -23.641 1 97.38 298 ASN B O 1
ATOM 5044 N N . ILE B 1 299 ? 1.363 -14.648 -22.719 1 97.38 299 ILE B N 1
ATOM 5045 C CA . ILE B 1 299 ? 2.299 -15.617 -23.297 1 97.38 299 ILE B CA 1
ATOM 5046 C C . ILE B 1 299 ? 1.808 -16.062 -24.672 1 97.38 299 ILE B C 1
ATOM 5048 O O . ILE B 1 299 ? 2.557 -16.672 -25.438 1 97.38 299 ILE B O 1
ATOM 5052 N N . GLY B 1 300 ? 0.494 -15.867 -24.922 1 97.38 300 GLY B N 1
ATOM 5053 C CA . GLY B 1 300 ? -0.036 -16.172 -26.234 1 97.38 300 GLY B CA 1
ATOM 5054 C C . GLY B 1 300 ? -0.708 -17.531 -26.312 1 97.38 300 GLY B C 1
ATOM 5055 O O . GLY B 1 300 ? -0.835 -18.109 -27.391 1 97.38 300 GLY B O 1
ATOM 5056 N N . SER B 1 301 ? -1.095 -18.094 -25.266 1 97.94 301 SER B N 1
ATOM 5057 C CA . SER B 1 301 ? -1.852 -19.344 -25.281 1 97.94 301 SER B CA 1
ATOM 5058 C C . SER B 1 301 ? -3.354 -19.078 -25.219 1 97.94 301 SER B C 1
ATOM 5060 O O . SER B 1 301 ? -3.781 -17.969 -24.906 1 97.94 301 SER B O 1
ATOM 5062 N N . ASP B 1 302 ? -4.113 -20.156 -25.562 1 97.75 302 ASP B N 1
ATOM 5063 C CA . ASP B 1 302 ? -5.547 -20.109 -25.281 1 97.75 302 ASP B CA 1
ATOM 5064 C C . ASP B 1 302 ? -5.828 -20.297 -23.797 1 97.75 302 ASP B C 1
ATOM 5066 O O . ASP B 1 302 ? -4.957 -20.75 -23.047 1 97.75 302 ASP B O 1
ATOM 5070 N N . SER B 1 303 ? -7.051 -19.859 -23.406 1 98.31 303 SER B N 1
ATOM 5071 C CA . SER B 1 303 ? -7.344 -19.906 -21.984 1 98.31 303 SER B CA 1
ATOM 5072 C C . SER B 1 303 ? -8.797 -20.312 -21.734 1 98.31 303 SER B C 1
ATOM 5074 O O . SER B 1 303 ? -9.648 -20.172 -22.609 1 98.31 303 SER B O 1
ATOM 5076 N N . ALA B 1 304 ? -8.984 -20.906 -20.594 1 98 304 ALA B N 1
ATOM 5077 C CA . ALA B 1 304 ? -10.32 -21.219 -20.094 1 98 304 ALA B CA 1
ATOM 5078 C C . ALA B 1 304 ? -10.461 -20.797 -18.625 1 98 304 ALA B C 1
ATOM 5080 O O . ALA B 1 304 ? -9.609 -21.125 -17.797 1 98 304 ALA B O 1
ATOM 5081 N N . LEU B 1 305 ? -11.523 -20.062 -18.359 1 98.19 305 LEU B N 1
ATOM 5082 C CA . LEU B 1 305 ? -11.836 -19.625 -17 1 98.19 305 LEU B CA 1
ATOM 5083 C C . LEU B 1 305 ? -12.805 -20.594 -16.328 1 98.19 305 LEU B C 1
ATOM 5085 O O . LEU B 1 305 ? -13.875 -20.891 -16.859 1 98.19 305 LEU B O 1
ATOM 5089 N N . VAL B 1 306 ? -12.398 -21.047 -15.172 1 97.12 306 VAL B N 1
ATOM 5090 C CA . VAL B 1 306 ? -13.375 -21.75 -14.352 1 97.12 306 VAL B CA 1
ATOM 5091 C C . VAL B 1 306 ? -14.062 -20.766 -13.406 1 97.12 306 VAL B C 1
ATOM 5093 O O . VAL B 1 306 ? -13.453 -19.797 -12.953 1 97.12 306 VAL B O 1
ATOM 5096 N N . LEU B 1 307 ? -15.289 -21.047 -13.047 1 94.94 307 LEU B N 1
ATOM 5097 C CA . LEU B 1 307 ? -16.078 -20.125 -12.227 1 94.94 307 LEU B CA 1
ATOM 5098 C C . LEU B 1 307 ? -16.125 -20.594 -10.781 1 94.94 307 LEU B C 1
ATOM 5100 O O . LEU B 1 307 ? -16.906 -20.078 -9.977 1 94.94 307 LEU B O 1
ATOM 5104 N N . SER B 1 308 ? -15.297 -21.453 -10.445 1 88.62 308 SER B N 1
ATOM 5105 C CA . SER B 1 308 ? -15.273 -22.078 -9.125 1 88.62 308 SER B CA 1
ATOM 5106 C C . SER B 1 308 ? -14.406 -21.281 -8.156 1 88.62 308 SER B C 1
ATOM 5108 O O . SER B 1 308 ? -14.336 -21.594 -6.965 1 88.62 308 SER B O 1
ATOM 5110 N N . GLY B 1 309 ? -13.773 -20.219 -8.578 1 88.12 309 GLY B N 1
ATOM 5111 C CA . GLY B 1 309 ? -12.797 -19.578 -7.719 1 88.12 309 GLY B CA 1
ATOM 5112 C C . GLY B 1 309 ? -12.945 -18.062 -7.66 1 88.12 309 GLY B C 1
ATOM 5113 O O . GLY B 1 309 ? -14.031 -17.562 -7.371 1 88.12 309 GLY B O 1
ATOM 5114 N N . ALA B 1 310 ? -11.938 -17.359 -8.023 1 87 310 ALA B N 1
ATOM 5115 C CA . ALA B 1 310 ? -11.758 -15.938 -7.762 1 87 310 ALA B CA 1
ATOM 5116 C C . ALA B 1 310 ? -12.703 -15.094 -8.625 1 87 310 ALA B C 1
ATOM 5118 O O . ALA B 1 310 ? -13.227 -14.078 -8.172 1 87 310 ALA B O 1
ATOM 5119 N N . SER B 1 311 ? -12.875 -15.469 -9.859 1 91.5 311 SER B N 1
ATOM 5120 C CA . SER B 1 311 ? -13.719 -14.695 -10.766 1 91.5 311 SER B CA 1
ATOM 5121 C C . SER B 1 311 ? -15.078 -15.359 -10.953 1 91.5 311 SER B C 1
ATOM 5123 O O . SER B 1 311 ? -15.164 -16.578 -11.07 1 91.5 311 SER B O 1
ATOM 5125 N N . ASP B 1 312 ? -16.047 -14.414 -10.961 1 91.94 312 ASP B N 1
ATOM 5126 C CA . ASP B 1 312 ? -17.391 -14.93 -11.172 1 91.94 312 ASP B CA 1
ATOM 5127 C C . ASP B 1 312 ? -17.953 -14.477 -12.516 1 91.94 312 ASP B C 1
ATOM 5129 O O . ASP B 1 312 ? -17.266 -13.797 -13.281 1 91.94 312 ASP B O 1
ATOM 5133 N N . MET B 1 313 ? -19.141 -14.984 -12.758 1 93.44 313 MET B N 1
ATOM 5134 C CA . MET B 1 313 ? -19.781 -14.727 -14.047 1 93.44 313 MET B CA 1
ATOM 5135 C C . MET B 1 313 ? -19.969 -13.227 -14.266 1 93.44 313 MET B C 1
ATOM 5137 O O . MET B 1 313 ? -19.781 -12.727 -15.375 1 93.44 313 MET B O 1
ATOM 5141 N N . GLN B 1 314 ? -20.312 -12.57 -13.273 1 93 314 GLN B N 1
ATOM 5142 C CA . GLN B 1 314 ? -20.547 -11.133 -13.391 1 93 314 GLN B CA 1
ATOM 5143 C C . GLN B 1 314 ? -19.266 -10.398 -13.773 1 93 314 GLN B C 1
ATOM 5145 O O . GLN B 1 314 ? -19.281 -9.516 -14.633 1 93 314 GLN B O 1
ATOM 5150 N N . THR B 1 315 ? -18.234 -10.805 -13.117 1 92.69 315 THR B N 1
ATOM 5151 C CA . THR B 1 315 ? -16.938 -10.219 -13.438 1 92.69 315 THR B CA 1
ATOM 5152 C C . THR B 1 315 ? -16.562 -10.508 -14.891 1 92.69 315 THR B C 1
ATOM 5154 O O . THR B 1 315 ? -16.078 -9.625 -15.602 1 92.69 315 THR B O 1
ATOM 5157 N N . LEU B 1 316 ? -16.781 -11.727 -15.305 1 95.19 316 LEU B N 1
ATOM 5158 C CA . LEU B 1 316 ? -16.469 -12.117 -16.688 1 95.19 316 LEU B CA 1
ATOM 5159 C C . LEU B 1 316 ? -17.266 -11.273 -17.672 1 95.19 316 LEU B C 1
ATOM 5161 O O . LEU B 1 316 ? -16.719 -10.773 -18.656 1 95.19 316 LEU B O 1
ATOM 5165 N N . LEU B 1 317 ? -18.5 -11.062 -17.391 1 93.56 317 LEU B N 1
ATOM 5166 C CA . LEU B 1 317 ? -19.375 -10.312 -18.281 1 93.56 317 LEU B CA 1
ATOM 5167 C C . LEU B 1 317 ? -18.938 -8.859 -18.375 1 93.56 317 LEU B C 1
ATOM 5169 O O . LEU B 1 317 ? -19.047 -8.242 -19.438 1 93.56 317 LEU B O 1
ATOM 5173 N N . ASN B 1 318 ? -18.375 -8.375 -17.328 1 93.31 318 ASN B N 1
ATOM 5174 C CA . ASN B 1 318 ? -17.984 -6.973 -17.266 1 93.31 318 ASN B CA 1
ATOM 5175 C C . ASN B 1 318 ? -16.562 -6.766 -17.781 1 93.31 318 ASN B C 1
ATOM 5177 O O . ASN B 1 318 ? -16.094 -5.633 -17.891 1 93.31 318 ASN B O 1
ATOM 5181 N N . THR B 1 319 ? -15.953 -7.797 -18.031 1 94.44 319 THR B N 1
ATOM 5182 C CA . THR B 1 319 ? -14.594 -7.73 -18.562 1 94.44 319 THR B CA 1
ATOM 5183 C C . THR B 1 319 ? -14.602 -7.375 -20.047 1 94.44 319 THR B C 1
ATOM 5185 O O . THR B 1 319 ? -15.422 -7.898 -20.797 1 94.44 319 THR B O 1
ATOM 5188 N N . PRO B 1 320 ? -13.719 -6.445 -20.469 1 93.81 320 PRO B N 1
ATOM 5189 C CA . PRO B 1 320 ? -13.633 -6.152 -21.906 1 93.81 320 PRO B CA 1
ATOM 5190 C C . PRO B 1 320 ? -13.336 -7.395 -22.75 1 93.81 320 PRO B C 1
ATOM 5192 O O . PRO B 1 320 ? -12.594 -8.281 -22.297 1 93.81 320 PRO B O 1
ATOM 5195 N N . ASP B 1 321 ? -13.781 -7.383 -23.969 1 91.75 321 ASP B N 1
ATOM 5196 C CA . ASP B 1 321 ? -13.688 -8.547 -24.844 1 91.75 321 ASP B CA 1
ATOM 5197 C C . ASP B 1 321 ? -12.234 -8.969 -25.047 1 91.75 321 ASP B C 1
ATOM 5199 O O . ASP B 1 321 ? -11.914 -10.156 -25.047 1 91.75 321 ASP B O 1
ATOM 5203 N N . VAL B 1 322 ? -11.414 -8.031 -25.188 1 92.44 322 VAL B N 1
ATOM 5204 C CA . VAL B 1 322 ? -10.016 -8.305 -25.484 1 92.44 322 VAL B CA 1
ATOM 5205 C C . VAL B 1 322 ? -9.352 -9.008 -24.297 1 92.44 322 VAL B C 1
ATOM 5207 O O . VAL B 1 322 ? -8.359 -9.711 -24.469 1 92.44 322 VAL B O 1
ATOM 5210 N N . ASP B 1 323 ? -9.969 -8.961 -23.156 1 94.75 323 ASP B N 1
ATOM 5211 C CA . ASP B 1 323 ? -9.383 -9.516 -21.938 1 94.75 323 ASP B CA 1
ATOM 5212 C C . ASP B 1 323 ? -10.109 -10.789 -21.516 1 94.75 323 ASP B C 1
ATOM 5214 O O . ASP B 1 323 ? -9.766 -11.398 -20.5 1 94.75 323 ASP B O 1
ATOM 5218 N N . LYS B 1 324 ? -11.039 -11.188 -22.281 1 97.12 324 LYS B N 1
ATOM 5219 C CA . LYS B 1 324 ? -11.812 -12.383 -21.938 1 97.12 324 LYS B CA 1
ATOM 5220 C C . LYS B 1 324 ? -11.078 -13.648 -22.375 1 97.12 324 LYS B C 1
ATOM 5222 O O . LYS B 1 324 ? -10.25 -13.617 -23.281 1 97.12 324 LYS B O 1
ATOM 5227 N N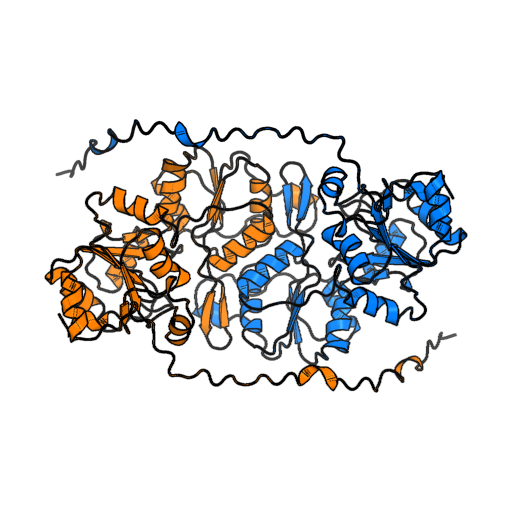 . PRO B 1 325 ? -11.383 -14.758 -21.703 1 98.12 325 PRO B N 1
ATOM 5228 C CA . PRO B 1 325 ? -10.82 -16.047 -22.125 1 98.12 325 PRO B CA 1
ATOM 5229 C C . PRO B 1 325 ? -11.461 -16.594 -23.391 1 98.12 325 PRO B C 1
ATOM 5231 O O . PRO B 1 325 ? -12.453 -16.047 -23.875 1 98.12 325 PRO B O 1
ATOM 5234 N N . ASN B 1 326 ? -10.789 -17.641 -23.938 1 96.94 326 ASN B N 1
ATOM 5235 C CA . ASN B 1 326 ? -11.398 -18.359 -25.062 1 96.94 326 ASN B CA 1
ATOM 5236 C C . ASN B 1 326 ? -12.625 -19.156 -24.609 1 96.94 326 ASN B C 1
ATOM 5238 O O . ASN B 1 326 ? -13.609 -19.25 -25.344 1 96.94 326 ASN B O 1
ATOM 5242 N N . TYR B 1 327 ? -12.477 -19.688 -23.422 1 97 327 TYR B N 1
ATOM 5243 C CA . TYR B 1 327 ? -13.539 -20.547 -22.906 1 97 327 TYR B CA 1
ATOM 5244 C C . TYR B 1 327 ? -13.828 -20.25 -21.453 1 97 327 TYR B C 1
ATOM 5246 O O . TYR B 1 327 ? -13.016 -19.609 -20.766 1 97 327 TYR B O 1
ATOM 5254 N N . TYR B 1 328 ? -15.023 -20.609 -21.016 1 97.38 328 TYR B N 1
ATOM 5255 C CA . TYR B 1 328 ? -15.32 -20.625 -19.578 1 97.38 328 TYR B CA 1
ATOM 5256 C C . TYR B 1 328 ? -16.25 -21.781 -19.219 1 97.38 328 TYR B C 1
ATOM 5258 O O . TYR B 1 328 ? -17 -22.266 -20.062 1 97.38 328 TYR B O 1
ATOM 5266 N N . PHE B 1 329 ? -16.125 -22.297 -18.062 1 96 329 PHE B N 1
ATOM 5267 C CA . PHE B 1 329 ? -16.953 -23.391 -17.547 1 96 329 PHE B CA 1
ATOM 5268 C C . PHE B 1 329 ? -16.922 -23.438 -16.031 1 96 329 PHE B C 1
ATOM 5270 O O . PHE B 1 329 ? -16.219 -22.656 -15.391 1 96 329 PHE B O 1
ATOM 5277 N N . GLN B 1 330 ? -17.719 -24.219 -15.461 1 94.88 330 GLN B N 1
ATOM 5278 C CA . GLN B 1 330 ? -17.953 -24.141 -14.023 1 94.88 330 GLN B CA 1
ATOM 5279 C C . GLN B 1 330 ? -16.75 -24.641 -13.234 1 94.88 330 GLN B C 1
ATOM 5281 O O . GLN B 1 330 ? -16.281 -23.953 -12.312 1 94.88 330 GLN B O 1
ATOM 5286 N N . ASN B 1 331 ? -16.344 -25.781 -13.461 1 95.44 331 ASN B N 1
ATOM 5287 C CA . ASN B 1 331 ? -15.203 -26.391 -12.773 1 95.44 331 ASN B CA 1
ATOM 5288 C C . ASN B 1 331 ? -14.672 -27.609 -13.523 1 95.44 331 ASN B C 1
ATOM 5290 O O . ASN B 1 331 ? -15.258 -28.031 -14.523 1 95.44 331 ASN B O 1
ATOM 5294 N N . LEU B 1 332 ? -13.586 -28.219 -13.07 1 95.62 332 LEU B N 1
ATOM 5295 C CA . LEU B 1 332 ? -12.859 -29.25 -13.781 1 95.62 332 LEU B CA 1
ATOM 5296 C C . LEU B 1 332 ? -13.688 -30.531 -13.867 1 95.62 332 LEU B C 1
ATOM 5298 O O . LEU B 1 332 ? -13.367 -31.438 -14.648 1 95.62 332 LEU B O 1
ATOM 5302 N N . ALA B 1 333 ? -14.75 -30.656 -13.109 1 93.62 333 ALA B N 1
ATOM 5303 C CA . ALA B 1 333 ? -15.594 -31.844 -13.125 1 93.62 333 ALA B CA 1
ATOM 5304 C C . ALA B 1 333 ? -16.141 -32.094 -14.523 1 93.62 333 ALA B C 1
ATOM 5306 O O . ALA B 1 333 ? -16.438 -33.25 -14.875 1 93.62 333 ALA B O 1
ATOM 5307 N N . LEU B 1 334 ? -16.234 -31.062 -15.242 1 94.19 334 LEU B N 1
ATOM 5308 C CA . LEU B 1 334 ? -16.703 -31.156 -16.609 1 94.19 334 LEU B CA 1
ATOM 5309 C C . LEU B 1 334 ? -15.906 -32.219 -17.391 1 94.19 334 LEU B C 1
ATOM 5311 O O . LEU B 1 334 ? -16.484 -33 -18.141 1 94.19 334 LEU B O 1
ATOM 5315 N N . PHE B 1 335 ? -14.656 -32.281 -17.219 1 94.88 335 PHE B N 1
ATOM 5316 C CA . PHE B 1 335 ? -13.797 -33.188 -17.969 1 94.88 335 PHE B CA 1
ATOM 5317 C C . PHE B 1 335 ? -13.945 -34.625 -17.469 1 94.88 335 PHE B C 1
ATOM 5319 O O . PHE B 1 335 ? -13.758 -35.594 -18.219 1 94.88 335 PHE B O 1
ATOM 5326 N N . ALA B 1 336 ? -14.25 -34.781 -16.25 1 93.5 336 ALA B N 1
ATOM 5327 C CA . ALA B 1 336 ? -14.555 -36.094 -15.719 1 93.5 336 ALA B CA 1
ATOM 5328 C C . ALA B 1 336 ? -15.812 -36.656 -16.359 1 93.5 336 ALA B C 1
ATOM 5330 O O . ALA B 1 336 ? -15.898 -37.875 -16.594 1 93.5 336 ALA B O 1
ATOM 5331 N N . GLU B 1 337 ? -16.672 -35.844 -16.609 1 91.62 337 GLU B N 1
ATOM 5332 C CA . GLU B 1 337 ? -17.984 -36.25 -17.125 1 91.62 337 GLU B CA 1
ATOM 5333 C C . GLU B 1 337 ? -17.906 -36.562 -18.609 1 91.62 337 GLU B C 1
ATOM 5335 O O . GLU B 1 337 ? -18.547 -37.5 -19.094 1 91.62 337 GLU B O 1
ATOM 5340 N N . VAL B 1 338 ? -17.125 -35.844 -19.25 1 90.56 338 VAL B N 1
ATOM 5341 C CA . VAL B 1 338 ? -17.234 -35.906 -20.703 1 90.56 338 VAL B CA 1
ATOM 5342 C C . VAL B 1 338 ? -16.172 -36.844 -21.266 1 90.56 338 VAL B C 1
ATOM 5344 O O . VAL B 1 338 ? -16.312 -37.375 -22.375 1 90.56 338 VAL B O 1
ATOM 5347 N N . LEU B 1 339 ? -15.172 -37.031 -20.625 1 89.44 339 LEU B N 1
ATOM 5348 C CA . LEU B 1 339 ? -14.078 -37.844 -21.141 1 89.44 339 LEU B CA 1
ATOM 5349 C C . LEU B 1 339 ? -14.156 -39.25 -20.578 1 89.44 339 LEU B C 1
ATOM 5351 O O . LEU B 1 339 ? -13.742 -40.219 -21.234 1 89.44 339 LEU B O 1
#

Sequence (678 aa):
MVFKLTRTVYHAWTKLTPRVLLADGMRRRSFDAGRKLSSNCCHLDCSSAKRIVGKYDTILLDCDGVIWGTDHVSRMDKVNEALHKLRQHGKQLLFVTNNSLHSTNTFFDKFVQYGFDINHDEIFCINSAAAFYLKSVLGVKKSVYVIGSEAMGTELQNLKIDHFGIGPEPDSTSRKIDDLLHMHFRDDVEAVLVGFDEYLCYNKLYKASSYLQDPDCHFIVTSDVEMGTKIGPNRYRPSVGAVVGAVSAAAHPRKYTVVGKPSSFLYKFIKLKFPELNLNKILTIGDSLKSDIKFAKNIGSDSALVLSGASDMQTLLNTPDVDKPNYYFQNLALFAEVLMVFKLTRTVYHAWTKLTPRVLLADGMRRRSFDAGRKLSSNCCHLDCSSAKRIVGKYDTILLDCDGVIWGTDHVSRMDKVNEALHKLRQHGKQLLFVTNNSLHSTNTFFDKFVQYGFDINHDEIFCINSAAAFYLKSVLGVKKSVYVIGSEAMGTELQNLKIDHFGIGPEPDSTSRKIDDLLHMHFRDDVEAVLVGFDEYLCYNKLYKASSYLQDPDCHFIVTSDVEMGTKIGPNRYRPSVGAVVGAVSAAAHPRKYTVVGKPSSFLYKFIKLKFPELNLNKILTIGDSLKSDIKFAKNIGSDSALVLSGASDMQTLLNTPDVDKPNYYFQNLALFAEVL

Secondary structure (DSSP, 8-state):
------SGGGSGGG---GGGTT----------TT----TTSEE--HHHHHHHHTT-SEEEE--BTTTB-TTSS-B-TTHHHHHHHHHHTT-EEEEEE--TT--HHHHHHHHHHTT----GGGEEEHHHHHHHIIIIIS---SEEEEES-HHHHHHHHHTT--EE--SS--SPP---HHHHHTS---S-EEEEEE---TT-BHHHHHHHHHHTTSTTSEEEES-SS--EEEEETTEEEE-HHHHHHHHHHHTTT---EE-STT-THHHHHHHHH-TT--GGGEEEEES-IIIIIHHHHHHT-EEEEESSSS--HHHHHHS-GGGS-SEEES-THHHHHH-/------SGGGSSTT---GGGGGG---------TT----TTSEE--HHHHHHHHTT-SEEEE--BTTTB-TTSS-B-TTHHHHHHHHHHTT-EEEEEE--TT--HHHHHHHHHHTT----GGGEEEHHHHHHHIIIIIS---SEEEEES-HHHHHHHHHTT--EE--SS--SPP---HHHHHTS---S-EEEEEE---TT-BHHHHHHHHHHTTSTTSEEEES-SS--EEEEETTEEEE-HHHHHHHHHHHTTT---EE-STTSTHHHHHHHHH-TT--GGGEEEEES-IIIIIHHHHHHT-EEEEESSSS--HHHHHHS-GGGS-SEEES-THHHHHH-